Protein AF-A0A836I2I1-F1 (afdb_monomer)

Mean predicted aligned error: 11.23 Å

Foldseek 3Di:
DPPDDDLVCLQVCLLLLLVLLLQQLVVQLQDDDPDPDDPDDDDDDDDDDDDDDDPDSPHDPDPVSNLVSVVSNLSDQQVLVSLVLNLVSLLQVLLADPNNPVDDPVSSLVSSLVSLVVVLVSVCVSLVHSVSNVLSVVVSVQWDFDDWDQDDPPDDDDPDDDDPRGDTDTDTAGDCVSNNDPVLPPPPDPDDDDPPDPDLPRDDFALVVVQVLLVQCVVQLPPLQRAQHADPSVSVVRNVVQVVCCVVCVPDHHTDDQQQRAKDKDWDDAVVQVRAIAIEIGGSLLVSLQVSQVVCAPVADFLVSSCNNHSHDSVLSCQQCVCCDPPFVQKHWDQPPPPDDDPPDPDRGTGIHGPSVDDGDPVCVNNYHYDRNDCVVVDDDPPDVVVVVSLVVVLVLLLVQLLVVCVPPQKDFQVRSVVSSQVVCSSNHGDDPVSNVVSVVVCVVVVQWDQDPVDNRMIGGGD

pLDDT: mean 77.37, std 18.18, range [32.16, 98.12]

Structure (mmCIF, N/CA/C/O backbone):
data_AF-A0A836I2I1-F1
#
_entry.id   AF-A0A836I2I1-F1
#
loop_
_atom_site.group_PDB
_atom_site.id
_atom_site.type_symbol
_atom_site.label_atom_id
_atom_site.label_alt_id
_atom_site.label_comp_id
_atom_site.label_asym_id
_atom_site.label_entity_id
_atom_site.label_seq_id
_atom_site.pdbx_PDB_ins_code
_atom_site.Cartn_x
_atom_site.Cartn_y
_atom_site.Cartn_z
_atom_site.occupancy
_atom_site.B_iso_or_equiv
_atom_site.auth_seq_id
_atom_site.auth_comp_id
_atom_site.auth_asym_id
_atom_site.auth_atom_id
_atom_site.pdbx_PDB_model_num
ATOM 1 N N . MET A 1 1 ? -18.796 -33.015 8.819 1.00 32.97 1 MET A N 1
ATOM 2 C CA . MET A 1 1 ? -17.852 -32.703 9.919 1.00 32.97 1 MET A CA 1
ATOM 3 C C . MET A 1 1 ? -17.387 -31.254 9.787 1.00 32.97 1 MET A C 1
ATOM 5 O O . MET A 1 1 ? -16.830 -30.912 8.756 1.00 32.97 1 MET A O 1
ATOM 9 N N . LYS A 1 2 ? -17.651 -30.378 10.769 1.00 40.03 2 LYS A N 1
ATOM 10 C CA . LYS A 1 2 ? -17.097 -29.009 10.787 1.00 40.03 2 LYS A CA 1
ATOM 11 C C . LYS A 1 2 ? -15.709 -29.076 11.424 1.00 40.03 2 LYS A C 1
ATOM 13 O O . LYS A 1 2 ? -15.620 -29.159 12.647 1.00 40.03 2 LYS A O 1
ATOM 18 N N . ALA A 1 3 ? -14.649 -29.088 10.618 1.00 42.97 3 ALA A N 1
ATOM 19 C CA . ALA A 1 3 ? -13.285 -28.993 11.131 1.00 42.97 3 ALA A CA 1
ATOM 20 C C . ALA A 1 3 ? -13.151 -27.689 11.936 1.00 42.97 3 ALA A C 1
ATOM 22 O O . ALA A 1 3 ? -13.286 -26.593 11.388 1.00 42.97 3 ALA A O 1
ATOM 23 N N . ARG A 1 4 ? -12.963 -27.794 13.256 1.00 45.66 4 ARG A N 1
ATOM 24 C CA . ARG A 1 4 ? -12.677 -26.637 14.109 1.00 45.66 4 ARG A CA 1
ATOM 25 C C . ARG A 1 4 ? -11.210 -26.279 13.914 1.00 45.66 4 ARG A C 1
ATOM 27 O O . ARG A 1 4 ? -10.341 -26.878 14.534 1.00 45.66 4 ARG A O 1
ATOM 34 N N . TRP A 1 5 ? -10.949 -25.314 13.041 1.00 49.72 5 TRP A N 1
ATOM 35 C CA . TRP A 1 5 ? -9.622 -24.723 12.919 1.00 49.72 5 TRP A CA 1
ATOM 36 C C . TRP A 1 5 ? -9.234 -24.061 14.250 1.00 49.72 5 TRP A C 1
ATOM 38 O O . TRP A 1 5 ? -10.073 -23.369 14.845 1.00 49.72 5 TRP A O 1
ATOM 48 N N . PRO A 1 6 ? -8.001 -24.254 14.751 1.00 56.34 6 PRO A N 1
ATOM 49 C CA . PRO A 1 6 ? -7.569 -23.571 15.957 1.00 56.34 6 PRO A CA 1
ATOM 50 C C . PRO A 1 6 ? -7.585 -22.060 15.706 1.00 56.34 6 PRO A C 1
ATOM 52 O O . PRO A 1 6 ? -7.026 -21.564 14.729 1.00 56.34 6 PRO A O 1
ATOM 55 N N . LYS A 1 7 ? -8.257 -21.319 16.593 1.00 54.75 7 LYS A N 1
ATOM 56 C CA . LYS A 1 7 ? -8.561 -19.886 16.421 1.00 54.75 7 LYS A CA 1
ATOM 57 C C . LYS A 1 7 ? -7.319 -19.002 16.229 1.00 54.75 7 LYS A C 1
ATOM 59 O O . LYS A 1 7 ? -7.450 -17.900 15.718 1.00 54.75 7 LYS A O 1
ATOM 64 N N . GLN A 1 8 ? -6.139 -19.479 16.624 1.00 57.28 8 GLN A N 1
ATOM 65 C CA . GLN A 1 8 ? -4.861 -18.775 16.481 1.00 57.28 8 GLN A CA 1
ATOM 66 C C . GLN A 1 8 ? -4.364 -18.706 15.026 1.00 57.28 8 GLN A C 1
ATOM 68 O O . GLN A 1 8 ? -3.624 -17.789 14.689 1.00 57.28 8 GLN A O 1
ATOM 73 N N . TYR A 1 9 ? -4.803 -19.613 14.144 1.00 62.97 9 TYR A N 1
ATOM 74 C CA . TYR A 1 9 ? -4.377 -19.616 12.737 1.00 62.97 9 TYR A CA 1
ATOM 75 C C . TYR A 1 9 ? -5.192 -18.673 11.849 1.00 62.97 9 TYR A C 1
ATOM 77 O O . TYR A 1 9 ? -4.743 -18.330 10.763 1.00 62.97 9 TYR A O 1
ATOM 85 N N . ALA A 1 10 ? -6.375 -18.233 12.290 1.00 63.91 10 ALA A N 1
ATOM 86 C CA . ALA A 1 10 ? -7.245 -17.389 11.471 1.00 63.91 10 ALA A CA 1
ATOM 87 C C . ALA A 1 10 ? -6.611 -16.027 11.154 1.00 63.91 10 ALA A C 1
ATOM 89 O O . ALA A 1 10 ? -6.730 -15.549 10.030 1.00 63.91 10 ALA A O 1
ATOM 90 N N . ASP A 1 11 ? -5.886 -15.435 12.104 1.00 67.75 11 ASP A N 1
ATOM 91 C CA . ASP A 1 11 ? -5.221 -14.150 11.877 1.00 67.75 11 ASP A CA 1
ATOM 92 C C . ASP A 1 11 ? -4.018 -14.290 10.920 1.00 67.75 11 ASP A C 1
ATOM 94 O O . ASP A 1 11 ? -3.751 -13.368 10.151 1.00 67.75 11 ASP A O 1
ATOM 98 N N . LEU A 1 12 ? -3.366 -15.464 10.877 1.00 74.75 12 LEU A N 1
ATOM 99 C CA . LEU A 1 12 ? -2.294 -15.784 9.916 1.00 74.75 12 LEU A CA 1
ATOM 100 C C . LEU A 1 12 ? -2.808 -15.915 8.473 1.00 74.75 12 LEU A C 1
ATOM 102 O O . LEU A 1 12 ? -2.028 -15.818 7.529 1.00 74.75 12 LEU A O 1
ATOM 106 N N . LEU A 1 13 ? -4.117 -16.116 8.290 1.00 75.31 13 LEU A N 1
ATOM 107 C CA . LEU A 1 13 ? -4.747 -16.171 6.970 1.00 75.31 13 LEU A CA 1
ATOM 108 C C . LEU A 1 13 ? -5.064 -14.783 6.402 1.00 75.31 13 LEU A C 1
ATOM 110 O O . LEU A 1 13 ? -5.432 -14.705 5.233 1.00 75.31 13 LEU A O 1
ATOM 114 N N . THR A 1 14 ? -4.906 -13.705 7.178 1.00 77.69 14 THR A N 1
ATOM 115 C CA . THR A 1 14 ? -5.207 -12.330 6.741 1.00 77.69 14 THR A CA 1
ATOM 116 C C . THR A 1 14 ? -4.463 -11.973 5.455 1.00 77.69 14 THR A C 1
ATOM 118 O O . THR A 1 14 ? -5.098 -11.617 4.463 1.00 77.69 14 THR A O 1
ATOM 121 N N . ASP A 1 15 ? -3.137 -12.127 5.440 1.00 73.06 15 ASP A N 1
ATOM 122 C CA . ASP A 1 15 ? -2.314 -11.716 4.299 1.00 73.06 15 ASP A CA 1
ATOM 123 C C . ASP A 1 15 ? -2.528 -12.618 3.068 1.00 73.06 15 ASP A C 1
ATOM 125 O O . ASP A 1 15 ? -2.756 -12.077 1.982 1.00 73.06 15 ASP A O 1
ATOM 129 N N . PRO A 1 16 ? -2.556 -13.967 3.188 1.00 76.81 16 PRO A N 1
ATOM 130 C CA . PRO A 1 16 ? -2.906 -14.837 2.066 1.00 76.81 16 PRO A CA 1
ATOM 131 C C . PRO A 1 16 ? -4.294 -14.545 1.4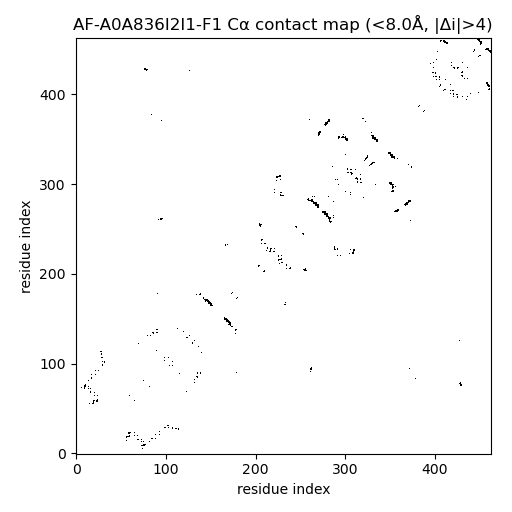89 1.00 76.81 16 PRO A C 1
ATOM 133 O O . PRO A 1 16 ? -4.441 -14.471 0.271 1.00 76.81 16 PRO A O 1
ATOM 136 N N . LEU A 1 17 ? -5.310 -14.335 2.336 1.00 78.38 17 LEU A N 1
ATOM 137 C CA . LEU A 1 17 ? -6.672 -14.032 1.890 1.00 78.38 17 LEU A CA 1
ATOM 138 C C . LEU A 1 17 ? -6.739 -12.706 1.139 1.00 78.38 17 LEU A C 1
ATOM 140 O O . LEU A 1 17 ? -7.288 -12.653 0.039 1.00 78.38 17 LEU A O 1
ATOM 144 N N . LEU A 1 18 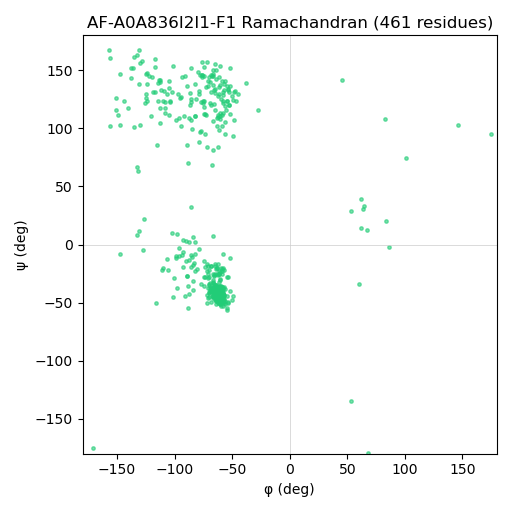? -6.157 -11.647 1.703 1.00 78.31 18 LEU A N 1
ATOM 145 C CA . LEU A 1 18 ? -6.105 -10.338 1.057 1.00 78.31 18 LEU A CA 1
ATOM 146 C C . LEU A 1 18 ? -5.327 -10.386 -0.256 1.00 78.31 18 LEU A C 1
ATOM 148 O O . LEU A 1 18 ? -5.736 -9.757 -1.230 1.00 78.31 18 LEU A O 1
ATOM 152 N N . HIS A 1 19 ? -4.249 -11.169 -0.317 1.00 75.69 19 HIS A N 1
ATOM 153 C CA . HIS A 1 19 ? -3.511 -11.393 -1.551 1.00 75.69 19 HIS A CA 1
ATOM 154 C C . HIS A 1 19 ? -4.366 -12.105 -2.610 1.00 75.69 19 HIS A C 1
ATOM 156 O O . HIS A 1 19 ? -4.422 -11.638 -3.744 1.00 75.69 19 HIS A O 1
ATOM 162 N N . CYS A 1 20 ? -5.088 -13.168 -2.248 1.00 75.31 20 CYS A N 1
ATOM 163 C CA . CYS A 1 20 ? -5.974 -13.881 -3.172 1.00 75.31 20 CYS A CA 1
ATOM 164 C C . CYS A 1 20 ? -7.087 -12.965 -3.710 1.00 75.31 20 CYS A C 1
ATOM 166 O O . CYS A 1 20 ? -7.323 -12.915 -4.918 1.00 75.31 20 CYS A O 1
ATOM 168 N N . VAL A 1 21 ? -7.722 -12.182 -2.828 1.00 76.56 21 VAL A N 1
ATOM 169 C CA . VAL A 1 21 ? -8.733 -11.172 -3.192 1.00 76.56 21 VAL A CA 1
ATOM 170 C C . VAL A 1 21 ? -8.137 -10.124 -4.134 1.00 76.56 21 VAL A C 1
ATOM 172 O O . VAL A 1 21 ? -8.718 -9.813 -5.169 1.00 76.56 21 VAL A O 1
ATOM 175 N N . HIS A 1 22 ? -6.950 -9.609 -3.820 1.00 74.25 22 HIS A N 1
ATOM 176 C CA . HIS A 1 22 ? -6.242 -8.638 -4.649 1.00 74.25 22 HIS A CA 1
ATOM 177 C C . HIS A 1 22 ? -5.940 -9.182 -6.051 1.00 74.25 22 HIS A C 1
ATOM 179 O O . HIS A 1 22 ? -6.235 -8.517 -7.040 1.00 74.25 22 HIS A O 1
ATOM 185 N N . VAL A 1 23 ? -5.391 -10.396 -6.146 1.00 72.06 23 VAL A N 1
ATOM 186 C CA . VAL A 1 23 ? -5.066 -11.042 -7.426 1.00 72.06 23 VAL A CA 1
ATOM 187 C C . VAL A 1 23 ? -6.325 -11.280 -8.258 1.00 72.06 23 VAL A C 1
ATOM 189 O O . VAL A 1 23 ? -6.308 -11.013 -9.459 1.00 72.06 23 VAL A O 1
ATOM 192 N N . TYR A 1 24 ? -7.418 -11.734 -7.637 1.00 77.75 24 TYR A N 1
ATOM 193 C CA . TYR A 1 24 ? -8.709 -11.881 -8.314 1.00 77.75 24 TYR A CA 1
ATOM 194 C C . TYR A 1 24 ? -9.169 -10.563 -8.928 1.00 77.75 24 TYR A C 1
ATOM 196 O O . TYR A 1 24 ? -9.496 -10.506 -10.113 1.00 77.75 24 TYR A O 1
ATOM 204 N N . LEU A 1 25 ? -9.170 -9.496 -8.129 1.00 73.50 25 LEU A N 1
ATOM 205 C CA . LEU A 1 25 ? -9.715 -8.220 -8.564 1.00 73.50 25 LEU A CA 1
ATOM 206 C C . LEU A 1 25 ? -8.840 -7.573 -9.650 1.00 73.50 25 LEU A C 1
ATOM 208 O O . LEU A 1 25 ? -9.388 -7.075 -10.627 1.00 73.50 25 LEU A O 1
ATOM 212 N N . LEU A 1 26 ? -7.508 -7.691 -9.571 1.00 71.12 26 LEU A N 1
ATOM 213 C CA . LEU A 1 26 ? -6.605 -7.264 -10.652 1.00 71.12 26 LEU A CA 1
ATOM 214 C C . LEU A 1 26 ? -6.885 -7.986 -11.978 1.00 71.12 26 LEU A C 1
ATOM 216 O O . LEU A 1 26 ? -6.876 -7.376 -13.046 1.00 71.12 26 LEU A O 1
ATOM 220 N N . ARG A 1 27 ? -7.142 -9.298 -11.931 1.00 73.56 27 ARG A N 1
ATOM 221 C CA . ARG A 1 27 ? -7.476 -10.073 -13.135 1.00 73.56 27 ARG A CA 1
ATOM 222 C C . ARG A 1 27 ? -8.844 -9.687 -13.688 1.00 73.56 27 ARG A C 1
ATOM 224 O O . ARG A 1 27 ? -8.993 -9.573 -14.902 1.00 73.56 27 ARG A O 1
ATOM 231 N N . ALA A 1 28 ? -9.821 -9.472 -12.810 1.00 73.88 28 ALA A N 1
ATOM 232 C CA . ALA A 1 28 ? -11.168 -9.067 -13.192 1.00 73.88 28 ALA A CA 1
ATOM 233 C C . ALA A 1 28 ? -11.191 -7.670 -13.839 1.00 73.88 28 ALA A C 1
ATOM 235 O O . ALA A 1 28 ? -11.919 -7.462 -14.805 1.00 73.88 28 ALA A O 1
ATOM 236 N N . GLU A 1 29 ? -10.358 -6.741 -13.359 1.00 73.31 29 GLU A N 1
ATOM 237 C CA . GLU A 1 29 ? -10.202 -5.396 -13.932 1.00 73.31 29 GLU A CA 1
ATOM 238 C C . GLU A 1 29 ? -9.651 -5.412 -15.358 1.00 73.31 29 GLU A C 1
ATOM 240 O O . GLU A 1 29 ? -10.088 -4.616 -16.192 1.00 73.31 29 GLU A O 1
ATOM 245 N N . GLY A 1 30 ? -8.695 -6.310 -15.624 1.00 62.34 30 GLY A N 1
ATOM 246 C CA . GLY A 1 30 ? -8.033 -6.428 -16.921 1.00 62.34 30 GLY A CA 1
ATOM 247 C C . GLY A 1 30 ? -8.759 -7.303 -17.943 1.00 62.34 30 GLY A C 1
ATOM 248 O O . GLY A 1 30 ? -8.383 -7.324 -19.118 1.00 62.34 30 GLY A O 1
ATOM 249 N N . ALA A 1 31 ? -9.801 -8.022 -17.529 1.00 68.44 31 ALA A N 1
ATOM 250 C CA . ALA A 1 31 ? -10.616 -8.809 -18.435 1.00 68.44 31 ALA A CA 1
ATOM 251 C C . ALA A 1 31 ? -11.566 -7.890 -19.217 1.00 68.44 31 ALA A C 1
ATOM 253 O O . ALA A 1 31 ? -12.407 -7.199 -18.638 1.00 68.44 31 ALA A O 1
ATOM 254 N N . LYS A 1 32 ? -11.487 -7.923 -20.556 1.00 61.00 32 LYS A N 1
ATOM 255 C CA . LYS A 1 32 ? -12.560 -7.371 -21.394 1.00 61.00 32 LYS A CA 1
ATOM 256 C C . LYS A 1 32 ? -13.870 -8.015 -20.971 1.00 61.00 32 LYS A C 1
ATOM 258 O O . LYS A 1 32 ? -13.933 -9.238 -20.820 1.00 61.00 32 LYS A O 1
ATOM 263 N N . ARG A 1 33 ? -14.913 -7.195 -20.803 1.00 55.00 33 ARG A N 1
ATOM 264 C CA . ARG A 1 33 ? -16.261 -7.679 -20.494 1.00 55.00 33 ARG A CA 1
ATOM 265 C C . ARG A 1 33 ? -16.570 -8.841 -21.444 1.00 55.00 33 ARG A C 1
ATOM 267 O O . ARG A 1 33 ? -16.466 -8.630 -22.657 1.00 55.00 33 ARG A O 1
ATOM 274 N N . PRO A 1 34 ? -16.921 -10.041 -20.945 1.00 50.72 34 PRO A N 1
ATOM 275 C CA . PRO A 1 34 ? -17.363 -11.102 -21.828 1.00 50.72 34 PRO A CA 1
ATOM 276 C C . PRO A 1 34 ? -18.525 -10.532 -22.635 1.00 50.72 34 PRO A C 1
ATOM 278 O O . PRO A 1 34 ? -19.533 -10.086 -22.076 1.00 50.72 34 PRO A O 1
ATOM 281 N N . ARG A 1 35 ? -18.321 -10.437 -23.952 1.00 39.00 35 ARG A N 1
ATOM 282 C CA . ARG A 1 35 ? -19.374 -10.051 -24.885 1.00 39.00 35 ARG A CA 1
ATOM 283 C C . ARG A 1 35 ? -20.537 -11.006 -24.590 1.00 39.00 35 ARG A C 1
ATOM 285 O O . ARG A 1 35 ? -20.261 -12.200 -24.440 1.00 39.00 35 ARG A O 1
ATOM 292 N N . PRO A 1 36 ? -21.782 -10.518 -24.417 1.00 49.00 36 PRO A N 1
ATOM 293 C CA . PRO A 1 36 ? -22.917 -11.407 -24.194 1.00 49.00 36 PRO A CA 1
ATOM 294 C C . PRO A 1 36 ? -22.847 -12.526 -25.237 1.00 49.00 36 PRO A C 1
ATOM 296 O O . PRO A 1 36 ? -22.541 -12.219 -26.396 1.00 49.00 36 PRO A O 1
ATOM 299 N N . PRO A 1 37 ? -22.991 -13.796 -24.817 1.00 41.25 37 PRO A N 1
ATOM 300 C CA . PRO A 1 37 ? -22.671 -14.921 -25.675 1.00 41.25 37 PRO A CA 1
ATOM 301 C C . PRO A 1 37 ? -23.451 -14.768 -26.984 1.00 41.25 37 PRO A C 1
ATOM 303 O O . PRO A 1 37 ? -24.677 -14.620 -26.928 1.00 41.25 37 PRO A O 1
ATOM 306 N N . PRO A 1 38 ? -22.782 -14.747 -28.153 1.00 47.78 38 PRO A N 1
ATOM 307 C CA . PRO A 1 38 ? -23.503 -14.930 -29.399 1.00 47.78 38 PRO A CA 1
ATOM 308 C C . PRO A 1 38 ? -24.257 -16.258 -29.297 1.00 47.78 38 PRO A C 1
ATOM 310 O O . PRO A 1 38 ? -23.757 -17.213 -28.695 1.00 47.78 38 PRO A O 1
ATOM 313 N N . ALA A 1 39 ? -25.486 -16.278 -29.814 1.00 51.53 39 ALA A N 1
ATOM 314 C CA . ALA A 1 39 ? -26.339 -17.457 -29.810 1.00 51.53 39 ALA A CA 1
ATOM 315 C C . ALA A 1 39 ? -25.532 -18.700 -30.226 1.00 51.53 39 ALA A C 1
ATOM 317 O O . ALA A 1 39 ? -24.779 -18.664 -31.197 1.00 51.53 39 ALA A O 1
ATOM 318 N N . GLN A 1 40 ? -25.654 -19.739 -29.400 1.00 44.47 40 GLN A N 1
ATOM 319 C CA . GLN A 1 40 ? -24.886 -20.985 -29.369 1.00 44.47 40 GLN A CA 1
ATOM 320 C C . GLN A 1 40 ? -24.291 -21.421 -30.721 1.00 44.47 40 GLN A C 1
ATOM 322 O O . GLN A 1 40 ? -25.016 -21.817 -31.629 1.00 44.47 40 GLN A O 1
ATOM 327 N N . ALA A 1 41 ? -22.960 -21.443 -30.799 1.00 48.91 41 ALA A N 1
ATOM 328 C CA . ALA A 1 41 ? -22.217 -22.288 -31.732 1.00 48.91 41 ALA A CA 1
ATOM 329 C C . ALA A 1 41 ? -21.666 -23.521 -30.974 1.00 48.91 41 ALA A C 1
ATOM 331 O O . ALA A 1 41 ? -21.500 -23.452 -29.749 1.00 48.91 41 ALA A O 1
ATOM 332 N N . PRO A 1 42 ? -21.431 -24.660 -31.652 1.00 52.88 42 PRO A N 1
ATOM 333 C CA . PRO A 1 42 ? -21.218 -25.948 -30.999 1.00 52.88 42 PRO A CA 1
ATOM 334 C C . PRO A 1 42 ? -19.882 -26.028 -30.246 1.00 52.88 42 PRO A C 1
ATOM 336 O O . PRO A 1 42 ? -18.867 -25.495 -30.681 1.00 52.88 42 PRO A O 1
ATOM 339 N N . LYS A 1 43 ? -19.918 -26.728 -29.104 1.00 51.69 43 LYS A N 1
ATOM 340 C CA . LYS A 1 43 ? -18.798 -27.007 -28.190 1.00 51.69 43 LYS A CA 1
ATOM 341 C C . LYS A 1 43 ? -17.621 -27.696 -28.895 1.00 51.69 43 LYS A C 1
ATOM 343 O O . LYS A 1 43 ? -17.757 -28.843 -29.313 1.00 51.69 43 LYS A O 1
ATOM 348 N N . GLU A 1 44 ? -16.456 -27.054 -28.886 1.00 44.34 44 GLU A N 1
ATOM 349 C CA . GLU A 1 44 ? -15.154 -27.717 -29.043 1.00 44.34 44 GLU A CA 1
ATOM 350 C C . GLU A 1 44 ? -14.625 -28.236 -27.686 1.00 44.34 44 GLU A C 1
ATOM 352 O O . GLU A 1 44 ? -14.969 -27.681 -26.634 1.00 44.34 44 GLU A O 1
ATOM 357 N N . PRO A 1 45 ? -13.816 -29.313 -27.679 1.00 46.16 45 PRO A N 1
ATOM 358 C CA . PRO A 1 45 ? -13.332 -29.953 -26.461 1.00 46.16 45 PRO A CA 1
ATOM 359 C C . PRO A 1 45 ? -12.174 -29.180 -25.807 1.00 46.16 45 PRO A C 1
ATOM 361 O O . PRO A 1 45 ? -11.341 -28.566 -26.467 1.00 46.16 45 PRO A O 1
ATOM 364 N N . ALA A 1 46 ? -12.139 -29.227 -24.475 1.00 46.31 46 ALA A N 1
ATOM 365 C CA . ALA A 1 46 ? -11.217 -28.473 -23.629 1.00 46.31 46 ALA A CA 1
ATOM 366 C C . ALA A 1 46 ? -9.739 -28.911 -23.780 1.00 46.31 46 ALA A C 1
ATOM 368 O O . ALA A 1 46 ? -9.477 -30.109 -23.920 1.00 46.31 46 ALA A O 1
ATOM 369 N N . PRO A 1 47 ? -8.760 -27.988 -23.661 1.00 40.56 47 PRO A N 1
ATOM 370 C CA . PRO A 1 47 ? -7.349 -28.347 -23.590 1.00 40.56 47 PRO A CA 1
ATOM 371 C C . PRO A 1 47 ? -6.965 -28.894 -22.205 1.00 40.56 47 PRO A C 1
ATOM 373 O O . PRO A 1 47 ? -7.477 -28.459 -21.173 1.00 40.56 47 PRO A O 1
ATOM 376 N N . CYS A 1 48 ? -6.027 -29.844 -22.209 1.00 32.97 48 CYS A N 1
ATOM 377 C CA . CYS A 1 48 ? -5.459 -30.505 -21.032 1.00 32.97 48 CYS A CA 1
ATOM 378 C C . CYS A 1 48 ? -4.675 -29.541 -20.113 1.00 32.97 48 CYS A C 1
ATOM 380 O O . CYS A 1 48 ? -4.056 -28.597 -20.610 1.00 32.97 48 CYS A O 1
ATOM 382 N N . PRO A 1 49 ? -4.621 -29.796 -18.789 1.00 40.53 49 PRO A N 1
ATOM 383 C CA . PRO A 1 49 ? -3.844 -28.984 -17.860 1.00 40.53 49 PRO A CA 1
ATOM 384 C C . PRO A 1 49 ? -2.356 -29.359 -17.929 1.00 40.53 49 PRO A C 1
ATOM 386 O O . PRO A 1 49 ? -1.990 -30.528 -17.817 1.00 40.53 49 PRO A O 1
ATOM 389 N N . ALA A 1 50 ? -1.491 -28.358 -18.093 1.00 38.88 50 ALA A N 1
ATOM 390 C CA . ALA A 1 50 ? -0.043 -28.520 -18.074 1.00 38.88 50 ALA A CA 1
ATOM 391 C C . ALA A 1 50 ? 0.556 -28.060 -16.735 1.00 38.88 50 ALA A C 1
ATOM 393 O O . ALA A 1 50 ? 0.313 -26.936 -16.309 1.00 38.88 50 ALA A O 1
ATOM 394 N N . GLY A 1 51 ? 1.406 -28.921 -16.164 1.00 34.84 51 GLY A N 1
ATOM 395 C CA . GLY A 1 51 ? 2.666 -28.545 -15.505 1.00 34.84 51 GLY A CA 1
ATOM 396 C C . GLY A 1 51 ? 2.602 -28.061 -14.055 1.00 34.84 51 GLY A C 1
ATOM 397 O O . GLY A 1 51 ? 2.212 -26.936 -13.780 1.00 34.84 51 GLY A O 1
ATOM 398 N N . ALA A 1 52 ? 3.074 -28.911 -13.143 1.00 37.31 52 ALA A N 1
ATOM 399 C CA . ALA A 1 52 ? 3.156 -28.675 -11.709 1.00 37.31 52 ALA A CA 1
ATOM 400 C C . ALA A 1 52 ? 4.304 -27.745 -11.260 1.00 37.31 52 ALA A C 1
ATOM 402 O O . ALA A 1 52 ? 5.371 -27.715 -11.870 1.00 37.31 52 ALA A O 1
ATOM 403 N N . ALA A 1 53 ? 4.072 -27.178 -10.068 1.00 38.12 53 ALA A N 1
ATOM 404 C CA . ALA A 1 53 ? 5.025 -26.801 -9.018 1.00 38.12 53 ALA A CA 1
ATOM 405 C C . ALA A 1 53 ? 5.428 -25.320 -8.919 1.00 38.12 53 ALA A C 1
ATOM 407 O O . ALA A 1 53 ? 6.577 -24.955 -9.135 1.00 38.12 53 ALA A O 1
ATOM 408 N N . GLU A 1 54 ? 4.512 -24.507 -8.395 1.00 40.91 54 GLU A N 1
ATOM 409 C CA . GLU A 1 54 ? 4.858 -23.461 -7.429 1.00 40.91 54 GLU A CA 1
ATOM 410 C C . GLU A 1 54 ? 3.905 -23.571 -6.230 1.00 40.91 54 GLU A C 1
ATOM 412 O O . GLU A 1 54 ? 2.815 -24.138 -6.333 1.00 40.91 54 GLU A O 1
ATOM 417 N N . GLN A 1 55 ? 4.324 -23.076 -5.063 1.00 43.03 55 GLN A N 1
ATOM 418 C CA . GLN A 1 55 ? 3.431 -22.824 -3.928 1.00 43.03 55 GLN A CA 1
ATOM 419 C C . GLN A 1 55 ? 2.491 -21.671 -4.308 1.00 43.03 55 GLN A C 1
ATOM 421 O O . GLN A 1 55 ? 2.615 -20.551 -3.815 1.00 43.03 55 GLN A O 1
ATOM 426 N N . ASP A 1 56 ? 1.605 -21.940 -5.262 1.00 44.12 56 ASP A N 1
ATOM 427 C CA . ASP A 1 56 ? 0.663 -20.988 -5.807 1.00 44.12 56 ASP A CA 1
ATOM 428 C C . ASP A 1 56 ? -0.292 -20.591 -4.693 1.00 44.12 56 ASP A C 1
ATOM 430 O O . ASP A 1 56 ? -1.060 -21.403 -4.166 1.00 44.12 56 ASP A O 1
ATOM 434 N N . ALA A 1 57 ? -0.242 -19.314 -4.318 1.00 54.59 57 ALA A N 1
ATOM 435 C CA . ALA A 1 57 ? -1.339 -18.713 -3.586 1.00 54.59 57 ALA A CA 1
ATOM 436 C C . ALA A 1 57 ? -2.628 -19.059 -4.341 1.00 54.59 57 ALA A C 1
ATOM 438 O O . ALA A 1 57 ? -2.706 -18.815 -5.545 1.00 54.59 57 ALA A O 1
ATOM 439 N N . ALA A 1 58 ? -3.592 -19.670 -3.646 1.00 63.31 58 ALA A N 1
ATOM 440 C CA . ALA A 1 58 ? -4.821 -20.173 -4.245 1.00 63.31 58 ALA A CA 1
ATOM 441 C C . ALA A 1 58 ? -5.446 -19.103 -5.149 1.00 63.31 58 ALA A C 1
ATOM 443 O O . ALA A 1 58 ? -5.957 -18.079 -4.691 1.00 63.31 58 ALA A O 1
ATOM 444 N N . VAL A 1 59 ? -5.347 -19.321 -6.455 1.00 73.50 59 VAL A N 1
ATOM 445 C CA . VAL A 1 59 ? -5.832 -18.373 -7.443 1.00 73.50 59 VAL A CA 1
ATOM 446 C C . VAL A 1 59 ? -7.347 -18.465 -7.455 1.00 73.50 59 VAL A C 1
ATOM 448 O O . VAL A 1 59 ? -7.899 -19.472 -7.885 1.00 73.50 59 VAL A O 1
ATOM 451 N N . LEU A 1 60 ? -8.020 -17.404 -7.013 1.00 76.00 60 LEU A N 1
ATOM 452 C CA . LEU A 1 60 ? -9.468 -17.309 -7.157 1.00 76.00 60 LEU A CA 1
ATOM 453 C C . LEU A 1 60 ? -9.774 -17.011 -8.631 1.00 76.00 60 LEU A C 1
ATOM 455 O O . LEU A 1 60 ? -9.271 -16.044 -9.208 1.00 76.00 60 LEU A O 1
ATOM 459 N N . THR A 1 61 ? -10.578 -17.863 -9.242 1.00 78.38 61 THR A N 1
ATOM 460 C CA . THR A 1 61 ? -10.991 -17.841 -10.647 1.00 78.38 61 THR A CA 1
ATOM 461 C C . THR A 1 61 ? -12.461 -17.470 -10.814 1.00 78.38 61 THR A C 1
ATOM 463 O O . THR A 1 61 ? -12.855 -17.007 -11.883 1.00 78.38 61 THR A O 1
ATOM 466 N N . SER A 1 62 ? -13.272 -17.615 -9.761 1.00 82.19 62 SER A N 1
ATOM 467 C CA . SER A 1 62 ? -14.713 -17.364 -9.808 1.00 82.19 62 SER A CA 1
ATOM 468 C C . SER A 1 62 ? -15.202 -16.429 -8.700 1.00 82.19 62 SER A C 1
ATOM 470 O O . SER A 1 62 ? -14.601 -16.297 -7.630 1.00 82.19 62 SER A O 1
ATOM 472 N N . LYS A 1 63 ? -16.360 -15.801 -8.938 1.00 79.00 63 LYS A N 1
ATOM 473 C CA . LYS A 1 63 ? -17.063 -15.010 -7.918 1.00 79.00 63 LYS A CA 1
ATOM 474 C C . LYS A 1 63 ? -17.402 -15.860 -6.690 1.00 79.00 63 LYS A C 1
ATOM 476 O O . LYS A 1 63 ? -17.327 -15.371 -5.571 1.00 79.00 63 LYS A O 1
ATOM 481 N N . GLU A 1 64 ? -17.744 -17.131 -6.874 1.00 82.94 64 GLU A N 1
ATOM 482 C CA . GLU A 1 64 ? -18.062 -18.050 -5.776 1.00 82.94 64 GLU A CA 1
ATOM 483 C C . GLU A 1 64 ? -16.841 -18.372 -4.908 1.00 82.94 64 GLU A C 1
ATOM 485 O O . GLU A 1 64 ? -16.958 -18.442 -3.681 1.00 82.94 64 GLU A O 1
ATOM 490 N N . GLU A 1 65 ? -15.662 -18.502 -5.518 1.00 81.31 65 GLU A N 1
ATOM 491 C CA . GLU A 1 65 ? -14.390 -18.662 -4.809 1.00 81.31 65 GLU A CA 1
ATOM 492 C C . GLU A 1 65 ? -14.031 -17.406 -4.019 1.00 81.31 65 GLU A C 1
ATOM 494 O O . GLU A 1 65 ? -13.664 -17.520 -2.851 1.00 81.31 65 GLU A O 1
ATOM 499 N N . LEU A 1 66 ? -14.231 -16.210 -4.591 1.00 78.56 66 LEU A N 1
ATOM 500 C CA . LEU A 1 66 ? -14.096 -14.950 -3.855 1.00 78.56 66 LEU A CA 1
ATOM 501 C C . LEU A 1 66 ? -15.029 -14.915 -2.641 1.00 78.56 66 LEU A C 1
ATOM 503 O O . LEU A 1 66 ? -14.584 -14.657 -1.524 1.00 78.56 66 LEU A O 1
ATOM 507 N N . LEU A 1 67 ? -16.312 -15.227 -2.829 1.00 77.50 67 LEU A N 1
ATOM 508 C CA . LEU A 1 67 ? -17.278 -15.274 -1.730 1.00 77.50 67 LEU A CA 1
ATOM 509 C C . LEU A 1 67 ? -16.883 -16.320 -0.676 1.00 77.50 67 LEU A C 1
ATOM 511 O O . LEU A 1 67 ? -17.077 -16.090 0.517 1.00 77.50 67 LEU A O 1
ATOM 515 N N . SER A 1 68 ? -16.314 -17.453 -1.085 1.00 81.12 68 SER A N 1
ATOM 516 C CA . SER A 1 68 ? -15.854 -18.515 -0.183 1.00 81.12 68 SER A CA 1
ATOM 517 C C . SER A 1 68 ? -14.601 -18.114 0.598 1.00 81.12 68 SER A C 1
ATOM 519 O O . SER A 1 68 ? -14.563 -18.298 1.815 1.00 81.12 68 SER A O 1
ATOM 521 N N . ALA A 1 69 ? -13.624 -17.485 -0.055 1.00 77.06 69 ALA A N 1
ATOM 522 C CA . ALA A 1 69 ? -12.449 -16.908 0.592 1.00 77.06 69 ALA A CA 1
ATOM 523 C C . ALA A 1 69 ? -12.863 -15.834 1.608 1.00 77.06 69 ALA A C 1
ATOM 525 O O . ALA A 1 69 ? -12.442 -15.858 2.765 1.00 77.06 69 ALA A O 1
ATOM 526 N N . LEU A 1 70 ? -13.790 -14.956 1.222 1.00 72.75 70 LEU A N 1
ATOM 527 C CA . LEU A 1 70 ? -14.309 -13.922 2.105 1.00 72.75 70 LEU A CA 1
ATOM 528 C C . LEU A 1 70 ? -15.191 -14.480 3.242 1.00 72.75 70 LEU A C 1
ATOM 530 O O . LEU A 1 70 ? -15.302 -13.858 4.297 1.00 72.75 70 LEU A O 1
ATOM 534 N N . ARG A 1 71 ? -15.770 -15.685 3.117 1.00 78.75 71 ARG A N 1
ATOM 535 C CA . ARG A 1 71 ? -16.402 -16.376 4.261 1.00 78.75 71 ARG A CA 1
ATOM 536 C C . ARG A 1 71 ? -15.378 -16.795 5.313 1.00 78.75 71 ARG A C 1
ATOM 538 O O . ARG A 1 71 ? -15.728 -16.773 6.491 1.00 78.75 71 ARG A O 1
ATOM 545 N N . MET A 1 72 ? -14.142 -17.137 4.933 1.00 77.19 72 MET A N 1
ATOM 546 C CA . MET A 1 72 ? -13.085 -17.491 5.897 1.00 77.19 72 MET A CA 1
ATOM 547 C C . MET A 1 72 ? -12.679 -16.300 6.772 1.00 77.19 72 MET A C 1
ATOM 549 O O . MET A 1 72 ? -12.317 -16.486 7.933 1.00 77.19 72 MET A O 1
ATOM 553 N N . VAL A 1 73 ? -12.857 -15.074 6.268 1.00 74.75 73 VAL A N 1
ATOM 554 C CA . VAL A 1 73 ? -12.642 -13.823 7.014 1.00 74.75 73 VAL A CA 1
ATOM 555 C C . VAL A 1 73 ? -13.532 -13.760 8.271 1.00 74.75 73 VAL A C 1
ATOM 557 O O . VAL A 1 73 ? -13.129 -13.184 9.276 1.00 74.75 73 VAL A O 1
ATOM 560 N N . ARG A 1 74 ? -14.683 -14.460 8.313 1.00 77.12 74 ARG A N 1
ATOM 561 C CA . ARG A 1 74 ? -15.536 -14.583 9.523 1.00 77.12 74 ARG A CA 1
ATOM 562 C C . ARG A 1 74 ? -14.827 -15.165 10.739 1.00 77.12 74 ARG A C 1
ATOM 564 O O . ARG A 1 74 ? -15.291 -14.947 11.856 1.00 77.12 74 ARG A O 1
ATOM 571 N N . CYS A 1 75 ? -13.741 -15.898 10.537 1.00 81.12 75 CYS A N 1
ATOM 572 C CA . CYS A 1 75 ? -12.962 -16.481 11.619 1.00 81.12 75 CYS A CA 1
ATOM 573 C C . CYS A 1 75 ? -11.920 -15.508 12.199 1.00 81.12 75 CYS A C 1
ATOM 575 O O . CYS A 1 75 ? -11.352 -15.813 13.247 1.00 81.12 75 CYS A O 1
ATOM 577 N N . ILE A 1 76 ? -11.678 -14.360 11.553 1.00 83.69 76 ILE A N 1
ATOM 578 C CA . ILE A 1 76 ? -10.691 -13.360 11.977 1.00 83.69 76 ILE A CA 1
ATOM 579 C C . ILE A 1 76 ? -11.238 -12.577 13.172 1.00 83.69 76 ILE A C 1
ATOM 581 O O . ILE A 1 76 ? -12.309 -11.965 13.109 1.00 83.69 76 ILE A O 1
ATOM 585 N N . LYS A 1 77 ? -10.485 -12.588 14.274 1.00 82.12 77 LYS A N 1
ATOM 586 C CA . LYS A 1 77 ? -10.833 -11.844 15.494 1.00 82.12 77 LYS A CA 1
ATOM 587 C C . LYS A 1 77 ? -10.367 -10.395 15.424 1.00 82.12 77 LYS A C 1
ATOM 589 O O . LYS A 1 77 ? -11.061 -9.489 15.872 1.00 82.12 77 LYS A O 1
ATOM 594 N N . ASN A 1 78 ? -9.180 -10.194 14.865 1.00 86.00 78 ASN A N 1
ATOM 595 C CA . ASN A 1 78 ? -8.508 -8.906 14.780 1.00 86.00 78 ASN A CA 1
ATOM 596 C C . ASN A 1 78 ? -8.928 -8.169 13.504 1.00 86.00 78 ASN A C 1
ATOM 598 O O . ASN A 1 78 ? -8.167 -8.055 12.542 1.00 86.00 78 ASN A O 1
ATOM 602 N N . ARG A 1 79 ? -10.185 -7.714 13.478 1.00 88.44 79 ARG A N 1
ATOM 603 C CA . ARG A 1 79 ? -10.791 -7.118 12.280 1.00 88.44 79 ARG A CA 1
ATOM 604 C C . ARG A 1 79 ? -10.121 -5.806 11.891 1.00 88.44 79 ARG A C 1
ATOM 606 O O . ARG A 1 79 ? -9.985 -5.534 10.708 1.00 88.44 79 ARG A O 1
ATOM 613 N N . ASP A 1 80 ? -9.666 -5.015 12.854 1.00 87.75 80 ASP A N 1
ATOM 614 C CA . ASP A 1 80 ? -8.894 -3.794 12.603 1.00 87.75 80 ASP A CA 1
ATOM 615 C C . ASP A 1 80 ? -7.595 -4.029 11.833 1.00 87.75 80 ASP A C 1
ATOM 617 O O . ASP A 1 80 ? -7.280 -3.250 10.935 1.00 87.75 80 ASP A O 1
ATOM 621 N N . LEU A 1 81 ? -6.866 -5.104 12.146 1.00 84.75 81 LEU A N 1
ATOM 622 C CA . LEU A 1 81 ? -5.653 -5.475 11.424 1.00 84.75 81 LEU A CA 1
ATOM 623 C C . LEU A 1 81 ? -6.001 -5.833 9.978 1.00 84.75 81 LEU A C 1
ATOM 625 O O . LEU A 1 81 ? -5.377 -5.317 9.052 1.00 84.75 81 LEU A O 1
ATOM 629 N N . PHE A 1 82 ? -7.047 -6.643 9.788 1.00 86.25 82 PHE A N 1
ATOM 630 C CA . PHE A 1 82 ? -7.568 -6.966 8.461 1.00 86.25 82 PHE A CA 1
ATOM 631 C C . PHE A 1 82 ? -7.962 -5.703 7.685 1.00 86.25 82 PHE A C 1
ATOM 633 O O . PHE A 1 82 ? -7.561 -5.545 6.538 1.00 86.25 82 PHE A O 1
ATOM 640 N N . ILE A 1 83 ? -8.694 -4.772 8.303 1.00 87.81 83 ILE A N 1
ATOM 641 C CA . ILE A 1 83 ? -9.120 -3.512 7.675 1.00 87.81 83 ILE A CA 1
ATOM 642 C C . ILE A 1 83 ? -7.916 -2.646 7.311 1.00 87.81 83 ILE A C 1
ATOM 644 O O . ILE A 1 83 ? -7.884 -2.072 6.224 1.00 87.81 83 ILE A O 1
ATOM 648 N N . SER A 1 84 ? -6.924 -2.547 8.198 1.00 85.19 84 SER A N 1
ATOM 649 C CA . SER A 1 84 ? -5.692 -1.796 7.943 1.00 85.19 84 SER A CA 1
ATOM 650 C C . SER A 1 84 ? -4.974 -2.355 6.714 1.00 85.19 84 SER A C 1
ATOM 652 O O . SER A 1 84 ? -4.662 -1.621 5.778 1.00 85.19 84 SER A O 1
ATOM 654 N N . ARG A 1 85 ? -4.813 -3.681 6.656 1.00 83.69 85 ARG A N 1
ATOM 655 C CA . ARG A 1 85 ? -4.177 -4.391 5.538 1.00 83.69 85 ARG A CA 1
ATOM 656 C C . ARG A 1 85 ? -4.985 -4.299 4.246 1.00 83.69 85 ARG A C 1
ATOM 658 O O . ARG A 1 85 ? -4.417 -4.097 3.172 1.00 83.69 85 ARG A O 1
ATOM 665 N N . TYR A 1 86 ? -6.309 -4.390 4.343 1.00 85.62 86 TYR A N 1
ATOM 666 C CA . TYR A 1 86 ? -7.212 -4.171 3.219 1.00 85.62 86 TYR A CA 1
ATOM 667 C C . TYR A 1 86 ? -7.059 -2.748 2.676 1.00 85.62 86 TYR A C 1
ATOM 669 O O . TYR A 1 86 ? -6.900 -2.571 1.476 1.00 85.62 86 TYR A O 1
ATOM 677 N N . THR A 1 87 ? -6.998 -1.742 3.551 1.00 86.12 87 THR A N 1
ATOM 678 C CA . THR A 1 87 ? -6.814 -0.331 3.172 1.00 86.12 87 THR A CA 1
ATOM 679 C C . THR A 1 87 ? -5.487 -0.111 2.438 1.00 86.12 87 THR A C 1
ATOM 681 O O . THR A 1 87 ? -5.470 0.559 1.409 1.00 86.12 87 THR A O 1
ATOM 684 N N . ILE A 1 88 ? -4.392 -0.730 2.900 1.00 82.06 88 ILE A N 1
ATOM 685 C CA . ILE A 1 88 ? -3.094 -0.717 2.197 1.00 82.06 88 ILE A CA 1
ATOM 686 C C . ILE A 1 88 ? -3.221 -1.382 0.821 1.00 82.06 88 ILE A C 1
ATOM 688 O O . ILE A 1 88 ? -2.782 -0.834 -0.184 1.00 82.06 88 ILE A O 1
ATOM 692 N N . THR A 1 89 ? -3.883 -2.537 0.754 1.00 81.19 89 THR A N 1
ATOM 693 C CA . THR A 1 89 ? -4.090 -3.275 -0.502 1.00 81.19 89 THR A CA 1
ATOM 694 C C . THR A 1 89 ? -4.906 -2.464 -1.513 1.00 81.19 89 THR A C 1
ATOM 696 O O . THR A 1 89 ? -4.595 -2.472 -2.703 1.00 81.19 89 THR A O 1
ATOM 699 N N . VAL A 1 90 ? -5.936 -1.753 -1.049 1.00 84.00 90 VAL A N 1
ATOM 700 C CA . VAL A 1 90 ? -6.741 -0.829 -1.859 1.00 84.00 90 VAL A CA 1
ATOM 701 C C . VAL A 1 90 ? -5.883 0.336 -2.346 1.00 84.00 90 VAL A C 1
ATOM 703 O O . VAL A 1 90 ? -5.875 0.618 -3.541 1.00 84.00 90 VAL A O 1
ATOM 706 N N . ARG A 1 91 ? -5.103 0.966 -1.455 1.00 83.88 91 ARG A N 1
ATOM 707 C CA . ARG A 1 91 ? -4.159 2.037 -1.809 1.00 83.88 91 ARG A CA 1
ATOM 708 C C . ARG A 1 91 ? -3.211 1.586 -2.921 1.00 83.88 91 ARG A C 1
ATOM 710 O O . ARG A 1 91 ? -3.105 2.255 -3.945 1.00 83.88 91 ARG A O 1
ATOM 717 N N . GLU A 1 92 ? -2.579 0.426 -2.761 1.00 79.56 92 GLU A N 1
ATOM 718 C CA . GLU A 1 92 ? -1.682 -0.135 -3.771 1.00 79.56 92 GLU A CA 1
ATOM 719 C C . GLU A 1 92 ? -2.401 -0.379 -5.102 1.00 79.56 92 GLU A C 1
ATOM 721 O O . GLU A 1 92 ? -1.846 -0.063 -6.148 1.00 79.56 92 GLU A O 1
ATOM 726 N N . ARG A 1 93 ? -3.637 -0.891 -5.108 1.00 79.69 93 ARG A N 1
ATOM 727 C CA . ARG A 1 93 ? -4.396 -1.139 -6.354 1.00 79.69 93 ARG A CA 1
ATOM 728 C C . ARG A 1 93 ? -4.825 0.126 -7.072 1.00 79.69 93 ARG A C 1
ATOM 730 O O . ARG A 1 93 ? -4.795 0.180 -8.301 1.00 79.69 93 ARG A O 1
ATOM 737 N N . LEU A 1 94 ? -5.231 1.142 -6.323 1.00 80.25 94 LEU A N 1
ATOM 738 C CA . LEU A 1 94 ? -5.599 2.425 -6.908 1.00 80.25 94 LEU A CA 1
ATOM 739 C C . LEU A 1 94 ? -4.374 3.089 -7.557 1.00 80.25 94 LEU A C 1
ATOM 741 O O . LEU A 1 94 ? -4.489 3.644 -8.647 1.00 80.25 94 LEU A O 1
ATOM 745 N N . LEU A 1 95 ? -3.187 2.945 -6.956 1.00 79.56 95 LEU A N 1
ATOM 746 C CA . LEU A 1 95 ? -1.955 3.588 -7.432 1.00 79.56 95 LEU A CA 1
ATOM 747 C C . LEU A 1 95 ? -1.159 2.764 -8.451 1.00 79.56 95 LEU A C 1
ATOM 749 O O . LEU A 1 95 ? -0.470 3.332 -9.295 1.00 79.56 95 LEU A O 1
ATOM 753 N N . THR A 1 96 ? -1.257 1.436 -8.426 1.00 73.69 96 THR A N 1
ATOM 754 C CA . THR A 1 96 ? -0.581 0.576 -9.405 1.00 73.69 96 THR A CA 1
ATOM 755 C C . THR A 1 96 ? -1.437 0.412 -10.663 1.00 73.69 96 THR A C 1
ATOM 757 O O . THR A 1 96 ? -2.617 0.054 -10.622 1.00 73.69 96 THR A O 1
ATOM 760 N N . ARG A 1 97 ? -0.842 0.725 -11.817 1.00 64.69 97 ARG A N 1
ATOM 761 C CA . ARG A 1 97 ? -1.467 0.641 -13.144 1.00 64.69 97 ARG A CA 1
ATOM 762 C C . ARG A 1 97 ? -0.493 -0.011 -14.128 1.00 64.69 97 ARG A C 1
ATOM 764 O O . ARG A 1 97 ? 0.344 0.688 -14.689 1.00 64.69 97 ARG A O 1
ATOM 771 N N . PRO A 1 98 ? -0.638 -1.290 -14.466 1.00 53.34 98 PRO A N 1
ATOM 772 C CA . PRO A 1 98 ? -0.474 -1.696 -15.839 1.00 53.34 98 PRO A CA 1
ATOM 773 C C . PRO A 1 98 ? -1.841 -1.491 -16.499 1.00 53.34 98 PRO A C 1
ATOM 775 O O . PRO A 1 98 ? -2.776 -2.236 -16.188 1.00 53.34 98 PRO A O 1
ATOM 778 N N . PRO A 1 99 ? -2.023 -0.471 -17.357 1.00 51.38 99 PRO A N 1
ATOM 779 C CA . PRO A 1 99 ? -3.130 -0.532 -18.290 1.00 51.38 99 PRO A CA 1
ATOM 780 C C . PRO A 1 99 ? -2.931 -1.819 -19.097 1.00 51.38 99 PRO A C 1
ATOM 782 O O . PRO A 1 99 ? -1.867 -1.990 -19.693 1.00 51.38 99 PRO A O 1
ATOM 785 N N . PRO A 1 100 ? -3.879 -2.768 -19.100 1.00 55.28 100 PRO A N 1
ATOM 786 C CA . PRO A 1 100 ? -3.838 -3.769 -20.145 1.00 55.28 100 PRO A CA 1
ATOM 787 C C . PRO A 1 100 ? -3.991 -2.994 -21.455 1.00 55.28 100 PRO A C 1
ATOM 789 O O . PRO A 1 100 ? -4.941 -2.226 -21.588 1.00 55.28 100 PRO A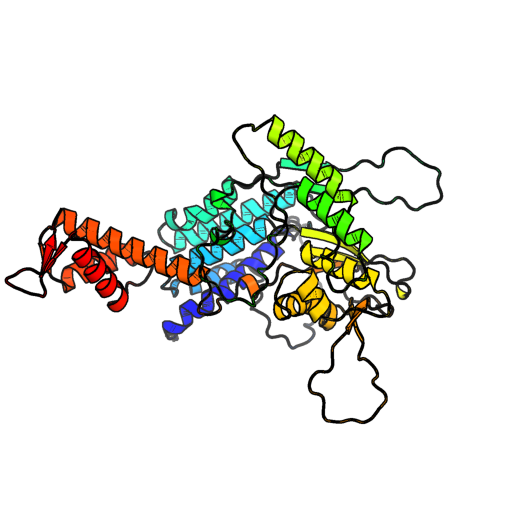 O 1
ATOM 792 N N . ASP A 1 101 ? -3.110 -3.216 -22.434 1.00 57.09 101 ASP A N 1
ATOM 793 C CA . ASP A 1 101 ? -3.151 -2.576 -23.770 1.00 57.09 101 ASP A CA 1
ATOM 794 C C . ASP A 1 101 ? -4.515 -2.691 -24.480 1.00 57.09 101 ASP A C 1
ATOM 796 O O . ASP A 1 101 ? -4.784 -2.098 -25.522 1.00 57.09 101 ASP A O 1
ATOM 800 N N . VAL A 1 102 ? -5.377 -3.530 -23.922 1.00 60.38 102 VAL A N 1
ATOM 801 C CA . VAL A 1 102 ? -6.656 -3.966 -24.434 1.00 60.38 102 VAL A CA 1
ATOM 802 C C . VAL A 1 102 ? -7.818 -3.087 -23.936 1.00 60.38 102 VAL A C 1
ATOM 804 O O . VAL A 1 102 ? -8.877 -3.122 -24.566 1.00 60.38 102 VAL A O 1
ATOM 807 N N . ILE A 1 103 ? -7.651 -2.318 -22.851 1.00 69.94 103 ILE A N 1
ATOM 808 C CA . ILE A 1 103 ? -8.718 -1.541 -22.194 1.00 69.94 103 ILE A CA 1
ATOM 809 C C . ILE A 1 103 ? -8.318 -0.063 -22.126 1.00 69.94 103 ILE A C 1
ATOM 811 O O . ILE A 1 103 ? -7.173 0.266 -21.827 1.00 69.94 103 ILE A O 1
ATOM 815 N N . SER A 1 104 ? -9.263 0.838 -22.402 1.00 75.38 104 SER A N 1
ATOM 816 C CA . SER A 1 104 ? -9.014 2.278 -22.253 1.00 75.38 104 SER A CA 1
ATOM 817 C C . SER A 1 104 ? -8.812 2.658 -20.783 1.00 75.38 104 SER A C 1
ATOM 819 O O . SER A 1 104 ? -9.427 2.064 -19.898 1.00 75.38 104 SER A O 1
ATOM 821 N N . ASP A 1 105 ? -8.021 3.695 -20.507 1.00 72.62 105 ASP A N 1
ATOM 822 C CA . ASP A 1 105 ? -7.830 4.205 -19.142 1.00 72.62 105 ASP A CA 1
ATOM 823 C C . ASP A 1 105 ? -9.161 4.499 -18.428 1.00 72.62 105 ASP A C 1
ATOM 825 O O . ASP A 1 105 ? -9.313 4.180 -17.252 1.00 72.62 105 ASP A O 1
ATOM 829 N N . ALA A 1 106 ? -10.149 5.053 -19.138 1.00 80.06 106 ALA A N 1
ATOM 830 C CA . ALA A 1 106 ? -11.465 5.352 -18.574 1.00 80.06 106 ALA A CA 1
ATOM 831 C C . ALA A 1 106 ? -12.244 4.083 -18.179 1.00 80.06 106 ALA A C 1
ATOM 833 O O . ALA A 1 106 ? -12.893 4.044 -17.132 1.00 80.06 106 ALA A O 1
ATOM 834 N N . GLU A 1 107 ? -12.173 3.033 -18.999 1.00 79.12 107 GLU A N 1
ATOM 835 C CA . GLU A 1 107 ? -12.821 1.751 -18.712 1.00 79.12 107 GLU A CA 1
ATOM 836 C C . GLU A 1 107 ? -12.114 1.013 -17.568 1.00 79.12 107 GLU A C 1
ATOM 838 O O . GLU A 1 107 ? -12.784 0.453 -16.700 1.00 79.12 107 GLU A O 1
ATOM 843 N N . LEU A 1 108 ? -10.781 1.087 -17.496 1.00 77.50 108 LEU A N 1
ATOM 844 C CA . LEU A 1 108 ? -10.014 0.549 -16.374 1.00 77.50 108 LEU A CA 1
ATOM 845 C C . LEU A 1 108 ? -10.411 1.221 -15.052 1.00 77.50 108 LEU A C 1
ATOM 847 O O . LEU A 1 108 ? -10.670 0.525 -14.073 1.00 77.50 108 LEU A O 1
ATOM 851 N N . GLU A 1 109 ? -10.519 2.553 -15.021 1.00 79.06 109 GLU A N 1
ATOM 852 C CA . GLU A 1 109 ? -10.957 3.277 -13.819 1.00 79.06 109 GLU A CA 1
ATOM 853 C C . GLU A 1 109 ? -12.397 2.937 -13.417 1.00 79.06 109 GLU A C 1
ATOM 855 O O . GLU A 1 109 ? -12.700 2.749 -12.235 1.00 79.06 109 GLU A O 1
ATOM 860 N N . SER A 1 110 ? -13.289 2.782 -14.399 1.00 82.06 110 SER A N 1
ATOM 861 C CA . SER A 1 110 ? -14.655 2.316 -14.149 1.00 82.06 110 SER A CA 1
ATOM 862 C C . SER A 1 110 ? -14.669 0.911 -13.533 1.00 82.06 110 SER A C 1
ATOM 864 O O . SER A 1 110 ? -15.366 0.672 -12.541 1.00 82.06 110 SER A O 1
ATOM 866 N N . ASN A 1 111 ? -13.853 -0.005 -14.066 1.00 80.19 111 ASN A N 1
ATOM 867 C CA . ASN A 1 111 ? -13.723 -1.369 -13.559 1.00 80.19 111 ASN A CA 1
ATOM 868 C C . ASN A 1 111 ? -13.158 -1.401 -12.136 1.00 80.19 111 ASN A C 1
ATOM 870 O O . ASN A 1 111 ? -13.730 -2.097 -11.293 1.00 80.19 111 ASN A O 1
ATOM 874 N N . LYS A 1 112 ? -12.105 -0.621 -11.850 1.00 79.62 112 LYS A N 1
ATOM 875 C CA . LYS A 1 112 ? -11.530 -0.472 -10.503 1.00 79.62 112 LYS A CA 1
ATOM 876 C C . LYS A 1 112 ? -12.600 -0.051 -9.507 1.00 79.62 112 LYS A C 1
ATOM 878 O O . LYS A 1 112 ? -12.874 -0.771 -8.547 1.00 79.62 112 LYS A O 1
ATOM 883 N N . LYS A 1 113 ? -13.281 1.066 -9.787 1.00 81.44 113 LYS A N 1
ATOM 884 C CA . LYS A 1 113 ? -14.332 1.609 -8.918 1.00 81.44 113 LYS A CA 1
ATOM 885 C C . LYS A 1 113 ? -15.450 0.596 -8.674 1.00 81.44 113 LYS A C 1
ATOM 887 O O . LYS A 1 113 ? -15.882 0.425 -7.538 1.00 81.44 113 LYS A O 1
ATOM 892 N N . ARG A 1 114 ? -15.899 -0.109 -9.715 1.00 83.69 114 ARG A N 1
ATOM 893 C CA . ARG A 1 114 ? -16.957 -1.124 -9.605 1.00 83.69 114 ARG A CA 1
ATOM 894 C C . ARG A 1 114 ? -16.539 -2.313 -8.737 1.00 83.69 114 ARG A C 1
ATOM 896 O O . ARG A 1 114 ? -17.289 -2.707 -7.849 1.00 83.69 114 ARG A O 1
ATOM 903 N N . HIS A 1 115 ? -15.378 -2.905 -9.007 1.00 80.56 115 HIS A N 1
ATOM 904 C CA . HIS A 1 115 ? -14.909 -4.095 -8.291 1.00 80.56 115 HIS A CA 1
ATOM 905 C C . HIS A 1 115 ? -14.589 -3.805 -6.827 1.00 80.56 115 HIS A C 1
ATOM 907 O O . HIS A 1 115 ? -14.827 -4.637 -5.955 1.00 80.56 115 HIS A O 1
ATOM 913 N N . GLU A 1 116 ? -14.112 -2.600 -6.550 1.00 81.56 116 GLU A N 1
ATOM 914 C CA . GLU A 1 116 ? -13.891 -2.114 -5.197 1.00 81.56 116 GLU A CA 1
ATOM 915 C C . GLU A 1 116 ? -15.192 -1.859 -4.441 1.00 81.56 116 GLU A C 1
ATOM 917 O O . GLU A 1 116 ? -15.320 -2.278 -3.294 1.00 81.56 116 GLU A O 1
ATOM 922 N N . GLN A 1 117 ? -16.198 -1.268 -5.092 1.00 84.69 117 GLN A N 1
ATOM 923 C CA . GLN A 1 117 ? -17.536 -1.143 -4.512 1.00 84.69 117 GLN A CA 1
ATOM 924 C C . GLN A 1 117 ? -18.158 -2.510 -4.206 1.00 84.69 117 GLN A C 1
ATOM 926 O O . GLN A 1 117 ? -18.785 -2.672 -3.162 1.00 84.69 117 GLN A O 1
ATOM 931 N N . GLU A 1 118 ? -17.973 -3.508 -5.074 1.00 82.75 118 GLU A N 1
ATOM 932 C CA . GLU A 1 118 ? -18.446 -4.877 -4.830 1.00 82.75 118 GLU A CA 1
ATOM 933 C C . GLU A 1 118 ? -17.735 -5.515 -3.625 1.00 82.75 118 GLU A C 1
ATOM 935 O O . GLU A 1 118 ? -18.390 -6.088 -2.747 1.00 82.75 118 GLU A O 1
ATOM 940 N N . ALA A 1 119 ? -16.408 -5.369 -3.538 1.00 81.50 119 ALA A N 1
ATOM 941 C CA . ALA A 1 119 ? -15.629 -5.836 -2.395 1.00 81.50 119 ALA A CA 1
ATOM 942 C C . ALA A 1 119 ? -16.047 -5.129 -1.093 1.00 81.50 119 ALA A C 1
ATOM 944 O O . ALA A 1 119 ? -16.236 -5.783 -0.067 1.00 81.50 119 ALA A O 1
ATOM 945 N N . GLU A 1 120 ? -16.271 -3.814 -1.131 1.00 84.44 120 GLU A N 1
ATOM 946 C CA . GLU A 1 120 ? -16.723 -3.023 0.014 1.00 84.44 120 GLU A CA 1
ATOM 947 C C . GLU A 1 120 ? -18.133 -3.421 0.469 1.00 84.44 120 GLU A C 1
ATOM 949 O O . GLU A 1 120 ? -18.368 -3.613 1.663 1.00 84.44 120 GLU A O 1
ATOM 954 N N . GLN A 1 121 ? -19.076 -3.596 -0.463 1.00 85.88 121 GLN A N 1
ATOM 955 C CA . GLN A 1 121 ? -20.430 -4.060 -0.153 1.00 85.88 121 GLN A CA 1
ATOM 956 C C . GLN A 1 121 ? -20.385 -5.414 0.552 1.00 85.88 121 GLN A C 1
ATOM 958 O O . GLN A 1 121 ? -21.014 -5.586 1.598 1.00 85.88 121 GLN A O 1
ATOM 963 N N . PHE A 1 122 ? -19.575 -6.345 0.048 1.00 81.81 122 PHE A N 1
ATOM 964 C CA . PHE A 1 122 ? -19.402 -7.636 0.697 1.00 81.81 122 PHE A CA 1
ATOM 965 C C . PHE A 1 122 ? -18.795 -7.496 2.101 1.00 81.81 122 PHE A C 1
ATOM 967 O O . PHE A 1 122 ? -19.319 -8.054 3.069 1.00 81.81 122 PHE A O 1
ATOM 974 N N . LEU A 1 123 ? -17.691 -6.755 2.230 1.00 84.50 123 LEU A N 1
ATOM 975 C CA . LEU A 1 123 ? -16.998 -6.585 3.505 1.00 84.50 123 LEU A CA 1
ATOM 976 C C . LEU A 1 123 ? -17.864 -5.852 4.533 1.00 84.50 123 LEU A C 1
ATOM 978 O O . LEU A 1 123 ? -17.812 -6.195 5.709 1.00 84.50 123 LEU A O 1
ATOM 982 N N . SER A 1 124 ? -18.690 -4.891 4.117 1.00 87.75 124 SER A N 1
ATOM 983 C CA . SER A 1 124 ? -19.597 -4.162 5.012 1.00 87.75 124 SER A CA 1
ATOM 984 C C . SER A 1 124 ? -20.698 -5.072 5.558 1.00 87.75 124 SER A C 1
ATOM 986 O O . SER A 1 124 ? -20.930 -5.096 6.769 1.00 87.75 124 SER A O 1
ATOM 988 N N . ALA A 1 125 ? -21.303 -5.891 4.690 1.00 84.75 125 ALA A N 1
ATOM 989 C CA . ALA A 1 125 ? -22.265 -6.912 5.085 1.00 84.75 125 ALA A CA 1
ATOM 990 C C . ALA A 1 125 ? -21.629 -7.945 6.031 1.00 84.75 125 ALA A C 1
ATOM 992 O O . ALA A 1 125 ? -22.282 -8.424 6.957 1.00 84.75 125 ALA A O 1
ATOM 993 N N . TRP A 1 126 ? -20.348 -8.272 5.830 1.00 81.75 126 TRP A N 1
ATOM 994 C CA . TRP A 1 126 ? -19.608 -9.185 6.700 1.00 81.75 126 TRP A CA 1
ATOM 995 C C . TRP A 1 126 ? -19.281 -8.586 8.073 1.00 81.75 126 TRP A C 1
ATOM 997 O O . TRP A 1 126 ? -19.533 -9.222 9.099 1.00 81.75 126 TRP A O 1
ATOM 1007 N N . LEU A 1 127 ? -18.707 -7.383 8.099 1.00 82.81 127 LEU A N 1
ATOM 1008 C CA . LEU A 1 127 ? -18.301 -6.705 9.329 1.00 82.81 127 LEU A CA 1
ATOM 1009 C C . LEU A 1 127 ? -19.500 -6.435 10.244 1.00 82.81 127 LEU A C 1
ATOM 1011 O O . LEU A 1 127 ? -19.329 -6.330 11.462 1.00 82.81 127 LEU A O 1
ATOM 1015 N N . GLY A 1 128 ? -20.700 -6.337 9.658 1.00 85.31 128 GLY A N 1
ATOM 1016 C CA . GLY A 1 128 ? -21.908 -5.875 10.338 1.00 85.31 128 GLY A CA 1
ATOM 1017 C C . GLY A 1 128 ? -21.817 -4.398 10.725 1.00 85.31 128 GLY A C 1
ATOM 1018 O O . GLY A 1 128 ? -22.608 -3.922 11.535 1.00 85.31 128 GLY A O 1
ATOM 1019 N N . ASP A 1 129 ? -20.817 -3.696 10.189 1.00 85.44 129 ASP A N 1
ATOM 1020 C CA . ASP A 1 129 ? -20.513 -2.307 10.478 1.00 85.44 129 ASP A CA 1
ATOM 1021 C C . ASP A 1 129 ? -19.737 -1.701 9.301 1.00 85.44 129 ASP A C 1
ATOM 1023 O O . ASP A 1 129 ? -18.536 -1.920 9.128 1.00 85.44 129 ASP A O 1
ATOM 1027 N N . ALA A 1 130 ? -20.436 -0.930 8.472 1.00 88.69 130 ALA A N 1
ATOM 1028 C CA . ALA A 1 130 ? -19.835 -0.255 7.329 1.00 88.69 130 ALA A CA 1
ATOM 1029 C C . ALA A 1 130 ? -18.868 0.872 7.740 1.00 88.69 130 ALA A C 1
ATOM 1031 O O . ALA A 1 130 ? -18.041 1.283 6.926 1.00 88.69 130 ALA A O 1
ATOM 1032 N N . SER A 1 131 ? -18.942 1.375 8.981 1.00 89.69 131 SER A N 1
ATOM 1033 C CA . SER A 1 131 ? -18.066 2.456 9.457 1.00 89.69 131 SER A CA 1
ATOM 1034 C C . SER A 1 131 ? -16.605 2.016 9.554 1.00 89.69 131 SER A C 1
ATOM 1036 O O . SER A 1 131 ? -15.693 2.824 9.389 1.00 89.69 131 SER A O 1
ATOM 1038 N N . LEU A 1 132 ? -16.377 0.714 9.727 1.00 87.38 132 LEU A N 1
ATOM 1039 C CA . LE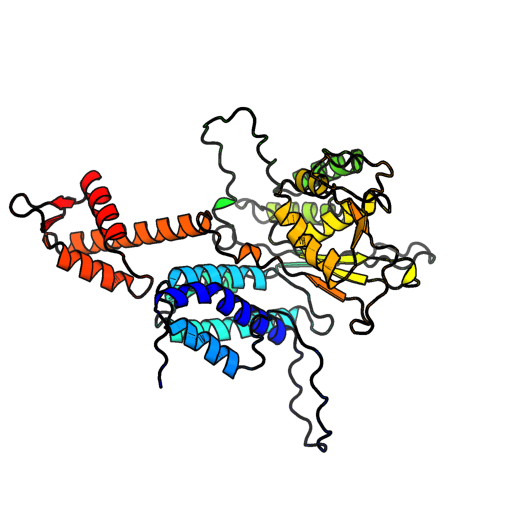U A 1 132 ? -15.053 0.112 9.765 1.00 87.38 132 LEU A CA 1
ATOM 1040 C C . LEU A 1 132 ? -14.311 0.205 8.424 1.00 87.38 132 LEU A C 1
ATOM 1042 O O . LEU A 1 132 ? -13.088 0.289 8.413 1.00 87.38 132 LEU A O 1
ATOM 1046 N N . LEU A 1 133 ? -15.032 0.264 7.301 1.00 90.44 133 LEU A N 1
ATOM 1047 C CA . LEU A 1 133 ? -14.451 0.429 5.961 1.00 90.44 133 LEU A CA 1
ATOM 1048 C C . LEU A 1 133 ? -14.308 1.890 5.538 1.00 90.44 133 LEU A C 1
ATOM 1050 O O . LEU A 1 133 ? -13.870 2.164 4.422 1.00 90.44 133 LEU A O 1
ATOM 1054 N N . ARG A 1 134 ? -14.644 2.837 6.422 1.00 91.81 134 ARG A N 1
ATOM 1055 C CA . ARG A 1 134 ? -14.542 4.270 6.145 1.00 91.81 134 ARG A CA 1
ATOM 1056 C C . ARG A 1 134 ? -13.177 4.683 5.571 1.00 91.81 134 ARG A C 1
ATOM 1058 O O . ARG A 1 134 ? -13.206 5.394 4.574 1.00 91.81 134 ARG A O 1
ATOM 1065 N N . PRO A 1 135 ? -12.017 4.215 6.082 1.00 89.25 135 PRO A N 1
ATOM 1066 C CA . PRO A 1 135 ? -10.724 4.583 5.501 1.00 89.25 135 PRO A CA 1
ATOM 1067 C C . PRO A 1 135 ? -10.576 4.148 4.037 1.00 89.25 135 PRO A C 1
ATOM 1069 O O . PRO A 1 135 ? -10.147 4.935 3.202 1.00 89.25 135 PRO A O 1
ATOM 1072 N N . ALA A 1 136 ? -10.985 2.920 3.700 1.00 88.12 136 ALA A N 1
ATOM 1073 C CA . ALA A 1 136 ? -10.938 2.423 2.324 1.00 88.12 136 ALA A CA 1
ATOM 1074 C C . ALA A 1 136 ? -11.909 3.192 1.410 1.00 88.12 136 ALA A C 1
ATOM 1076 O O . ALA A 1 136 ? -11.554 3.549 0.290 1.00 88.12 136 ALA A O 1
ATOM 1077 N N . ARG A 1 137 ? -13.109 3.516 1.907 1.00 89.50 137 ARG A N 1
ATOM 1078 C CA . ARG A 1 137 ? -14.084 4.340 1.180 1.00 89.50 137 ARG A CA 1
ATOM 1079 C C . ARG A 1 137 ? -13.564 5.757 0.930 1.00 89.50 137 ARG A C 1
ATOM 1081 O O . ARG A 1 137 ? -13.740 6.290 -0.159 1.00 89.50 137 ARG A O 1
ATOM 1088 N N . GLU A 1 138 ? -12.921 6.371 1.920 1.00 90.31 138 GLU A N 1
ATOM 1089 C CA . GLU A 1 138 ? -12.312 7.700 1.791 1.00 90.31 138 GLU A CA 1
ATOM 1090 C C . GLU A 1 138 ? -11.181 7.705 0.750 1.00 90.31 138 GLU A C 1
ATOM 1092 O O . GLU A 1 138 ? -11.084 8.660 -0.022 1.00 90.31 138 GLU A O 1
ATOM 1097 N N . LEU A 1 139 ? -10.389 6.628 0.642 1.00 88.19 139 LEU A N 1
ATOM 1098 C CA . LEU A 1 139 ? -9.430 6.462 -0.460 1.00 88.19 139 LEU A CA 1
ATOM 1099 C C . LEU A 1 139 ? -10.144 6.445 -1.818 1.00 88.19 139 LEU A C 1
ATOM 1101 O O . LEU A 1 139 ? -9.802 7.235 -2.690 1.00 88.19 139 LEU A O 1
ATOM 1105 N N . HIS A 1 140 ? -11.187 5.629 -1.984 1.00 83.44 140 HIS A N 1
ATOM 1106 C CA . HIS A 1 140 ? -11.948 5.566 -3.243 1.00 83.44 140 HIS A CA 1
ATOM 1107 C C . HIS A 1 140 ? -12.565 6.900 -3.650 1.00 83.44 140 HIS A C 1
ATOM 1109 O O . HIS A 1 140 ? -12.546 7.263 -4.822 1.00 83.44 140 HIS A O 1
ATOM 1115 N N . MET A 1 141 ? -13.112 7.635 -2.685 1.00 84.50 141 MET A N 1
ATOM 1116 C CA . MET A 1 141 ? -13.752 8.927 -2.938 1.00 84.50 141 MET A CA 1
ATOM 1117 C C . MET A 1 141 ? -12.746 10.048 -3.216 1.00 84.50 141 MET A C 1
ATOM 1119 O O . MET A 1 141 ? -13.087 11.004 -3.906 1.00 84.50 141 MET A O 1
ATOM 1123 N N . SER A 1 142 ? -11.529 9.948 -2.673 1.00 85.50 142 SER A N 1
ATOM 1124 C CA . SER A 1 142 ? -10.463 10.937 -2.885 1.00 85.50 142 SER A CA 1
ATOM 1125 C C . SER A 1 142 ? -9.578 10.626 -4.093 1.00 85.50 142 SER A C 1
ATOM 1127 O O . SER A 1 142 ? -8.845 11.504 -4.546 1.00 85.50 142 SER A O 1
ATOM 1129 N N . TYR A 1 143 ? -9.649 9.409 -4.637 1.00 84.12 143 TYR A N 1
ATOM 1130 C CA . TYR A 1 143 ? -8.921 9.039 -5.841 1.00 84.12 143 TYR A CA 1
ATOM 1131 C C . TYR A 1 143 ? -9.561 9.674 -7.081 1.00 84.12 143 TYR A C 1
ATOM 1133 O O . TYR A 1 143 ? -10.665 9.320 -7.492 1.00 84.12 143 TYR A O 1
ATOM 1141 N N . SER A 1 144 ? -8.839 10.603 -7.703 1.00 77.00 144 SER A N 1
ATOM 1142 C CA . SER A 1 144 ? -9.186 11.155 -9.009 1.00 77.00 144 SER A CA 1
ATOM 1143 C C . SER A 1 144 ? -7.910 11.420 -9.791 1.00 77.00 144 SER A C 1
ATOM 1145 O O . SER A 1 144 ? -7.053 12.184 -9.348 1.00 77.00 144 SER A O 1
ATOM 1147 N N . VAL A 1 145 ? -7.797 10.825 -10.977 1.00 70.62 145 VAL A N 1
ATOM 1148 C CA . VAL A 1 145 ? -6.711 11.133 -11.914 1.00 70.62 145 VAL A CA 1
ATOM 1149 C C . VAL A 1 145 ? -6.926 12.559 -12.420 1.00 70.62 145 VAL A C 1
ATOM 1151 O O . VAL A 1 145 ? -7.991 12.864 -12.953 1.00 70.62 145 VAL A O 1
ATOM 1154 N N . GLN A 1 146 ? -5.957 13.449 -12.191 1.00 65.69 146 GLN A N 1
ATOM 1155 C CA . GLN A 1 146 ? -6.134 14.881 -12.466 1.00 65.69 146 GLN A CA 1
ATOM 1156 C C . GLN A 1 146 ? -5.496 15.333 -13.777 1.00 65.69 146 GLN A C 1
ATOM 1158 O O . GLN A 1 146 ? -5.976 16.291 -14.379 1.00 65.69 146 GLN A O 1
ATOM 1163 N N . CYS A 1 147 ? -4.422 14.680 -14.228 1.00 62.12 147 CYS A N 1
ATOM 1164 C CA . CYS A 1 147 ? -3.710 15.135 -15.413 1.00 62.12 147 CYS A CA 1
ATOM 1165 C C . CYS A 1 147 ? -3.045 13.975 -16.156 1.00 62.12 147 CYS A C 1
ATOM 1167 O O . CYS A 1 147 ? -2.251 13.223 -15.587 1.00 62.12 147 CYS A O 1
ATOM 1169 N N . GLU A 1 148 ? -3.350 13.864 -17.446 1.00 61.09 148 GLU A N 1
ATOM 1170 C CA . GLU A 1 148 ? -2.578 13.065 -18.388 1.00 61.09 148 GLU A CA 1
ATOM 1171 C C . GLU A 1 148 ? -1.921 14.029 -19.375 1.00 61.09 148 GLU A C 1
ATOM 1173 O O . GLU A 1 148 ? -2.582 14.583 -20.254 1.00 61.09 148 GLU A O 1
ATOM 1178 N N . VAL A 1 149 ? -0.618 14.257 -19.212 1.00 61.88 149 VAL A N 1
ATOM 1179 C CA . VAL A 1 149 ? 0.155 15.035 -20.179 1.00 61.88 149 VAL A CA 1
ATOM 1180 C C . VAL A 1 149 ? 0.731 14.047 -21.181 1.00 61.88 149 VAL A C 1
ATOM 1182 O O . VAL A 1 149 ? 1.605 13.240 -20.857 1.00 61.88 149 VAL A O 1
ATOM 1185 N N . LYS A 1 150 ? 0.227 14.103 -22.412 1.00 60.22 150 LYS A N 1
ATOM 1186 C CA . LYS A 1 150 ? 0.908 13.508 -23.559 1.00 60.22 150 LYS A CA 1
ATOM 1187 C C . LYS A 1 150 ? 1.859 14.568 -24.088 1.00 60.22 150 LYS A C 1
ATOM 1189 O O . LYS A 1 150 ? 1.397 15.569 -24.630 1.00 60.22 150 LYS A O 1
ATOM 1194 N N . ALA A 1 151 ? 3.161 14.373 -23.898 1.00 54.25 151 ALA A N 1
ATOM 1195 C CA . ALA A 1 151 ? 4.133 15.162 -24.636 1.00 54.25 151 ALA A CA 1
ATOM 1196 C C . ALA A 1 151 ? 3.923 14.850 -26.126 1.00 54.25 151 ALA A C 1
ATOM 1198 O O . ALA A 1 151 ? 4.135 13.715 -26.562 1.00 54.25 151 ALA A O 1
ATOM 1199 N N . ALA A 1 152 ? 3.403 15.819 -26.883 1.00 45.75 152 ALA A N 1
ATOM 1200 C CA . ALA A 1 152 ? 3.425 15.733 -28.334 1.00 45.75 152 ALA A CA 1
ATOM 1201 C C . ALA A 1 152 ? 4.897 15.751 -28.776 1.00 45.75 152 ALA A C 1
ATOM 1203 O O . ALA A 1 152 ? 5.691 16.452 -28.146 1.00 45.75 152 ALA A O 1
ATOM 1204 N N . PRO A 1 153 ? 5.288 14.984 -29.806 1.00 49.34 153 PRO A N 1
ATOM 1205 C CA . PRO A 1 153 ? 6.580 15.204 -30.434 1.00 49.34 153 PRO A CA 1
ATOM 1206 C C . PRO A 1 153 ? 6.571 16.635 -30.989 1.00 49.34 153 PRO A C 1
ATOM 1208 O O . PRO A 1 153 ? 5.751 16.951 -31.850 1.00 49.34 153 PRO A O 1
ATOM 1211 N N . GLU A 1 154 ? 7.396 17.516 -30.427 1.00 44.28 154 GLU A N 1
ATOM 1212 C CA . GLU A 1 154 ? 7.626 18.843 -30.997 1.00 44.28 154 GLU A CA 1
ATOM 1213 C C . GLU A 1 154 ? 8.335 18.662 -32.346 1.00 44.28 154 GLU A C 1
ATOM 1215 O O . GLU A 1 154 ? 9.388 18.036 -32.388 1.00 44.28 154 GLU A O 1
ATOM 1220 N N . ASP A 1 155 ? 7.687 19.164 -33.402 1.00 39.47 155 ASP A N 1
ATOM 1221 C CA . ASP A 1 155 ? 8.089 19.335 -34.807 1.00 39.47 155 ASP A CA 1
ATOM 1222 C C . ASP A 1 155 ? 8.810 18.188 -35.566 1.00 39.47 155 ASP A C 1
ATOM 1224 O O . ASP A 1 155 ? 9.668 17.476 -35.048 1.00 39.47 155 ASP A O 1
ATOM 1228 N N . PRO A 1 156 ? 8.481 17.982 -36.861 1.00 38.38 156 PRO A N 1
ATOM 1229 C CA . PRO A 1 156 ? 9.087 16.934 -37.673 1.00 38.38 156 PRO A CA 1
ATOM 1230 C C . PRO A 1 156 ? 10.522 17.329 -38.044 1.00 38.38 156 PRO A C 1
ATOM 1232 O O . PRO A 1 156 ? 10.747 18.031 -39.026 1.00 38.38 156 PRO A O 1
ATOM 1235 N N . VAL A 1 157 ? 11.500 16.868 -37.268 1.00 40.59 157 VAL A N 1
ATOM 1236 C CA . VAL A 1 157 ? 12.903 16.844 -37.696 1.00 40.59 157 VAL A CA 1
ATOM 1237 C C . VAL A 1 157 ? 13.130 15.590 -38.546 1.00 40.59 157 VAL A C 1
ATOM 1239 O O . VAL A 1 157 ? 12.588 14.525 -38.253 1.00 40.59 157 VAL A O 1
ATOM 1242 N N . ASP A 1 158 ? 13.874 15.768 -39.638 1.00 34.12 158 ASP A N 1
ATOM 1243 C CA . ASP A 1 158 ? 13.998 14.888 -40.800 1.00 34.12 158 ASP A CA 1
ATOM 1244 C C . ASP A 1 158 ? 14.004 13.369 -40.549 1.00 34.12 158 ASP A C 1
ATOM 1246 O O . ASP A 1 158 ? 14.649 12.816 -39.656 1.00 34.12 158 ASP A O 1
ATOM 1250 N N . ALA A 1 159 ? 13.291 12.687 -41.446 1.00 40.12 159 ALA A N 1
ATOM 1251 C CA . ALA A 1 159 ? 13.038 11.257 -41.482 1.00 40.12 159 ALA A CA 1
ATOM 1252 C C . ALA A 1 159 ? 14.316 10.412 -41.641 1.00 40.12 159 ALA A C 1
ATOM 1254 O O . ALA A 1 159 ? 14.638 9.959 -42.735 1.00 40.12 159 ALA A O 1
ATOM 1255 N N . THR A 1 160 ? 15.010 10.125 -40.538 1.00 35.97 160 THR A N 1
ATOM 1256 C CA . THR A 1 160 ? 15.941 8.977 -40.486 1.00 35.97 160 THR A CA 1
ATOM 1257 C C . THR A 1 160 ? 16.054 8.287 -39.125 1.00 35.97 160 THR A C 1
ATOM 1259 O O . THR A 1 160 ? 16.611 7.193 -39.056 1.00 35.97 160 THR A O 1
ATOM 1262 N N . GLU A 1 161 ? 15.465 8.835 -38.060 1.00 34.56 161 GLU A N 1
ATOM 1263 C CA . GLU A 1 161 ? 15.402 8.171 -36.756 1.00 34.56 161 GLU A CA 1
ATOM 1264 C C . GLU A 1 161 ? 13.969 7.722 -36.451 1.00 34.56 161 GLU A C 1
ATOM 1266 O O . GLU A 1 161 ? 13.001 8.457 -36.642 1.00 34.56 161 GLU A O 1
ATOM 1271 N N . ALA A 1 162 ? 13.817 6.467 -36.018 1.00 36.03 162 ALA A N 1
ATOM 1272 C CA . ALA A 1 162 ? 12.526 5.917 -35.625 1.00 36.03 162 ALA A CA 1
ATOM 1273 C C . ALA A 1 162 ? 11.877 6.817 -34.553 1.00 36.03 162 ALA A C 1
ATOM 1275 O O . ALA A 1 162 ? 12.570 7.223 -33.620 1.00 36.03 162 ALA A O 1
ATOM 1276 N N . PRO A 1 163 ? 10.568 7.116 -34.638 1.00 36.78 163 PRO A N 1
ATOM 1277 C CA . PRO A 1 163 ? 9.931 8.079 -33.750 1.00 36.78 163 PRO A CA 1
ATOM 1278 C C . PRO A 1 163 ? 10.060 7.621 -32.295 1.00 36.78 163 PRO A C 1
ATOM 1280 O O . PRO A 1 163 ? 9.436 6.637 -31.881 1.00 36.78 163 PRO A O 1
ATOM 1283 N N . ALA A 1 164 ? 10.861 8.344 -31.510 1.00 45.22 164 ALA A N 1
ATOM 1284 C CA . ALA A 1 164 ? 10.857 8.238 -30.062 1.00 45.22 164 ALA A CA 1
ATOM 1285 C C . ALA A 1 164 ? 9.458 8.650 -29.592 1.00 45.22 164 ALA A C 1
ATOM 1287 O O . ALA A 1 164 ? 9.111 9.829 -29.558 1.00 45.22 164 ALA A O 1
ATOM 1288 N N . LYS A 1 165 ? 8.597 7.663 -29.314 1.00 56.66 165 LYS A N 1
ATOM 1289 C CA . LYS A 1 165 ? 7.269 7.916 -28.749 1.00 56.66 165 LYS A CA 1
ATOM 1290 C C . LYS A 1 165 ? 7.449 8.774 -27.497 1.00 56.66 165 LYS A C 1
ATOM 1292 O O . LYS A 1 165 ? 8.134 8.352 -26.567 1.00 56.66 165 LYS A O 1
ATOM 1297 N N . GLY A 1 166 ? 6.836 9.957 -27.507 1.00 66.81 166 GLY A N 1
ATOM 1298 C CA . GLY A 1 166 ? 6.872 10.904 -26.399 1.00 66.81 166 GLY A CA 1
ATOM 1299 C C . GLY A 1 166 ? 6.479 10.255 -25.073 1.00 66.81 166 GLY A C 1
ATOM 1300 O O . GLY A 1 166 ? 5.731 9.272 -25.022 1.00 66.81 166 GLY A O 1
ATOM 1301 N N . ILE A 1 167 ? 7.004 10.802 -23.982 1.00 75.81 167 ILE A N 1
ATOM 1302 C CA . ILE A 1 167 ? 6.720 10.292 -22.645 1.00 75.81 167 ILE A CA 1
ATOM 1303 C C . ILE A 1 167 ? 5.266 10.558 -22.293 1.00 75.81 167 ILE A C 1
ATOM 1305 O O . ILE A 1 167 ? 4.751 11.670 -22.420 1.00 75.81 167 ILE A O 1
ATOM 1309 N N . ARG A 1 168 ? 4.606 9.504 -21.815 1.00 80.06 168 ARG A N 1
ATOM 1310 C CA . ARG A 1 168 ? 3.274 9.582 -21.231 1.00 80.06 168 ARG A CA 1
ATOM 1311 C C . ARG A 1 168 ? 3.426 9.683 -19.721 1.00 80.06 168 ARG A C 1
ATOM 1313 O O . ARG A 1 168 ? 3.786 8.700 -19.073 1.00 80.06 168 ARG A O 1
ATOM 1320 N N . LEU A 1 169 ? 3.141 10.858 -19.170 1.00 81.88 169 LEU A N 1
ATOM 1321 C CA . LEU A 1 169 ? 3.115 11.074 -17.729 1.00 81.88 169 LEU A CA 1
ATOM 1322 C C . LEU A 1 169 ? 1.667 11.242 -17.268 1.00 81.88 169 LEU A C 1
ATOM 1324 O O . LEU A 1 169 ? 0.950 12.131 -17.726 1.00 81.88 169 LEU A O 1
ATOM 1328 N N . ALA A 1 170 ? 1.255 10.391 -16.334 1.00 82.75 170 ALA A N 1
ATOM 1329 C CA . ALA A 1 170 ? -0.003 10.533 -15.617 1.00 82.75 170 ALA A CA 1
ATOM 1330 C C . ALA A 1 170 ? 0.304 10.909 -14.167 1.00 82.75 170 ALA A C 1
ATOM 1332 O O . ALA A 1 170 ? 1.036 10.191 -13.483 1.00 82.75 170 ALA A O 1
ATOM 1333 N N . THR A 1 171 ? -0.245 12.028 -13.699 1.00 84.62 171 THR A N 1
ATOM 1334 C CA . THR A 1 171 ? -0.086 12.478 -12.313 1.00 84.62 171 THR A CA 1
ATOM 1335 C C . THR A 1 171 ? -1.413 12.410 -11.568 1.00 84.62 171 THR A C 1
ATOM 1337 O O . THR A 1 171 ? -2.487 12.717 -12.093 1.00 84.62 171 THR A O 1
ATOM 1340 N N . THR A 1 172 ? -1.335 11.976 -10.311 1.00 86.31 172 THR A N 1
ATOM 1341 C CA . THR A 1 172 ? -2.478 11.906 -9.397 1.00 86.31 172 THR A CA 1
ATOM 1342 C C . THR A 1 172 ? -2.118 12.678 -8.138 1.00 86.31 172 THR A C 1
ATOM 1344 O O . THR A 1 172 ? -1.112 12.376 -7.499 1.00 86.31 172 THR A O 1
ATOM 1347 N N . ILE A 1 173 ? -2.918 13.688 -7.800 1.00 88.75 173 ILE A N 1
ATOM 1348 C CA . ILE A 1 173 ? -2.737 14.493 -6.590 1.00 88.75 173 ILE A CA 1
ATOM 1349 C C . ILE A 1 173 ? -3.638 13.915 -5.504 1.00 88.75 173 ILE A C 1
ATOM 1351 O O . ILE A 1 173 ? -4.841 13.754 -5.709 1.00 88.75 173 ILE A O 1
ATOM 1355 N N . LEU A 1 174 ? -3.046 13.595 -4.357 1.00 89.69 174 LEU A N 1
ATOM 1356 C CA . LEU A 1 174 ? -3.680 12.836 -3.284 1.00 89.69 174 LEU A CA 1
ATOM 1357 C C . LEU A 1 174 ? -3.618 13.614 -1.966 1.00 89.69 174 LEU A C 1
ATOM 1359 O O . LEU A 1 174 ? -2.639 14.310 -1.695 1.00 89.69 174 LEU A O 1
ATOM 1363 N N . ASP A 1 175 ? -4.638 13.471 -1.117 1.00 88.81 175 ASP A N 1
ATOM 1364 C CA . ASP A 1 175 ? -4.601 14.034 0.237 1.00 88.81 175 ASP A CA 1
ATOM 1365 C C . ASP A 1 175 ? -3.637 13.225 1.116 1.00 88.81 175 ASP A C 1
ATOM 1367 O O . ASP A 1 175 ? -3.917 12.080 1.481 1.00 88.81 175 ASP A O 1
ATOM 1371 N N . TRP A 1 176 ? -2.517 13.835 1.506 1.00 86.56 176 TRP A N 1
ATOM 1372 C CA . TRP A 1 176 ? -1.504 13.210 2.359 1.00 86.56 176 TRP A CA 1
ATOM 1373 C C . TRP A 1 176 ? -2.065 12.662 3.682 1.00 86.56 176 TRP A C 1
ATOM 1375 O O . TRP A 1 176 ? -1.550 11.682 4.211 1.00 86.56 176 TRP A O 1
ATOM 1385 N N . ARG A 1 177 ? -3.148 13.229 4.223 1.00 85.38 177 ARG A N 1
ATOM 1386 C CA . ARG A 1 177 ? -3.763 12.742 5.472 1.00 85.38 177 ARG A CA 1
ATOM 1387 C C . ARG A 1 177 ? -4.381 11.354 5.315 1.00 85.38 177 ARG A C 1
ATOM 1389 O O . ARG A 1 177 ? -4.432 10.596 6.284 1.00 85.38 177 ARG A O 1
ATOM 1396 N N . LEU A 1 178 ? -4.855 11.049 4.109 1.00 85.06 178 LEU A N 1
ATOM 1397 C CA . LEU A 1 178 ? -5.493 9.783 3.753 1.00 85.06 178 LEU A CA 1
ATOM 1398 C C . LEU A 1 178 ? -4.508 8.823 3.082 1.00 85.06 178 LEU A C 1
ATOM 1400 O O . LEU A 1 178 ? -4.573 7.618 3.319 1.00 85.06 178 LEU A O 1
ATOM 1404 N N . TRP A 1 179 ? -3.599 9.349 2.257 1.00 85.06 179 TRP A N 1
ATOM 1405 C CA . TRP A 1 179 ? -2.712 8.590 1.369 1.00 85.06 179 TRP A CA 1
ATOM 1406 C C . TRP A 1 179 ? -1.262 8.517 1.834 1.00 85.06 179 TRP A C 1
ATOM 1408 O O . TRP A 1 179 ? -0.554 7.593 1.449 1.00 85.06 179 TRP A O 1
ATOM 1418 N N . GLY A 1 180 ? -0.828 9.442 2.684 1.00 79.12 180 GLY A N 1
ATOM 1419 C CA . GLY A 1 180 ? 0.505 9.414 3.259 1.00 79.12 180 GLY A CA 1
ATOM 1420 C C . GLY A 1 180 ? 0.679 8.220 4.190 1.00 79.12 180 GLY A C 1
ATOM 1421 O O . GLY A 1 180 ? -0.246 7.790 4.893 1.00 79.12 180 GLY A O 1
ATOM 1422 N N . GLU A 1 181 ? 1.879 7.658 4.199 1.00 70.62 181 GLU A N 1
ATOM 1423 C CA . GLU A 1 181 ? 2.326 6.812 5.298 1.00 70.62 181 GLU A CA 1
ATOM 1424 C C . GLU A 1 181 ? 2.668 7.734 6.473 1.00 70.62 181 GLU A C 1
ATOM 1426 O O . GLU A 1 181 ? 3.479 8.652 6.342 1.00 70.62 181 GLU A O 1
ATOM 1431 N N . LYS A 1 182 ? 2.011 7.535 7.625 1.00 59.75 182 LYS A N 1
ATOM 1432 C CA . LYS A 1 182 ? 2.188 8.402 8.807 1.00 59.75 182 LYS A CA 1
ATOM 1433 C C . LYS A 1 182 ? 3.637 8.441 9.313 1.00 59.75 182 LYS A C 1
ATOM 1435 O O . LYS A 1 182 ? 4.006 9.399 9.979 1.00 59.75 182 LYS A O 1
ATOM 1440 N N . GLU A 1 183 ? 4.441 7.443 8.962 1.00 50.44 183 GLU A N 1
ATOM 1441 C CA . GLU A 1 183 ? 5.861 7.327 9.315 1.00 50.44 183 GLU A CA 1
ATOM 1442 C C . GLU A 1 183 ? 6.819 8.003 8.337 1.00 50.44 183 GLU A C 1
ATOM 1444 O O . GLU A 1 183 ? 7.972 8.230 8.681 1.00 50.44 183 GLU A O 1
ATOM 1449 N N . ALA A 1 184 ? 6.359 8.388 7.145 1.00 40.88 184 ALA A N 1
ATOM 1450 C CA . ALA A 1 184 ? 7.180 9.141 6.204 1.00 40.88 184 ALA A CA 1
ATOM 1451 C C . ALA A 1 184 ? 7.167 10.652 6.499 1.00 40.88 184 ALA A C 1
ATOM 1453 O O . ALA A 1 184 ? 7.689 11.442 5.702 1.00 40.88 184 ALA A O 1
ATOM 1454 N N . ALA A 1 185 ? 6.550 11.086 7.607 1.00 35.56 185 ALA A N 1
ATOM 1455 C CA . ALA A 1 185 ? 6.920 12.359 8.209 1.00 35.56 185 ALA A CA 1
ATOM 1456 C C . ALA A 1 185 ? 8.408 12.244 8.564 1.00 35.56 185 ALA A C 1
ATOM 1458 O O . ALA A 1 185 ? 8.773 11.262 9.209 1.00 35.56 185 ALA A O 1
ATOM 1459 N N . PRO A 1 186 ? 9.277 13.163 8.103 1.00 37.50 186 PRO A N 1
ATOM 1460 C CA . PRO A 1 186 ? 10.680 13.100 8.471 1.00 37.50 186 PRO A CA 1
ATOM 1461 C C . PRO A 1 186 ? 10.710 13.026 9.989 1.00 37.50 186 PRO A C 1
ATOM 1463 O O . PRO A 1 186 ? 10.138 13.895 10.649 1.00 37.50 186 PRO A O 1
ATOM 1466 N N . ALA A 1 187 ? 11.287 11.954 10.531 1.00 35.44 187 ALA A N 1
ATOM 1467 C CA . ALA A 1 187 ? 11.640 11.915 11.930 1.00 35.44 187 ALA A CA 1
ATOM 1468 C C . ALA A 1 187 ? 12.546 13.128 12.134 1.00 35.44 187 ALA A C 1
ATOM 1470 O O . ALA A 1 187 ? 13.731 13.100 11.808 1.00 35.44 187 ALA A O 1
ATOM 1471 N N . THR A 1 188 ? 11.964 14.244 12.570 1.00 33.22 188 THR A N 1
ATOM 1472 C CA . THR A 1 188 ? 12.707 15.342 13.157 1.00 33.22 188 THR A CA 1
ATOM 1473 C C . THR A 1 188 ? 13.525 14.673 14.231 1.00 33.22 188 THR A C 1
ATOM 1475 O O . THR A 1 188 ? 12.949 14.085 15.146 1.00 33.22 188 THR A O 1
ATOM 1478 N N . ALA A 1 189 ? 14.835 14.658 14.016 1.00 36.91 189 ALA A N 1
ATOM 1479 C CA . ALA A 1 189 ? 15.813 13.996 14.845 1.00 36.91 189 ALA A CA 1
ATOM 1480 C C . ALA A 1 189 ? 15.592 14.379 16.313 1.00 36.91 189 ALA A C 1
ATOM 1482 O O . ALA A 1 189 ? 16.098 15.390 16.791 1.00 36.91 189 ALA A O 1
ATOM 1483 N N . SER A 1 190 ? 14.820 13.576 17.040 1.00 32.16 190 SER A N 1
ATOM 1484 C CA . SER A 1 190 ? 14.885 13.546 18.488 1.00 32.16 190 SER A CA 1
ATOM 1485 C C . SER A 1 190 ? 16.139 12.749 18.795 1.00 32.16 190 SER A C 1
ATOM 1487 O O . SER A 1 190 ? 16.162 11.525 18.660 1.00 32.16 190 SER A O 1
ATOM 1489 N N . GLY A 1 191 ? 17.210 13.492 19.057 1.00 40.34 191 GLY A N 1
ATOM 1490 C CA . GLY A 1 191 ? 18.550 12.977 19.247 1.00 40.34 191 GLY A CA 1
ATOM 1491 C C . GLY A 1 191 ? 18.613 11.832 20.248 1.00 40.34 191 GLY A C 1
ATOM 1492 O O . GLY A 1 191 ? 18.190 11.966 21.390 1.00 40.34 191 GLY A O 1
ATOM 1493 N N . GLN A 1 192 ? 19.224 10.738 19.813 1.00 34.41 192 GLN A N 1
ATOM 1494 C CA . GLN A 1 192 ? 20.141 9.959 20.631 1.00 34.41 192 GLN A CA 1
ATOM 1495 C C . GLN A 1 192 ? 21.166 9.332 19.687 1.00 34.41 192 GLN A C 1
ATOM 1497 O O . GLN A 1 192 ? 20.835 8.543 18.805 1.00 34.41 192 GLN A O 1
ATOM 1502 N N . GLY A 1 193 ? 22.399 9.821 19.814 1.00 39.66 193 GLY A N 1
ATOM 1503 C CA . GLY A 1 193 ? 23.521 9.507 18.947 1.00 39.66 193 GLY A CA 1
ATOM 1504 C C . GLY A 1 193 ? 23.963 8.051 19.044 1.00 39.66 193 GLY A C 1
ATOM 1505 O O . GLY A 1 193 ? 24.176 7.519 20.130 1.00 39.66 193 GLY A O 1
ATOM 1506 N N . GLY A 1 194 ? 24.158 7.446 17.876 1.00 34.59 194 GLY A N 1
ATOM 1507 C CA . GLY A 1 194 ? 25.141 6.394 17.654 1.00 34.59 194 GLY A CA 1
ATOM 1508 C C . GLY A 1 194 ? 26.094 6.890 16.568 1.00 34.59 194 GLY A C 1
ATOM 1509 O O . GLY A 1 194 ? 25.686 7.049 15.420 1.00 34.59 194 GLY A O 1
ATOM 1510 N N . GLU A 1 195 ? 27.343 7.172 16.934 1.00 40.16 195 GLU A N 1
ATOM 1511 C CA . GLU A 1 195 ? 28.335 7.938 16.153 1.00 40.16 195 GLU A CA 1
ATOM 1512 C C . GLU A 1 195 ? 28.836 7.298 14.842 1.00 40.16 195 GLU A C 1
ATOM 1514 O O . GLU A 1 195 ? 29.706 7.868 14.201 1.00 40.16 195 GLU A O 1
ATOM 1519 N N . ASN A 1 196 ? 28.282 6.178 14.369 1.00 43.28 196 ASN A N 1
ATOM 1520 C CA . ASN A 1 196 ? 28.730 5.551 13.111 1.00 43.28 196 ASN A CA 1
ATOM 1521 C C . ASN A 1 196 ? 27.605 5.182 12.130 1.00 43.28 196 ASN A C 1
ATOM 1523 O O . ASN A 1 196 ? 27.842 4.489 11.142 1.00 43.28 196 ASN A O 1
ATOM 1527 N N . GLY A 1 197 ? 26.378 5.650 12.360 1.00 39.72 197 GLY A N 1
ATOM 1528 C CA . GLY A 1 197 ? 25.272 5.450 11.425 1.00 39.72 197 GLY A CA 1
ATOM 1529 C C . GLY A 1 197 ? 25.122 6.642 10.490 1.00 39.72 197 GLY A C 1
ATOM 1530 O O . GLY A 1 197 ? 24.553 7.654 10.887 1.00 39.72 197 GLY A O 1
ATOM 1531 N N . THR A 1 198 ? 25.583 6.534 9.242 1.00 42.66 198 THR A N 1
ATOM 1532 C CA . THR A 1 198 ? 25.176 7.475 8.190 1.00 42.66 198 THR A CA 1
ATOM 1533 C C . THR A 1 198 ? 23.661 7.363 8.051 1.00 42.66 198 THR A C 1
ATOM 1535 O O . THR A 1 198 ? 23.147 6.344 7.589 1.00 42.66 198 THR A O 1
ATOM 1538 N N . THR A 1 199 ? 22.924 8.375 8.507 1.00 48.84 199 THR A N 1
ATOM 1539 C CA . THR A 1 199 ? 21.475 8.423 8.324 1.00 48.84 199 THR A CA 1
ATOM 1540 C C . THR A 1 199 ? 21.184 8.365 6.823 1.00 48.84 199 THR A C 1
ATOM 1542 O O . THR A 1 199 ? 21.788 9.125 6.059 1.00 48.84 199 THR A O 1
ATOM 1545 N N . PRO A 1 200 ? 20.307 7.453 6.361 1.00 54.84 200 PRO A N 1
ATOM 1546 C CA . PRO A 1 200 ? 19.980 7.362 4.947 1.00 54.84 200 PRO A CA 1
ATOM 1547 C C . PRO A 1 200 ? 19.443 8.720 4.493 1.00 54.84 200 PRO A C 1
ATOM 1549 O O . PRO A 1 200 ? 18.512 9.260 5.093 1.00 54.84 200 PRO A O 1
ATOM 1552 N N . ALA A 1 201 ? 20.078 9.300 3.473 1.00 57.59 201 ALA A N 1
ATOM 1553 C CA . ALA A 1 201 ? 19.714 10.617 2.974 1.00 57.59 201 ALA A CA 1
ATOM 1554 C C . ALA A 1 201 ? 18.222 10.630 2.621 1.00 57.59 201 ALA A C 1
ATOM 1556 O O . ALA A 1 201 ? 17.767 9.813 1.817 1.00 57.59 201 ALA A O 1
ATOM 1557 N N . ALA A 1 202 ? 17.468 11.560 3.215 1.00 64.88 202 ALA A N 1
ATOM 1558 C CA . ALA A 1 202 ? 16.044 11.706 2.944 1.00 64.88 202 ALA A CA 1
ATOM 1559 C C . ALA A 1 202 ? 15.812 11.801 1.429 1.00 64.88 202 ALA A C 1
ATOM 1561 O O . ALA A 1 202 ? 16.576 12.457 0.711 1.00 64.88 202 ALA A O 1
ATOM 1562 N N . PHE A 1 203 ? 14.801 11.101 0.921 1.00 68.50 203 PHE A N 1
ATOM 1563 C CA . PHE A 1 203 ? 14.479 11.145 -0.501 1.00 68.50 203 PHE A CA 1
ATOM 1564 C C . PHE A 1 203 ? 13.961 12.529 -0.893 1.00 68.50 203 PHE A C 1
ATOM 1566 O O . PHE A 1 203 ? 13.291 13.167 -0.082 1.00 68.50 203 PHE A O 1
ATOM 1573 N N . PRO A 1 204 ? 14.272 12.993 -2.115 1.00 78.25 204 PRO A N 1
ATOM 1574 C CA . PRO A 1 204 ? 13.855 14.311 -2.557 1.00 78.25 204 PRO A CA 1
ATOM 1575 C C . PRO A 1 204 ? 12.328 14.365 -2.651 1.00 78.25 204 PRO A C 1
ATOM 1577 O O . PRO A 1 204 ? 11.700 13.447 -3.188 1.00 78.25 204 PRO A O 1
ATOM 1580 N N . THR A 1 205 ? 11.740 15.429 -2.111 1.00 82.25 205 THR A N 1
ATOM 1581 C CA . THR A 1 205 ? 10.278 15.598 -2.026 1.00 82.25 205 THR A CA 1
ATOM 1582 C C . THR A 1 205 ? 9.726 16.633 -3.002 1.00 82.25 205 THR A C 1
ATOM 1584 O O . THR A 1 205 ? 8.516 16.632 -3.234 1.00 82.25 205 THR A O 1
ATOM 1587 N N . SER A 1 206 ? 10.599 17.438 -3.618 1.00 85.62 206 SER A N 1
ATOM 1588 C CA . SER A 1 206 ? 10.283 18.427 -4.658 1.00 85.62 206 SER A CA 1
ATOM 1589 C C . SER A 1 206 ? 10.970 18.097 -5.991 1.00 85.62 206 SER A C 1
ATOM 1591 O O . SER A 1 206 ? 11.972 17.370 -6.038 1.00 85.62 206 SER A O 1
ATOM 1593 N N . ALA A 1 207 ? 10.451 18.645 -7.091 1.00 84.81 207 ALA A N 1
ATOM 1594 C CA . ALA A 1 207 ? 11.058 18.522 -8.415 1.00 84.81 207 ALA A CA 1
ATOM 1595 C C . ALA A 1 207 ? 12.440 19.198 -8.479 1.00 84.81 207 ALA A C 1
ATOM 1597 O O . ALA A 1 207 ? 13.367 18.647 -9.075 1.00 84.81 207 ALA A O 1
ATOM 1598 N N . ALA A 1 208 ? 12.616 20.334 -7.798 1.00 84.81 208 ALA A N 1
ATOM 1599 C CA . ALA A 1 208 ? 13.887 21.055 -7.737 1.00 84.81 208 ALA A CA 1
ATOM 1600 C C . ALA A 1 208 ? 15.003 20.228 -7.068 1.00 84.81 208 ALA A C 1
ATOM 1602 O O . ALA A 1 208 ? 16.123 20.140 -7.582 1.00 84.81 208 ALA A O 1
ATOM 1603 N N . GLU A 1 209 ? 14.697 19.558 -5.950 1.00 85.88 209 GLU A N 1
ATOM 1604 C CA . GLU A 1 209 ? 15.642 18.647 -5.291 1.00 85.88 209 GLU A CA 1
ATOM 1605 C C . GLU A 1 209 ? 16.006 17.464 -6.196 1.00 85.88 209 GLU A C 1
ATOM 1607 O O . GLU A 1 209 ? 17.168 17.048 -6.251 1.00 85.88 209 GLU A O 1
ATOM 1612 N N . LEU A 1 210 ? 15.024 16.926 -6.925 1.00 83.88 210 LEU A N 1
ATOM 1613 C CA . LEU A 1 210 ? 15.245 15.846 -7.882 1.00 83.88 210 LEU A CA 1
ATOM 1614 C C . LEU A 1 210 ? 16.139 16.265 -9.046 1.00 83.88 210 LEU A C 1
ATOM 1616 O O . LEU A 1 210 ? 17.042 15.509 -9.399 1.00 83.88 210 LEU A O 1
ATOM 1620 N N . LEU A 1 211 ? 15.915 17.447 -9.622 1.00 84.81 211 LEU A N 1
ATOM 1621 C CA . LEU A 1 211 ? 16.736 18.004 -10.697 1.00 84.81 211 LEU A CA 1
ATOM 1622 C C . LEU A 1 211 ? 18.200 18.129 -10.264 1.00 84.81 211 LEU A C 1
ATOM 1624 O O . LEU A 1 211 ? 19.095 17.649 -10.964 1.00 84.81 211 LEU A O 1
ATOM 1628 N N . SER A 1 212 ? 18.438 18.682 -9.072 1.00 85.19 212 SER A N 1
ATOM 1629 C CA . SER A 1 212 ? 19.780 18.800 -8.490 1.00 85.19 212 SER A CA 1
ATOM 1630 C C . SER A 1 212 ? 20.450 17.430 -8.306 1.00 85.19 212 SER A C 1
ATOM 1632 O O . SER A 1 212 ? 21.577 17.207 -8.760 1.00 85.19 212 SER A O 1
ATOM 1634 N N . ARG A 1 213 ? 19.731 16.453 -7.731 1.00 83.88 213 ARG A N 1
ATOM 1635 C CA . ARG A 1 213 ? 20.264 15.093 -7.537 1.00 83.88 213 ARG A CA 1
ATOM 1636 C C . ARG A 1 213 ? 20.493 14.348 -8.847 1.00 83.88 213 ARG A C 1
ATOM 1638 O O . ARG A 1 213 ? 21.477 13.621 -8.958 1.00 83.88 213 ARG A O 1
ATOM 1645 N N . ALA A 1 214 ? 19.622 14.515 -9.838 1.00 82.94 214 ALA A N 1
ATOM 1646 C CA . ALA A 1 214 ? 19.772 13.890 -11.148 1.00 82.94 214 ALA A CA 1
ATOM 1647 C C . ALA A 1 214 ? 21.002 14.432 -11.892 1.00 82.94 214 ALA A C 1
ATOM 1649 O O . ALA A 1 214 ? 21.756 13.652 -12.480 1.00 82.94 214 ALA A O 1
ATOM 1650 N N . ALA A 1 215 ? 21.257 15.742 -11.805 1.00 82.75 215 ALA A N 1
ATOM 1651 C CA . ALA A 1 215 ? 22.469 16.357 -12.339 1.00 82.75 215 ALA A CA 1
ATOM 1652 C C . ALA A 1 215 ? 23.734 15.798 -11.657 1.00 82.75 215 ALA A C 1
ATOM 1654 O O . ALA A 1 215 ? 24.678 15.391 -12.338 1.00 82.75 215 ALA A O 1
ATOM 1655 N N . GLN A 1 216 ? 23.724 15.680 -10.325 1.00 82.56 216 GLN A N 1
ATOM 1656 C CA . GLN A 1 216 ? 24.838 15.101 -9.566 1.00 82.56 216 GLN A CA 1
ATOM 1657 C C . GLN A 1 216 ? 25.070 13.615 -9.899 1.00 82.56 216 GLN A C 1
ATOM 1659 O O . GLN A 1 216 ? 26.213 13.180 -10.068 1.00 82.56 216 GLN A O 1
ATOM 1664 N N . ALA A 1 217 ? 23.995 12.831 -10.029 1.00 79.81 217 ALA A N 1
ATOM 1665 C CA . ALA A 1 217 ? 24.061 11.414 -10.381 1.00 79.81 217 ALA A CA 1
ATOM 1666 C C . ALA A 1 217 ? 24.634 11.198 -11.787 1.00 79.81 217 ALA A C 1
ATOM 1668 O O . ALA A 1 217 ? 25.399 10.262 -11.998 1.00 79.81 217 ALA A O 1
ATOM 1669 N N . ARG A 1 218 ? 24.324 12.084 -12.744 1.00 76.06 218 ARG A N 1
ATOM 1670 C CA . ARG A 1 218 ? 24.899 12.043 -14.098 1.00 76.06 218 ARG A CA 1
ATOM 1671 C C . ARG A 1 218 ? 26.408 12.258 -14.093 1.00 76.06 218 ARG A C 1
ATOM 1673 O O . ARG A 1 218 ? 27.123 11.489 -14.728 1.00 76.06 218 ARG A O 1
ATOM 1680 N N . ALA A 1 219 ? 26.889 13.245 -13.339 1.00 77.69 219 ALA A N 1
ATOM 1681 C CA . ALA A 1 219 ? 28.321 13.526 -13.227 1.00 77.69 219 ALA A CA 1
ATOM 1682 C C . ALA A 1 219 ? 29.116 12.371 -12.587 1.00 77.69 219 ALA A C 1
ATOM 1684 O O . ALA A 1 219 ? 30.326 12.280 -12.762 1.00 77.69 219 ALA A O 1
ATOM 1685 N N . THR A 1 220 ? 28.442 11.480 -11.852 1.00 81.31 220 THR A N 1
ATOM 1686 C CA . THR A 1 220 ? 29.073 10.423 -11.051 1.00 81.31 220 THR A CA 1
ATOM 1687 C C . THR A 1 220 ? 28.535 9.021 -11.354 1.00 81.31 220 THR A C 1
ATOM 1689 O O . THR A 1 220 ? 28.700 8.123 -10.538 1.00 81.31 220 THR A O 1
ATOM 1692 N N . ALA A 1 221 ? 27.932 8.788 -12.527 1.00 73.25 221 ALA A N 1
ATOM 1693 C CA . ALA A 1 221 ? 27.118 7.595 -12.818 1.00 73.25 221 ALA A CA 1
ATOM 1694 C C . ALA A 1 221 ? 27.798 6.232 -12.547 1.00 73.25 221 ALA A C 1
ATOM 1696 O O . ALA A 1 221 ? 27.121 5.250 -12.231 1.00 73.25 221 ALA A O 1
ATOM 1697 N N . THR A 1 222 ? 29.129 6.160 -12.637 1.00 73.31 222 THR A N 1
ATOM 1698 C CA . THR A 1 222 ? 29.926 4.950 -12.372 1.00 73.31 222 THR A CA 1
ATOM 1699 C C . THR A 1 222 ? 30.505 4.879 -10.953 1.00 73.31 222 THR A C 1
ATOM 1701 O O . THR A 1 222 ? 30.960 3.813 -10.542 1.00 73.31 222 THR A O 1
ATOM 1704 N N . SER A 1 223 ? 30.434 5.955 -10.163 1.00 79.38 223 SER A N 1
ATOM 1705 C CA . SER A 1 223 ? 30.940 6.014 -8.785 1.00 79.38 223 SER A CA 1
ATOM 1706 C C . SER A 1 223 ? 30.109 5.156 -7.830 1.00 79.38 223 SER A C 1
ATOM 1708 O O . SER A 1 223 ? 28.877 5.151 -7.881 1.00 79.38 223 SER A O 1
ATOM 1710 N N . ALA A 1 224 ? 30.758 4.453 -6.903 1.00 74.06 224 ALA A N 1
ATOM 1711 C CA . ALA A 1 224 ? 30.080 3.633 -5.895 1.00 74.06 224 ALA A CA 1
ATOM 1712 C C . ALA A 1 224 ? 29.161 4.448 -4.959 1.00 74.06 224 ALA A C 1
ATOM 1714 O O . ALA A 1 224 ? 28.223 3.893 -4.392 1.00 74.06 224 ALA A O 1
ATOM 1715 N N . THR A 1 225 ? 29.400 5.757 -4.828 1.00 78.50 225 THR A N 1
ATOM 1716 C CA . THR A 1 225 ? 28.649 6.666 -3.945 1.00 78.50 225 THR A CA 1
ATOM 1717 C C . THR A 1 225 ? 27.532 7.441 -4.645 1.00 78.50 225 THR A C 1
ATOM 1719 O O . THR A 1 225 ? 26.813 8.197 -3.994 1.00 78.50 225 THR A O 1
ATOM 1722 N N . ALA A 1 226 ? 27.370 7.284 -5.961 1.00 81.94 226 ALA A N 1
ATOM 1723 C CA . ALA A 1 226 ? 26.351 8.011 -6.711 1.00 81.94 226 ALA A CA 1
ATOM 1724 C C . ALA A 1 226 ? 24.934 7.563 -6.337 1.00 81.94 226 ALA A C 1
ATOM 1726 O O . ALA A 1 226 ? 24.687 6.389 -6.080 1.00 81.94 226 ALA A O 1
ATOM 1727 N N . THR A 1 227 ? 23.971 8.480 -6.353 1.00 86.38 227 THR A N 1
ATOM 1728 C CA . THR A 1 227 ? 22.560 8.096 -6.197 1.00 86.38 227 THR A CA 1
ATOM 1729 C C . THR A 1 227 ? 22.057 7.380 -7.453 1.00 86.38 227 THR A C 1
ATOM 1731 O O . THR A 1 227 ? 22.620 7.533 -8.539 1.00 86.38 227 THR A O 1
ATOM 1734 N N . LEU A 1 228 ? 21.001 6.567 -7.327 1.00 87.06 228 LEU A N 1
ATOM 1735 C CA . LEU A 1 228 ? 20.406 5.923 -8.502 1.00 87.06 228 LEU A CA 1
ATOM 1736 C C . LEU A 1 228 ? 19.974 6.969 -9.554 1.00 87.06 228 LEU A C 1
ATOM 1738 O O . LEU A 1 228 ? 19.349 7.969 -9.182 1.00 87.06 228 LEU A O 1
ATOM 1742 N N . PRO A 1 229 ? 20.209 6.720 -10.856 1.00 87.81 229 PRO A N 1
ATOM 1743 C CA . PRO A 1 229 ? 19.813 7.639 -11.919 1.00 87.81 229 PRO A CA 1
ATOM 1744 C C . PRO A 1 229 ? 18.294 7.847 -11.930 1.00 87.81 229 PRO A C 1
ATOM 1746 O O . PRO A 1 229 ? 17.538 6.980 -11.485 1.00 87.81 229 PRO A O 1
ATOM 1749 N N . PHE A 1 230 ? 17.847 8.998 -12.430 1.00 86.44 230 PHE A N 1
ATOM 1750 C CA . PHE A 1 230 ? 16.432 9.337 -12.604 1.00 86.44 230 PHE A CA 1
ATOM 1751 C C . PHE A 1 230 ? 16.140 9.597 -14.095 1.00 86.44 230 PHE A C 1
ATOM 1753 O O . PHE A 1 230 ? 17.010 10.144 -14.779 1.00 86.44 230 PHE A O 1
ATOM 1760 N N . PRO A 1 231 ? 14.961 9.219 -14.628 1.00 84.88 231 PRO A N 1
ATOM 1761 C CA . PRO A 1 231 ? 14.588 9.533 -16.010 1.00 84.88 231 PRO A CA 1
ATOM 1762 C C . PRO A 1 231 ? 14.482 11.052 -16.234 1.00 84.88 231 PRO A C 1
ATOM 1764 O O . PRO A 1 231 ? 13.571 11.698 -15.721 1.00 84.88 231 PRO A O 1
ATOM 1767 N N . ASN A 1 232 ? 15.425 11.634 -16.979 1.00 80.06 232 ASN A N 1
ATOM 1768 C CA . ASN A 1 232 ? 15.570 13.097 -17.083 1.00 80.06 232 ASN A CA 1
ATOM 1769 C C . ASN A 1 232 ? 14.378 13.773 -17.748 1.00 80.06 232 ASN A C 1
ATOM 1771 O O . ASN A 1 232 ? 13.936 14.830 -17.316 1.00 80.06 232 ASN A O 1
ATOM 1775 N N . ASP A 1 233 ? 13.837 13.119 -18.761 1.00 80.44 233 ASP A N 1
ATOM 1776 C CA . ASP A 1 233 ? 12.741 13.626 -19.571 1.00 80.44 233 ASP A CA 1
ATOM 1777 C C . ASP A 1 233 ? 11.448 13.805 -18.747 1.00 80.44 233 ASP A C 1
ATOM 1779 O O . ASP A 1 233 ? 10.570 14.585 -19.099 1.00 80.44 233 ASP A O 1
ATOM 1783 N N . VAL A 1 234 ? 11.336 13.116 -17.603 1.00 82.44 234 VAL A N 1
ATOM 1784 C CA . VAL A 1 234 ? 10.216 13.279 -16.668 1.00 82.44 234 VAL A CA 1
ATOM 1785 C C . VAL A 1 234 ? 10.377 14.559 -15.841 1.00 82.44 234 VAL A C 1
ATOM 1787 O O . VAL A 1 234 ? 9.382 15.213 -15.545 1.00 82.44 234 VAL A O 1
ATOM 1790 N N . LEU A 1 235 ? 11.606 14.959 -15.497 1.00 84.56 235 LEU A N 1
ATOM 1791 C CA . LEU A 1 235 ? 11.882 16.028 -14.526 1.00 84.56 235 LEU A CA 1
ATOM 1792 C C . LEU A 1 235 ? 11.296 17.385 -14.933 1.00 84.56 235 LEU A C 1
ATOM 1794 O O . LEU A 1 235 ? 10.722 18.071 -14.091 1.00 84.56 235 LEU A O 1
ATOM 1798 N N . VAL A 1 236 ? 11.376 17.739 -16.218 1.00 83.75 236 VAL A N 1
ATOM 1799 C CA . VAL A 1 236 ? 10.832 19.004 -16.747 1.00 83.75 236 VAL A CA 1
ATOM 1800 C C . VAL A 1 236 ? 9.313 19.071 -16.561 1.00 83.75 236 VAL A C 1
ATOM 1802 O O . VAL A 1 236 ? 8.758 20.106 -16.192 1.00 83.75 236 VAL A O 1
ATOM 1805 N N . HIS A 1 237 ? 8.622 17.949 -16.769 1.00 83.25 237 HIS A N 1
ATOM 1806 C CA . HIS A 1 237 ? 7.176 17.879 -16.579 1.00 83.25 237 HIS A CA 1
ATOM 1807 C C . HIS A 1 237 ? 6.773 17.966 -15.106 1.00 83.25 237 HIS A C 1
ATOM 1809 O O . HIS A 1 237 ? 5.735 18.553 -14.799 1.00 83.25 237 HIS A O 1
ATOM 1815 N N . LEU A 1 238 ? 7.578 17.399 -14.205 1.00 86.31 238 LEU A N 1
ATOM 1816 C CA . LEU A 1 238 ? 7.327 17.470 -12.764 1.00 86.31 238 LEU A CA 1
ATOM 1817 C C . LEU A 1 238 ? 7.465 18.900 -12.251 1.00 86.31 238 LEU A C 1
ATOM 1819 O O . LEU A 1 238 ? 6.584 19.361 -11.535 1.00 86.31 238 LEU A O 1
ATOM 1823 N N . ASP A 1 239 ? 8.512 19.606 -12.675 1.00 87.06 239 ASP A N 1
ATOM 1824 C CA . ASP A 1 239 ? 8.742 21.004 -12.306 1.00 87.06 239 ASP A CA 1
ATOM 1825 C C . ASP A 1 239 ? 7.592 21.905 -12.783 1.00 87.06 239 ASP A C 1
ATOM 1827 O O . ASP A 1 239 ? 6.974 22.622 -11.994 1.00 87.06 239 ASP A O 1
ATOM 1831 N N . LYS A 1 240 ? 7.183 21.758 -14.052 1.00 87.69 240 LYS A N 1
ATOM 1832 C CA . LYS A 1 240 ? 6.021 22.470 -14.607 1.00 87.69 240 LYS A CA 1
ATOM 1833 C C . LYS A 1 240 ? 4.726 22.170 -13.843 1.00 87.69 240 LYS A C 1
ATOM 1835 O O . LYS A 1 240 ? 3.916 23.074 -13.623 1.00 87.69 240 LYS A O 1
ATOM 1840 N N . MET A 1 241 ? 4.503 20.910 -13.465 1.00 87.44 241 MET A N 1
ATOM 1841 C CA . MET A 1 241 ? 3.316 20.491 -12.713 1.00 87.44 241 MET A CA 1
ATOM 1842 C C . MET A 1 241 ? 3.310 21.092 -11.307 1.00 87.44 241 MET A C 1
ATOM 1844 O O . MET A 1 241 ? 2.294 21.647 -10.894 1.00 87.44 241 MET A O 1
ATOM 1848 N N . GLU A 1 242 ? 4.442 21.033 -10.608 1.00 90.12 242 GLU A N 1
ATOM 1849 C CA . GLU A 1 242 ? 4.602 21.590 -9.268 1.00 90.12 242 GLU A CA 1
ATOM 1850 C C . GLU A 1 242 ? 4.393 23.107 -9.271 1.00 90.12 242 GLU A C 1
ATOM 1852 O O . GLU A 1 242 ? 3.628 23.616 -8.452 1.00 90.12 242 GLU A O 1
ATOM 1857 N N . HIS A 1 243 ? 4.962 23.816 -10.250 1.00 89.56 243 HIS A N 1
ATOM 1858 C CA . HIS A 1 243 ? 4.743 25.250 -10.424 1.00 89.56 243 HIS A CA 1
ATOM 1859 C C . HIS A 1 243 ? 3.260 25.576 -10.651 1.00 89.56 243 HIS A C 1
ATOM 1861 O O . HIS A 1 243 ? 2.662 26.328 -9.884 1.00 89.56 243 HIS A O 1
ATOM 1867 N N . THR A 1 244 ? 2.629 24.913 -11.630 1.00 90.81 244 THR A N 1
ATOM 1868 C CA . THR A 1 244 ? 1.203 25.110 -11.956 1.00 90.81 244 THR A CA 1
ATOM 1869 C C . THR A 1 244 ? 0.293 24.806 -10.758 1.00 90.81 244 THR A C 1
ATOM 1871 O O . THR A 1 244 ? -0.743 25.447 -10.570 1.00 90.81 244 THR A O 1
ATOM 1874 N N . TYR A 1 245 ? 0.639 23.798 -9.954 1.00 90.19 245 TYR A N 1
ATOM 1875 C CA . TYR A 1 245 ? -0.123 23.437 -8.763 1.00 90.19 245 TYR A CA 1
ATOM 1876 C C . TYR A 1 245 ? 0.027 24.491 -7.662 1.00 90.19 245 TYR A C 1
ATOM 1878 O O . TYR A 1 245 ? -0.978 24.920 -7.095 1.00 90.19 245 TYR A O 1
ATOM 1886 N N . ASN A 1 246 ? 1.254 24.938 -7.391 1.00 90.31 246 ASN A N 1
ATOM 1887 C CA . ASN A 1 246 ? 1.545 25.924 -6.352 1.00 90.31 246 ASN A CA 1
ATOM 1888 C C . ASN A 1 246 ? 0.937 27.300 -6.672 1.00 90.31 246 ASN A C 1
ATOM 1890 O O . ASN A 1 246 ? 0.434 27.962 -5.766 1.00 90.31 246 ASN A O 1
ATOM 1894 N N . GLU A 1 247 ? 0.885 27.696 -7.949 1.00 92.62 247 GLU A N 1
ATOM 1895 C CA . GLU A 1 247 ? 0.170 28.903 -8.394 1.00 92.62 247 GLU A CA 1
ATOM 1896 C C . GLU A 1 247 ? -1.333 28.839 -8.077 1.00 92.62 247 GLU A C 1
ATOM 1898 O O . GLU A 1 247 ? -1.930 29.822 -7.639 1.00 92.62 247 GLU A O 1
ATOM 1903 N N . LYS A 1 248 ? -1.959 27.671 -8.272 1.00 93.56 248 LYS A N 1
ATOM 1904 C CA . LYS A 1 248 ? -3.401 27.468 -8.039 1.00 93.56 248 LYS A CA 1
ATOM 1905 C C . LYS A 1 248 ? -3.754 27.208 -6.574 1.00 93.56 248 LYS A C 1
ATOM 1907 O O . LYS A 1 248 ? -4.902 27.408 -6.176 1.00 93.56 248 LYS A O 1
ATOM 1912 N N . HIS A 1 249 ? -2.801 26.733 -5.775 1.00 92.06 249 HIS A N 1
ATOM 1913 C CA . HIS A 1 249 ? -3.030 26.259 -4.412 1.00 92.06 249 HIS A CA 1
ATOM 1914 C C . HIS A 1 249 ? -2.007 26.827 -3.421 1.00 92.06 249 HIS A C 1
ATOM 1916 O O . HIS A 1 249 ? -1.244 26.087 -2.808 1.00 92.06 249 HIS A O 1
ATOM 1922 N N . SER A 1 250 ? -2.057 28.141 -3.192 1.00 91.25 250 SER A N 1
ATOM 1923 C CA . SER A 1 250 ? -1.113 28.870 -2.326 1.00 91.25 250 SER A CA 1
ATOM 1924 C C . SER A 1 250 ? -1.066 28.414 -0.859 1.00 91.25 250 SER A C 1
ATOM 1926 O O . SER A 1 250 ? -0.090 28.676 -0.163 1.00 91.25 250 SER A O 1
ATOM 1928 N N . ASN A 1 251 ? -2.102 27.727 -0.367 1.00 93.62 251 ASN A N 1
ATOM 1929 C CA . ASN A 1 251 ? -2.187 27.221 1.007 1.00 93.62 251 ASN A CA 1
ATOM 1930 C C . ASN A 1 251 ? -1.901 25.716 1.139 1.00 93.62 251 ASN A C 1
ATOM 1932 O O . ASN A 1 251 ? -2.164 25.130 2.192 1.00 93.62 251 ASN A O 1
ATOM 1936 N N . ARG A 1 252 ? -1.417 25.068 0.076 1.00 91.19 252 ARG A N 1
ATOM 1937 C CA . A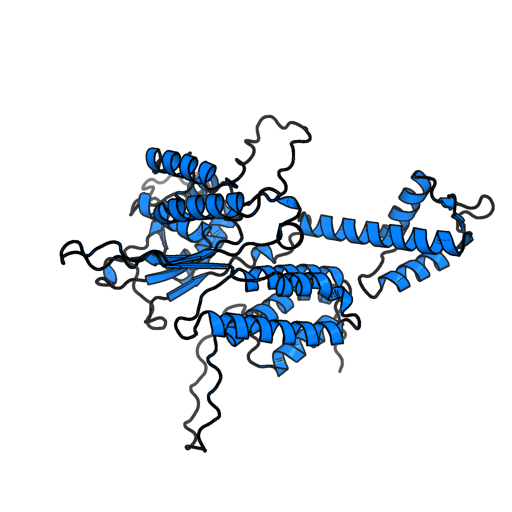RG A 1 252 ? -1.071 23.643 0.068 1.00 91.19 252 ARG A CA 1
ATOM 1938 C C . ARG A 1 252 ? 0.375 23.477 -0.363 1.00 91.19 252 ARG A C 1
ATOM 1940 O O . ARG A 1 252 ? 0.865 24.218 -1.201 1.00 91.19 252 ARG A O 1
ATOM 1947 N N . THR A 1 253 ? 1.031 22.463 0.177 1.00 86.94 253 THR A N 1
ATOM 1948 C CA . THR A 1 253 ? 2.351 22.039 -0.282 1.00 86.94 253 THR A CA 1
ATOM 1949 C C . THR A 1 253 ? 2.211 20.739 -1.055 1.00 86.94 253 THR A C 1
ATOM 1951 O O . THR A 1 253 ? 1.561 19.792 -0.598 1.00 86.94 253 THR A O 1
ATOM 1954 N N . LEU A 1 254 ? 2.782 20.700 -2.258 1.00 88.56 254 LEU A N 1
ATOM 1955 C CA . LEU A 1 254 ? 2.913 19.463 -3.011 1.00 88.56 254 LEU A CA 1
ATOM 1956 C C . LEU A 1 254 ? 4.099 18.678 -2.440 1.00 88.56 254 LEU A C 1
ATOM 1958 O O . LEU A 1 254 ? 5.178 19.224 -2.229 1.00 88.56 254 LEU A O 1
ATOM 1962 N N . ARG A 1 255 ? 3.891 17.388 -2.187 1.00 87.50 255 ARG A N 1
ATOM 1963 C CA . ARG A 1 255 ? 4.960 16.444 -1.876 1.00 87.50 255 ARG A CA 1
ATOM 1964 C C . ARG A 1 255 ? 4.861 15.305 -2.860 1.00 87.50 255 ARG A C 1
ATOM 1966 O O . ARG A 1 255 ? 3.803 14.692 -2.992 1.00 87.50 255 ARG A O 1
ATOM 1973 N N . TRP A 1 256 ? 5.976 14.984 -3.486 1.00 85.94 256 TRP A N 1
ATOM 1974 C CA . TRP A 1 256 ? 6.026 13.843 -4.369 1.00 85.94 256 TRP A CA 1
ATOM 1975 C C . TRP A 1 256 ? 6.404 12.554 -3.634 1.00 85.94 256 TRP A C 1
ATOM 1977 O O . TRP A 1 256 ? 7.328 12.526 -2.818 1.00 85.94 256 TRP A O 1
ATOM 1987 N N . ASP A 1 257 ? 5.693 11.472 -3.951 1.00 82.69 257 ASP A N 1
ATOM 1988 C CA . ASP A 1 257 ? 5.920 10.139 -3.393 1.00 82.69 257 ASP A CA 1
ATOM 1989 C C . ASP A 1 257 ? 6.369 9.156 -4.486 1.00 82.69 257 ASP A C 1
ATOM 1991 O O . ASP A 1 257 ? 5.579 8.461 -5.130 1.00 82.69 257 ASP A O 1
ATOM 1995 N N . TRP A 1 258 ? 7.678 9.155 -4.736 1.00 78.19 258 TRP A N 1
ATOM 1996 C CA . TRP A 1 258 ? 8.294 8.447 -5.861 1.00 78.19 258 TRP A CA 1
ATOM 1997 C C . TRP A 1 258 ? 8.666 7.002 -5.563 1.00 78.19 258 TRP A C 1
ATOM 1999 O O . TRP A 1 258 ? 8.655 6.153 -6.452 1.00 78.19 258 TRP A O 1
ATOM 2009 N N . ASN A 1 259 ? 9.099 6.736 -4.334 1.00 69.06 259 ASN A N 1
ATOM 2010 C CA . ASN A 1 259 ? 9.723 5.460 -4.005 1.00 69.06 259 ASN A CA 1
ATOM 2011 C C . ASN A 1 259 ? 8.713 4.338 -4.019 1.00 69.06 259 ASN A C 1
ATOM 2013 O O . ASN A 1 259 ? 9.011 3.230 -4.475 1.00 69.06 259 ASN A O 1
ATOM 2017 N N . ASP A 1 260 ? 7.537 4.645 -3.481 1.00 69.50 260 ASP A N 1
ATOM 2018 C CA . ASP A 1 260 ? 6.633 3.608 -3.066 1.00 69.50 260 ASP A CA 1
ATOM 2019 C C . ASP A 1 260 ? 5.380 3.515 -3.928 1.00 69.50 260 ASP A C 1
ATOM 2021 O O . ASP A 1 260 ? 4.822 2.420 -4.040 1.00 69.50 260 ASP A O 1
ATOM 2025 N N . HIS A 1 261 ? 5.032 4.602 -4.617 1.00 76.44 261 HIS A N 1
ATOM 2026 C CA . HIS A 1 261 ? 3.776 4.731 -5.346 1.00 76.44 261 HIS A CA 1
ATOM 2027 C C . HIS A 1 261 ? 3.927 5.153 -6.815 1.00 76.44 261 HIS A C 1
ATOM 2029 O O . HIS A 1 261 ? 2.940 5.136 -7.548 1.00 76.44 261 HIS A O 1
ATOM 2035 N N . ALA A 1 262 ? 5.142 5.459 -7.288 1.00 83.75 262 ALA A N 1
ATOM 2036 C CA . ALA A 1 262 ? 5.366 5.724 -8.707 1.00 83.75 262 ALA A CA 1
ATOM 2037 C C . ALA A 1 262 ? 5.507 4.419 -9.504 1.00 83.75 262 ALA A C 1
ATOM 2039 O O . ALA A 1 262 ? 6.360 3.568 -9.220 1.00 83.75 262 ALA A O 1
ATOM 2040 N N . TYR A 1 263 ? 4.679 4.294 -10.538 1.00 85.50 263 TYR A N 1
ATOM 2041 C CA . TYR A 1 263 ? 4.676 3.177 -11.472 1.00 85.50 263 TYR A CA 1
ATOM 2042 C C . TYR A 1 263 ? 5.102 3.652 -12.860 1.00 85.50 263 TYR A C 1
ATOM 2044 O O . TYR A 1 263 ? 4.763 4.754 -13.287 1.00 85.50 263 TYR A O 1
ATOM 2052 N N . THR A 1 264 ? 5.872 2.827 -13.557 1.00 87.50 264 THR A N 1
ATOM 2053 C CA . THR A 1 264 ? 6.557 3.185 -14.798 1.00 87.50 264 THR A CA 1
ATOM 2054 C C . THR A 1 264 ? 6.450 2.052 -15.804 1.00 87.50 264 THR A C 1
ATOM 2056 O O . THR A 1 264 ? 6.334 0.882 -15.438 1.00 87.50 264 THR A O 1
ATOM 2059 N N . SER A 1 265 ? 6.482 2.413 -17.084 1.00 88.62 265 SER A N 1
ATOM 2060 C CA . SER A 1 265 ? 6.610 1.469 -18.191 1.00 88.62 265 SER A CA 1
ATOM 2061 C C . SER A 1 265 ? 7.828 1.872 -19.007 1.00 88.62 265 SER A C 1
ATOM 2063 O O . SER A 1 265 ? 7.914 3.018 -19.444 1.00 88.62 265 SER A O 1
ATOM 2065 N N . PHE A 1 266 ? 8.780 0.961 -19.179 1.00 90.62 266 PHE A N 1
ATOM 2066 C CA . PHE A 1 266 ? 10.009 1.215 -19.925 1.00 90.62 266 PHE A CA 1
ATOM 2067 C C . PHE A 1 266 ? 10.335 0.043 -20.845 1.00 90.62 266 PHE A C 1
ATOM 2069 O O . PHE A 1 266 ? 9.961 -1.099 -20.584 1.00 90.62 266 PHE A O 1
ATOM 2076 N N . THR A 1 267 ? 11.024 0.331 -21.944 1.00 91.44 267 THR A N 1
ATOM 2077 C CA . THR A 1 267 ? 11.392 -0.669 -22.946 1.00 91.44 267 THR A CA 1
ATOM 2078 C C . THR A 1 267 ? 12.865 -1.029 -22.855 1.00 91.44 267 THR A C 1
ATOM 2080 O O . THR A 1 267 ? 13.720 -0.161 -22.689 1.00 91.44 267 THR A O 1
ATOM 2083 N N . LEU A 1 268 ? 13.159 -2.311 -23.024 1.00 92.31 268 LEU A N 1
ATOM 2084 C CA . LEU A 1 268 ? 14.498 -2.869 -23.125 1.00 92.31 268 LEU A CA 1
ATOM 2085 C C . LEU A 1 268 ? 14.709 -3.390 -24.546 1.00 92.31 268 LEU A C 1
ATOM 2087 O O . LEU A 1 268 ? 13.857 -4.102 -25.082 1.00 92.31 268 LEU A O 1
ATOM 2091 N N . SER A 1 269 ? 15.846 -3.050 -25.145 1.00 91.00 269 SER A N 1
ATOM 2092 C CA . SER A 1 269 ? 16.265 -3.583 -26.441 1.00 91.00 269 SER A CA 1
ATOM 2093 C C . SER A 1 269 ? 17.426 -4.547 -26.228 1.00 91.00 269 SER A C 1
ATOM 2095 O O . SER A 1 269 ? 18.483 -4.152 -25.731 1.00 91.00 269 SER A O 1
ATOM 2097 N N . TYR A 1 270 ? 17.215 -5.819 -26.571 1.00 91.06 270 TYR A N 1
ATOM 2098 C CA . TYR A 1 270 ? 18.233 -6.862 -26.471 1.00 91.06 270 TYR A CA 1
ATOM 2099 C C . TYR A 1 270 ? 18.776 -7.192 -27.867 1.00 91.06 270 TYR A C 1
ATOM 2101 O O . TYR A 1 270 ? 17.980 -7.391 -28.787 1.00 91.06 270 TYR A O 1
ATOM 2109 N N . PRO A 1 271 ? 20.104 -7.319 -28.056 1.00 89.00 271 PRO A N 1
ATOM 2110 C CA . PRO A 1 271 ? 20.682 -7.547 -29.384 1.00 89.00 271 PRO A CA 1
ATOM 2111 C C . PRO A 1 271 ? 20.158 -8.804 -30.094 1.00 89.00 271 PRO A C 1
ATOM 2113 O O . PRO A 1 271 ? 19.931 -8.781 -31.301 1.00 89.00 271 PRO A O 1
ATOM 2116 N N . LYS A 1 272 ? 19.923 -9.895 -29.351 1.00 88.44 272 LYS A N 1
ATOM 2117 C CA . LYS A 1 272 ? 19.448 -11.172 -29.915 1.00 88.44 272 LYS A CA 1
ATOM 2118 C C . LYS A 1 272 ? 17.973 -11.179 -30.319 1.00 88.44 272 LYS A C 1
ATOM 2120 O O . LYS A 1 272 ? 17.559 -12.062 -31.059 1.00 88.44 272 LYS A O 1
ATOM 2125 N N . GLU A 1 273 ? 17.192 -10.193 -29.885 1.00 85.56 273 GLU A N 1
ATOM 2126 C CA . GLU A 1 273 ? 15.776 -10.058 -30.248 1.00 85.56 273 GLU A CA 1
ATOM 2127 C C . GLU A 1 273 ? 15.576 -9.388 -31.624 1.00 85.56 273 GLU A C 1
ATOM 2129 O O . GLU A 1 273 ? 14.438 -9.165 -32.041 1.00 85.56 273 GLU A O 1
ATOM 2134 N N . GLY A 1 274 ? 16.658 -9.051 -32.343 1.00 81.56 274 GLY A N 1
ATOM 2135 C CA . GLY A 1 274 ? 16.584 -8.553 -33.722 1.00 81.56 274 GLY A CA 1
ATOM 2136 C C . GLY A 1 274 ? 15.807 -7.241 -33.859 1.00 81.56 274 GLY A C 1
ATOM 2137 O O . GLY A 1 274 ? 15.013 -7.087 -34.782 1.00 81.56 274 GLY A O 1
ATOM 2138 N N . GLY A 1 275 ? 15.976 -6.322 -32.902 1.00 80.38 275 GLY A N 1
ATOM 2139 C CA . GLY A 1 275 ? 15.287 -5.026 -32.877 1.00 80.38 275 GLY A CA 1
ATOM 2140 C C . GLY A 1 275 ? 13.904 -5.041 -32.214 1.00 80.38 275 GLY A C 1
ATOM 2141 O O . GLY A 1 275 ? 13.289 -3.985 -32.074 1.00 80.38 275 GLY A O 1
ATOM 2142 N N . ARG A 1 276 ? 13.404 -6.199 -31.756 1.00 85.12 276 ARG A N 1
ATOM 2143 C CA . ARG A 1 276 ? 12.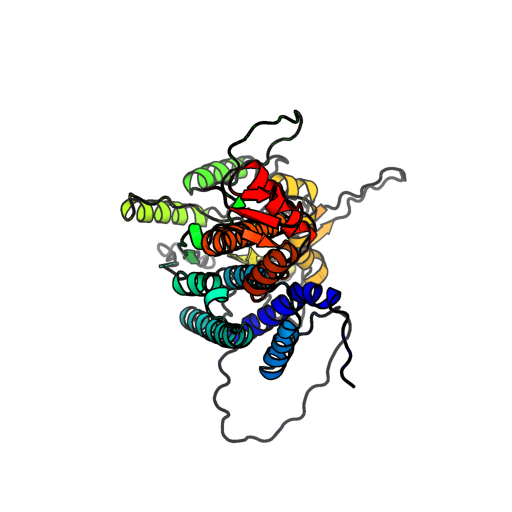173 -6.249 -30.954 1.00 85.12 276 ARG A CA 1
ATOM 2144 C C . ARG A 1 276 ? 12.430 -5.722 -29.544 1.00 85.12 276 ARG A C 1
ATOM 2146 O O . ARG A 1 276 ? 13.392 -6.106 -28.881 1.00 85.12 276 ARG A O 1
ATOM 2153 N N . VAL A 1 277 ? 11.517 -4.883 -29.063 1.00 88.62 277 VAL A N 1
ATOM 2154 C CA . VAL A 1 277 ? 11.562 -4.334 -27.704 1.00 88.62 277 VAL A CA 1
ATOM 2155 C C . VAL A 1 277 ? 10.802 -5.219 -26.722 1.00 88.62 277 VAL A C 1
ATOM 2157 O O . VAL A 1 277 ? 9.791 -5.840 -27.057 1.00 88.62 277 VAL A O 1
ATOM 2160 N N . THR A 1 278 ? 11.318 -5.281 -25.501 1.00 90.62 278 THR A N 1
ATOM 2161 C CA . THR A 1 278 ? 10.690 -5.913 -24.341 1.00 90.62 278 THR A CA 1
ATOM 2162 C C . THR A 1 278 ? 10.146 -4.815 -23.439 1.00 90.62 278 THR A C 1
ATOM 2164 O O . THR A 1 278 ? 10.908 -3.951 -23.013 1.00 90.62 278 THR A O 1
ATOM 2167 N N . THR A 1 279 ? 8.849 -4.826 -23.150 1.00 90.75 279 THR A N 1
ATOM 2168 C CA . THR A 1 279 ? 8.205 -3.811 -22.309 1.00 90.75 279 THR A CA 1
ATOM 2169 C C . THR A 1 279 ? 8.140 -4.302 -20.872 1.00 90.75 279 THR A C 1
ATOM 2171 O O . THR A 1 279 ? 7.631 -5.387 -20.593 1.00 90.75 279 THR A O 1
ATOM 2174 N N . VAL A 1 280 ? 8.644 -3.494 -19.946 1.00 90.94 280 VAL A N 1
ATOM 2175 C CA . VAL A 1 280 ? 8.609 -3.759 -18.512 1.00 90.94 280 VAL A CA 1
ATOM 2176 C C . VAL A 1 280 ? 7.729 -2.721 -17.832 1.00 90.94 280 VAL A C 1
ATOM 2178 O O . VAL A 1 280 ? 7.982 -1.523 -17.915 1.00 90.94 280 VAL A O 1
ATOM 2181 N N . HIS A 1 281 ? 6.718 -3.201 -17.121 1.00 87.69 281 HIS A N 1
ATOM 2182 C CA . HIS A 1 281 ? 5.845 -2.432 -16.250 1.00 87.69 281 HIS A CA 1
ATOM 2183 C C . HIS A 1 281 ? 6.250 -2.705 -14.801 1.00 87.69 281 HIS A C 1
ATOM 2185 O O . HIS A 1 281 ? 6.279 -3.861 -14.370 1.00 87.69 281 HIS A O 1
ATOM 2191 N N . GLY A 1 282 ? 6.582 -1.671 -14.036 1.00 88.12 282 GLY A N 1
ATOM 2192 C CA . GLY A 1 282 ? 7.037 -1.845 -12.660 1.00 88.12 282 GLY A CA 1
ATOM 2193 C C . GLY A 1 282 ? 7.160 -0.548 -11.879 1.00 88.12 282 GLY A C 1
ATOM 2194 O O . GLY A 1 282 ? 6.812 0.529 -12.356 1.00 88.12 282 GLY A O 1
ATOM 2195 N N . THR A 1 283 ? 7.667 -0.641 -10.653 1.00 87.94 283 THR A N 1
ATOM 2196 C CA . THR A 1 283 ? 7.924 0.546 -9.828 1.00 87.94 283 THR A CA 1
ATOM 2197 C C . THR A 1 283 ? 9.006 1.426 -10.449 1.00 87.94 283 THR A C 1
ATOM 2199 O O . THR A 1 283 ? 9.892 0.940 -11.155 1.00 87.94 283 THR A O 1
ATOM 2202 N N . LEU A 1 284 ? 8.993 2.721 -10.133 1.00 88.12 284 LEU A N 1
ATOM 2203 C CA . LEU A 1 284 ? 10.075 3.625 -10.527 1.00 88.12 284 LEU A CA 1
ATOM 2204 C C . LEU A 1 284 ? 11.436 3.140 -10.005 1.00 88.12 284 LEU A C 1
ATOM 2206 O O . LEU A 1 284 ? 12.434 3.235 -10.714 1.00 88.12 284 LEU A O 1
ATOM 2210 N N . LEU A 1 285 ? 11.486 2.558 -8.799 1.00 89.94 285 LEU A N 1
ATOM 2211 C CA . LEU A 1 285 ? 12.702 1.929 -8.277 1.00 89.94 285 LEU A CA 1
ATOM 2212 C C . LEU A 1 285 ? 13.249 0.870 -9.245 1.00 89.94 285 LEU A C 1
ATOM 2214 O O . LEU A 1 285 ? 14.446 0.869 -9.515 1.00 89.94 285 LEU A O 1
ATOM 2218 N N . LEU A 1 286 ? 12.388 0.013 -9.806 1.00 91.88 286 LEU A N 1
ATOM 2219 C CA . LEU A 1 286 ? 12.806 -0.996 -10.776 1.00 91.88 286 LEU A CA 1
ATOM 2220 C C . LEU A 1 286 ? 13.433 -0.348 -12.016 1.00 91.88 286 LEU A C 1
ATOM 2222 O O . LEU A 1 286 ? 14.539 -0.723 -12.394 1.00 91.88 286 LEU A O 1
ATOM 2226 N N . GLN A 1 287 ? 12.788 0.666 -12.602 1.00 92.50 287 GLN A N 1
ATOM 2227 C CA . GLN A 1 287 ? 13.346 1.387 -13.752 1.00 92.50 287 GLN A CA 1
ATOM 2228 C C . GLN A 1 287 ? 14.718 2.000 -13.429 1.00 92.50 287 GLN A C 1
ATOM 2230 O O . GLN A 1 287 ? 15.662 1.858 -14.205 1.00 92.50 287 GLN A O 1
ATOM 2235 N N . ARG A 1 288 ? 14.861 2.642 -12.264 1.00 92.12 288 ARG A N 1
ATOM 2236 C CA . ARG A 1 288 ? 16.126 3.257 -11.826 1.00 92.12 288 ARG A CA 1
ATOM 2237 C C . ARG A 1 288 ? 17.236 2.224 -11.617 1.00 92.12 288 ARG A C 1
ATOM 2239 O O . ARG A 1 288 ? 18.389 2.501 -11.946 1.00 92.12 288 ARG A O 1
ATOM 2246 N N . LEU A 1 289 ? 16.900 1.031 -11.122 1.00 93.88 289 LEU A N 1
ATOM 2247 C CA . LEU A 1 289 ? 17.839 -0.090 -11.022 1.00 93.88 289 LEU A CA 1
ATOM 2248 C C . LEU A 1 289 ? 18.276 -0.573 -12.409 1.00 93.88 289 LEU A C 1
ATOM 2250 O O . LEU A 1 289 ? 19.469 -0.755 -12.628 1.00 93.88 289 LEU A O 1
ATOM 2254 N N . PHE A 1 290 ? 17.350 -0.718 -13.361 1.00 95.12 290 PHE A N 1
ATOM 2255 C CA . PHE A 1 290 ? 17.690 -1.076 -14.743 1.00 95.12 290 PHE A CA 1
ATOM 2256 C C . PHE A 1 290 ? 18.591 -0.033 -15.406 1.00 95.12 290 PHE A C 1
ATOM 2258 O O . PHE A 1 290 ? 19.561 -0.409 -16.055 1.00 95.12 290 PHE A O 1
ATOM 2265 N N . LEU A 1 291 ? 18.329 1.260 -15.199 1.00 92.38 291 LEU A N 1
ATOM 2266 C CA . LEU A 1 291 ? 19.190 2.342 -15.685 1.00 92.38 291 LEU A CA 1
ATOM 2267 C C . LEU A 1 291 ? 20.595 2.276 -15.071 1.00 92.38 291 LEU A C 1
ATOM 2269 O O . LEU A 1 291 ? 21.585 2.423 -15.785 1.00 92.38 291 LEU A O 1
ATOM 2273 N N . ALA A 1 292 ? 20.698 2.016 -13.763 1.00 92.62 292 ALA A N 1
ATOM 2274 C CA . ALA A 1 292 ? 21.989 1.838 -13.105 1.00 92.62 292 ALA A CA 1
ATOM 2275 C C . ALA A 1 292 ? 22.740 0.619 -13.659 1.00 92.62 292 ALA A C 1
ATOM 2277 O O . ALA A 1 292 ? 23.911 0.733 -13.997 1.00 92.62 292 ALA A O 1
ATOM 2278 N N . ILE A 1 293 ? 22.075 -0.530 -13.807 1.00 94.62 293 ILE A N 1
ATOM 2279 C CA . ILE A 1 293 ? 22.682 -1.750 -14.361 1.00 94.62 293 ILE A CA 1
ATOM 2280 C C . ILE A 1 293 ? 23.118 -1.521 -15.817 1.00 94.62 293 ILE A C 1
ATOM 2282 O O . ILE A 1 293 ? 24.226 -1.898 -16.193 1.00 94.62 293 ILE A O 1
ATOM 2286 N N . ALA A 1 294 ? 22.286 -0.854 -16.622 1.00 91.88 294 ALA A N 1
ATOM 2287 C CA . ALA A 1 294 ? 22.588 -0.499 -18.006 1.00 91.88 294 ALA A CA 1
ATOM 2288 C C . ALA A 1 294 ? 23.841 0.380 -18.127 1.00 91.88 294 ALA A C 1
ATOM 2290 O O . ALA A 1 294 ? 24.657 0.140 -19.015 1.00 91.88 294 ALA A O 1
ATOM 2291 N N . ALA A 1 295 ? 24.041 1.337 -17.212 1.00 90.62 295 ALA A N 1
ATOM 2292 C CA . ALA A 1 295 ? 25.227 2.199 -17.197 1.00 90.62 295 ALA A CA 1
ATOM 2293 C C . ALA A 1 295 ? 26.544 1.420 -17.001 1.00 90.62 295 ALA A C 1
ATOM 2295 O O . ALA A 1 295 ? 27.595 1.873 -17.446 1.00 90.62 295 ALA A O 1
ATOM 2296 N N . HIS A 1 296 ? 26.492 0.239 -16.374 1.00 90.56 296 HIS A N 1
ATOM 2297 C CA . HIS A 1 296 ? 27.644 -0.655 -16.205 1.00 90.56 296 HIS A CA 1
ATOM 2298 C C . HIS A 1 296 ? 27.771 -1.715 -17.322 1.00 90.56 296 HIS A C 1
ATOM 2300 O O . HIS A 1 296 ? 28.767 -2.441 -17.384 1.00 90.56 296 HIS A O 1
ATOM 2306 N N . GLY A 1 297 ? 26.789 -1.815 -18.224 1.00 89.25 297 GLY A N 1
ATOM 2307 C CA . GLY A 1 297 ? 26.808 -2.718 -19.376 1.00 89.25 297 GLY A CA 1
ATOM 2308 C C . GLY A 1 297 ? 27.080 -4.185 -19.016 1.00 89.25 297 GLY A C 1
ATOM 2309 O O . GLY A 1 297 ? 26.512 -4.733 -18.070 1.00 89.25 297 GLY A O 1
ATOM 2310 N N . ARG A 1 298 ? 27.972 -4.838 -19.778 1.00 90.81 298 ARG A N 1
ATOM 2311 C CA . ARG A 1 298 ? 28.370 -6.246 -19.566 1.00 90.81 298 ARG A CA 1
ATOM 2312 C C . ARG A 1 298 ? 29.222 -6.476 -18.318 1.00 90.81 298 ARG A C 1
ATOM 2314 O O . ARG A 1 298 ? 29.317 -7.616 -17.884 1.00 90.81 298 ARG A O 1
ATOM 2321 N N . ALA A 1 299 ? 29.844 -5.441 -17.751 1.00 90.94 299 ALA A N 1
ATOM 2322 C CA . ALA A 1 299 ? 30.649 -5.592 -16.535 1.00 90.94 299 ALA A CA 1
ATOM 2323 C C . ALA A 1 299 ? 29.774 -5.866 -15.299 1.00 90.94 299 ALA A C 1
ATOM 2325 O O . ALA A 1 299 ? 30.226 -6.493 -14.337 1.00 90.94 299 ALA A O 1
ATOM 2326 N N . GLY A 1 300 ? 28.515 -5.421 -15.351 1.00 92.19 300 GLY A N 1
ATOM 2327 C CA . GLY A 1 300 ? 27.560 -5.541 -14.262 1.00 92.19 300 GLY A CA 1
ATOM 2328 C C . GLY A 1 300 ? 27.907 -4.682 -13.046 1.00 92.19 300 GLY A C 1
ATOM 2329 O O . GLY A 1 300 ? 28.887 -3.939 -13.017 1.00 92.19 300 GLY A O 1
ATOM 2330 N N . VAL A 1 301 ? 27.064 -4.781 -12.025 1.00 93.50 301 VAL A N 1
ATOM 2331 C CA . VAL A 1 301 ? 27.157 -4.015 -10.779 1.00 93.50 301 VAL A CA 1
ATOM 2332 C C . VAL A 1 301 ? 26.865 -4.919 -9.583 1.00 93.50 301 VAL A C 1
ATOM 2334 O O . VAL A 1 301 ? 26.039 -5.829 -9.663 1.00 93.50 301 VAL A O 1
ATOM 2337 N N . GLU A 1 302 ? 27.575 -4.704 -8.478 1.00 93.88 302 GLU A N 1
ATOM 2338 C CA . GLU A 1 302 ? 27.387 -5.464 -7.237 1.00 93.88 302 GLU A CA 1
ATOM 2339 C C . GLU A 1 302 ? 26.061 -5.083 -6.563 1.00 93.88 302 GLU A C 1
ATOM 2341 O O . GLU A 1 302 ? 25.683 -3.908 -6.532 1.00 93.88 302 GLU A O 1
ATOM 2346 N N . MET A 1 303 ? 25.363 -6.073 -5.995 1.00 91.88 303 MET A N 1
ATOM 2347 C CA . MET A 1 303 ? 24.080 -5.858 -5.311 1.00 91.88 303 MET A CA 1
ATOM 2348 C C . MET A 1 303 ? 24.207 -4.851 -4.156 1.00 91.88 303 MET A C 1
ATOM 2350 O O . MET A 1 303 ? 23.389 -3.940 -4.043 1.00 91.88 303 MET A O 1
ATOM 2354 N N . GLU A 1 304 ? 25.277 -4.953 -3.363 1.00 91.38 304 GLU A N 1
ATOM 2355 C CA . GLU A 1 304 ? 25.597 -4.013 -2.282 1.00 91.38 304 GLU A CA 1
ATOM 2356 C C . GLU A 1 304 ? 25.740 -2.571 -2.799 1.00 91.38 304 GLU A C 1
ATOM 2358 O O . GLU A 1 304 ? 25.259 -1.624 -2.176 1.00 91.38 304 GLU A O 1
ATOM 2363 N N . THR A 1 305 ? 26.351 -2.390 -3.976 1.00 92.31 305 THR A N 1
ATOM 2364 C CA . THR A 1 305 ? 26.480 -1.062 -4.593 1.00 92.31 305 THR A CA 1
ATOM 2365 C C . THR A 1 305 ? 25.102 -0.521 -4.957 1.00 92.31 305 THR A C 1
ATOM 2367 O O . THR A 1 305 ? 24.777 0.604 -4.589 1.00 92.31 305 THR A O 1
ATOM 2370 N N . LEU A 1 306 ? 24.252 -1.323 -5.608 1.00 92.56 306 LEU A N 1
ATOM 2371 C CA . LEU A 1 306 ? 22.878 -0.918 -5.927 1.00 92.56 306 LEU A CA 1
ATOM 2372 C C . LEU A 1 306 ? 22.073 -0.550 -4.672 1.00 92.56 306 LEU A C 1
ATOM 2374 O O . LEU A 1 306 ? 21.364 0.454 -4.689 1.00 92.56 306 LEU A O 1
ATOM 2378 N N . ALA A 1 307 ? 22.213 -1.318 -3.590 1.00 90.75 307 ALA A N 1
ATOM 2379 C CA . ALA A 1 307 ? 21.563 -1.066 -2.305 1.00 90.75 307 ALA A CA 1
ATOM 2380 C C . ALA A 1 307 ? 22.003 0.273 -1.690 1.00 90.75 307 ALA A C 1
ATOM 2382 O O . ALA A 1 307 ? 21.157 1.105 -1.354 1.00 90.75 307 ALA A O 1
ATOM 2383 N N . LYS A 1 308 ? 23.317 0.542 -1.660 1.00 90.31 308 LYS A N 1
ATOM 2384 C CA . LYS A 1 308 ? 23.881 1.827 -1.212 1.00 90.31 308 LYS A CA 1
ATOM 2385 C C . LYS A 1 308 ? 23.387 2.997 -2.060 1.00 90.31 308 LYS A C 1
ATOM 2387 O O . LYS A 1 308 ? 22.901 3.980 -1.507 1.00 90.31 308 LYS A O 1
ATOM 2392 N N . ARG A 1 309 ? 23.427 2.878 -3.394 1.00 89.50 309 ARG A N 1
ATOM 2393 C CA . ARG A 1 309 ? 22.932 3.919 -4.319 1.00 89.50 309 ARG A CA 1
ATOM 2394 C C . ARG A 1 309 ? 21.435 4.194 -4.158 1.00 89.50 309 ARG A C 1
ATOM 2396 O O . ARG A 1 309 ? 20.974 5.311 -4.404 1.00 89.50 309 ARG A O 1
ATOM 2403 N N . ALA A 1 310 ? 20.674 3.161 -3.803 1.00 87.62 310 ALA A N 1
ATOM 2404 C CA . ALA A 1 310 ? 19.239 3.232 -3.578 1.00 87.62 310 ALA A CA 1
ATOM 2405 C C . ALA A 1 310 ? 18.872 3.713 -2.168 1.00 87.62 310 ALA A C 1
ATOM 2407 O O . ALA A 1 310 ? 17.722 4.078 -1.963 1.00 87.62 310 ALA A O 1
ATOM 2408 N N . GLY A 1 311 ? 19.803 3.702 -1.209 1.00 86.12 311 GLY A N 1
ATOM 2409 C CA . GLY A 1 311 ? 19.513 4.002 0.194 1.00 86.12 311 GLY A CA 1
ATOM 2410 C C . GLY A 1 311 ? 18.550 2.999 0.837 1.00 86.12 311 GLY A C 1
ATOM 2411 O O . GLY A 1 311 ? 17.754 3.380 1.692 1.00 86.12 311 GLY A O 1
ATOM 2412 N N . VAL A 1 312 ? 18.568 1.735 0.401 1.00 85.62 312 VAL A N 1
ATOM 2413 C CA . VAL A 1 312 ? 17.709 0.672 0.950 1.00 85.62 312 VAL A CA 1
ATOM 2414 C C . VAL A 1 312 ? 18.512 -0.589 1.243 1.00 85.62 312 VAL A C 1
ATOM 2416 O O . VAL A 1 312 ? 19.609 -0.769 0.724 1.00 85.62 312 VAL A O 1
ATOM 2419 N N . ASP A 1 313 ? 17.941 -1.477 2.056 1.00 85.62 313 ASP A N 1
ATOM 2420 C CA . ASP A 1 313 ? 18.561 -2.756 2.391 1.00 85.62 313 ASP A CA 1
ATOM 2421 C C . ASP A 1 313 ? 18.785 -3.647 1.156 1.00 85.62 313 ASP A C 1
ATOM 2423 O O . ASP A 1 313 ? 17.956 -3.706 0.238 1.00 85.62 313 ASP A O 1
ATOM 2427 N N . GLU A 1 314 ? 19.889 -4.393 1.158 1.00 88.50 314 GLU A N 1
ATOM 2428 C CA . GLU A 1 314 ? 20.265 -5.276 0.053 1.00 88.50 314 GLU A CA 1
ATOM 2429 C C . GLU A 1 314 ? 19.197 -6.341 -0.217 1.00 88.50 314 GLU A C 1
ATOM 2431 O O . GLU A 1 314 ? 18.902 -6.645 -1.376 1.00 88.50 314 GLU A O 1
ATOM 2436 N N . ARG A 1 315 ? 18.528 -6.853 0.829 1.00 87.06 315 ARG A N 1
ATOM 2437 C CA . ARG A 1 315 ? 17.463 -7.856 0.674 1.00 87.06 315 ARG A CA 1
ATOM 2438 C C . ARG A 1 315 ? 16.281 -7.286 -0.100 1.00 87.06 315 ARG A C 1
ATOM 2440 O O . ARG A 1 315 ? 15.687 -8.007 -0.901 1.00 87.06 315 ARG A O 1
ATOM 2447 N N . ARG A 1 316 ? 15.975 -5.994 0.081 1.00 85.44 316 ARG A N 1
ATOM 2448 C CA . ARG A 1 316 ? 14.910 -5.301 -0.662 1.00 85.44 316 ARG A CA 1
ATOM 2449 C C . ARG A 1 316 ? 15.259 -5.204 -2.145 1.00 85.44 316 ARG A C 1
ATOM 2451 O O . ARG A 1 316 ? 14.409 -5.515 -2.976 1.00 85.44 316 ARG A O 1
ATOM 2458 N N . ILE A 1 317 ? 16.494 -4.833 -2.493 1.00 90.19 317 ILE A N 1
ATOM 2459 C CA . ILE A 1 317 ? 16.931 -4.808 -3.902 1.00 90.19 317 ILE A CA 1
ATOM 2460 C C . ILE A 1 317 ? 16.912 -6.214 -4.498 1.00 90.19 317 ILE A C 1
ATOM 2462 O O . ILE A 1 317 ? 16.348 -6.416 -5.576 1.00 90.19 317 ILE A O 1
ATOM 2466 N N . ALA A 1 318 ? 17.454 -7.200 -3.781 1.00 90.38 318 ALA A N 1
ATOM 2467 C CA . ALA A 1 318 ? 17.462 -8.586 -4.222 1.00 90.38 318 ALA A CA 1
ATOM 2468 C C . ALA A 1 318 ? 16.046 -9.094 -4.503 1.00 90.38 318 ALA A C 1
ATOM 2470 O O . ALA A 1 318 ? 15.816 -9.729 -5.528 1.00 90.38 318 ALA A O 1
ATOM 2471 N N . ALA A 1 319 ? 15.081 -8.780 -3.640 1.00 87.44 319 ALA A N 1
ATOM 2472 C CA . ALA A 1 319 ? 13.702 -9.194 -3.827 1.00 87.44 319 ALA A CA 1
ATOM 2473 C C . ALA A 1 319 ? 12.999 -8.474 -4.989 1.00 87.44 319 ALA A C 1
ATOM 2475 O O . ALA A 1 319 ? 12.181 -9.099 -5.663 1.00 87.44 319 ALA A O 1
ATOM 2476 N N . VAL A 1 320 ? 13.321 -7.201 -5.252 1.00 89.25 320 VAL A N 1
ATOM 2477 C CA . VAL A 1 320 ? 12.808 -6.451 -6.416 1.00 89.25 320 VAL A CA 1
ATOM 2478 C C . VAL A 1 320 ? 13.367 -7.014 -7.728 1.00 89.25 320 VAL A C 1
ATOM 2480 O O . VAL A 1 320 ? 12.634 -7.134 -8.708 1.00 89.25 320 VAL A O 1
ATOM 2483 N N . LEU A 1 321 ? 14.647 -7.398 -7.755 1.00 92.94 321 LEU A N 1
ATOM 2484 C CA . LEU A 1 321 ? 15.313 -7.922 -8.954 1.00 92.94 321 LEU A CA 1
ATOM 2485 C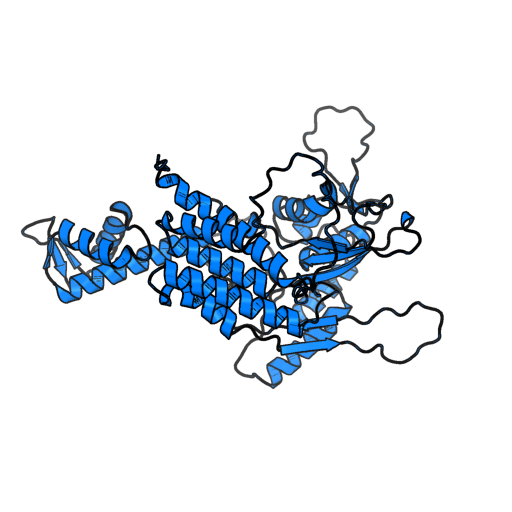 C . LEU A 1 321 ? 15.119 -9.432 -9.161 1.00 92.94 321 LEU A C 1
ATOM 2487 O O . LEU A 1 321 ? 15.287 -9.913 -10.283 1.00 92.94 321 LEU A O 1
ATOM 2491 N N . ARG A 1 322 ? 14.741 -10.188 -8.121 1.00 91.94 322 ARG A N 1
ATOM 2492 C CA . ARG A 1 322 ? 14.569 -11.653 -8.165 1.00 91.94 322 ARG A CA 1
ATOM 2493 C C . ARG A 1 322 ? 13.699 -12.122 -9.338 1.00 91.94 322 ARG A C 1
ATOM 2495 O O . ARG A 1 322 ? 14.155 -13.000 -10.069 1.00 91.94 322 ARG A O 1
ATOM 2502 N N . PRO A 1 323 ? 12.516 -11.538 -9.617 1.00 90.31 323 PRO A N 1
ATOM 2503 C CA . PRO A 1 323 ? 11.711 -11.948 -10.769 1.00 90.31 323 PRO A CA 1
ATOM 2504 C C . PRO A 1 323 ? 12.437 -11.762 -12.113 1.00 90.31 323 PRO A C 1
ATOM 2506 O O . PRO A 1 323 ? 12.323 -12.607 -12.998 1.00 90.31 323 PRO A O 1
ATOM 2509 N N . CYS A 1 324 ? 13.232 -10.697 -12.245 1.00 93.50 324 CYS A N 1
ATOM 2510 C CA . CYS A 1 324 ? 14.004 -10.398 -13.452 1.00 93.50 324 CYS A CA 1
ATOM 2511 C C . CYS A 1 324 ? 15.218 -11.332 -13.628 1.00 93.50 324 CYS A C 1
ATOM 2513 O O . CYS A 1 324 ? 15.641 -11.567 -14.757 1.00 93.50 324 CYS A O 1
ATOM 2515 N N . LEU A 1 325 ? 15.774 -11.861 -12.532 1.00 92.94 325 LEU A N 1
ATOM 2516 C CA . LEU A 1 325 ? 16.931 -12.771 -12.518 1.00 92.94 325 LEU A CA 1
ATOM 2517 C C . LEU A 1 325 ? 16.538 -14.247 -12.661 1.00 92.94 325 LEU A C 1
ATOM 2519 O O . LEU A 1 325 ? 17.194 -15.019 -13.361 1.00 92.94 325 LEU A O 1
ATOM 2523 N N . ASP A 1 326 ? 15.486 -14.664 -11.961 1.00 90.88 326 ASP A N 1
ATOM 2524 C CA . ASP A 1 326 ? 15.179 -16.081 -11.776 1.00 90.88 326 ASP A CA 1
ATOM 2525 C C . ASP A 1 326 ? 14.070 -16.551 -12.709 1.00 90.88 326 ASP A C 1
ATOM 2527 O O . ASP A 1 326 ? 14.240 -17.578 -13.364 1.00 90.88 326 ASP A O 1
ATOM 2531 N N . ARG A 1 327 ? 12.987 -15.775 -12.827 1.00 88.25 327 ARG A N 1
ATOM 2532 C CA . ARG A 1 327 ? 11.809 -16.141 -13.624 1.00 88.25 327 ARG A CA 1
ATOM 2533 C C . ARG A 1 327 ? 11.940 -15.704 -15.077 1.00 88.25 327 ARG A C 1
ATOM 2535 O O . ARG A 1 327 ? 11.801 -16.513 -15.984 1.00 88.25 327 ARG A O 1
ATOM 2542 N N . ASP A 1 328 ? 12.200 -14.418 -15.287 1.00 90.50 328 ASP A N 1
ATOM 2543 C CA . ASP A 1 328 ? 12.068 -13.795 -16.607 1.00 90.50 328 ASP A CA 1
ATOM 2544 C C . ASP A 1 328 ? 13.404 -13.668 -17.351 1.00 90.50 328 ASP A C 1
ATOM 2546 O O . ASP A 1 328 ? 13.415 -13.378 -18.542 1.00 90.50 328 ASP A O 1
ATOM 2550 N N . LYS A 1 329 ? 14.529 -13.902 -16.661 1.00 93.12 329 LYS A N 1
ATOM 2551 C CA . LYS A 1 329 ? 15.890 -13.887 -17.229 1.00 93.12 329 LYS A CA 1
ATOM 2552 C C . LYS A 1 329 ? 16.241 -12.600 -17.992 1.00 93.12 329 LYS A C 1
ATOM 2554 O O . LYS A 1 329 ? 17.083 -12.629 -18.884 1.00 93.12 329 LYS A O 1
ATOM 2559 N N . LEU A 1 330 ? 15.645 -11.465 -17.627 1.00 94.19 330 LEU A N 1
ATOM 2560 C CA . LEU A 1 330 ? 15.991 -10.140 -18.161 1.00 94.19 330 LEU A CA 1
ATOM 2561 C C . LEU A 1 330 ? 17.370 -9.668 -17.667 1.00 94.19 330 LEU A C 1
ATOM 2563 O O . LEU A 1 330 ? 18.062 -8.895 -18.337 1.00 94.19 330 LEU A O 1
ATOM 2567 N N . LEU A 1 331 ? 17.769 -10.148 -16.488 1.00 96.25 331 LEU A N 1
ATOM 2568 C CA . LEU A 1 331 ? 19.055 -9.891 -15.852 1.00 96.25 331 LEU A CA 1
ATOM 2569 C C . LEU A 1 331 ? 19.837 -11.199 -15.694 1.00 96.25 331 LEU A C 1
ATOM 2571 O O . LEU A 1 331 ? 19.248 -12.272 -15.557 1.00 96.25 331 LEU A O 1
ATOM 2575 N N . ALA A 1 332 ? 21.163 -11.099 -15.670 1.00 94.94 332 ALA A N 1
ATOM 2576 C CA . ALA A 1 332 ? 22.073 -12.222 -15.479 1.00 94.94 332 ALA A CA 1
ATOM 2577 C C . ALA A 1 332 ? 22.977 -11.997 -14.260 1.00 94.94 332 ALA A C 1
ATOM 2579 O O . ALA A 1 332 ? 23.398 -10.870 -13.982 1.00 94.94 332 ALA A O 1
ATOM 2580 N N . ARG A 1 333 ? 23.289 -13.085 -13.544 1.00 94.25 333 ARG A N 1
ATOM 2581 C CA . ARG A 1 333 ? 24.330 -13.096 -12.509 1.00 94.25 333 ARG A CA 1
ATOM 2582 C C . ARG A 1 333 ? 25.669 -13.361 -13.184 1.00 94.25 333 ARG A C 1
ATOM 2584 O O . ARG A 1 333 ? 25.828 -14.386 -13.839 1.00 94.25 333 ARG A O 1
ATOM 2591 N N . ILE A 1 334 ? 26.614 -12.449 -13.009 1.00 90.62 334 ILE A N 1
ATOM 2592 C CA . ILE A 1 334 ? 27.994 -12.622 -13.446 1.00 90.62 334 ILE A CA 1
ATOM 2593 C C . ILE A 1 334 ? 28.780 -13.068 -12.220 1.00 90.62 334 ILE A C 1
ATOM 2595 O O . ILE A 1 334 ? 29.023 -12.280 -11.303 1.00 90.62 334 ILE A O 1
ATOM 2599 N N . SER A 1 335 ? 29.153 -14.344 -12.190 1.00 79.19 335 SER A N 1
ATOM 2600 C CA . SER A 1 335 ? 30.146 -14.819 -11.234 1.00 79.19 335 SER A CA 1
ATOM 2601 C C . SER A 1 335 ? 31.485 -14.222 -11.639 1.00 79.19 335 SER A C 1
ATOM 2603 O O . SER A 1 335 ? 31.937 -14.420 -12.768 1.00 79.19 335 SER A O 1
ATOM 2605 N N . GLY A 1 336 ? 32.114 -13.469 -10.737 1.00 62.16 336 GLY A N 1
ATOM 2606 C CA . GLY A 1 336 ? 33.512 -13.112 -10.914 1.00 62.16 336 GLY A CA 1
ATOM 2607 C C . GLY A 1 336 ? 34.307 -14.407 -11.005 1.00 62.16 336 GLY A C 1
ATOM 2608 O O . GLY A 1 336 ? 34.380 -15.147 -10.030 1.00 62.16 336 GLY A O 1
ATOM 2609 N N . SER A 1 337 ? 34.851 -14.711 -12.180 1.00 46.03 337 SER A N 1
ATOM 2610 C CA . SER A 1 337 ? 35.862 -15.751 -12.328 1.00 46.03 337 SER A CA 1
ATOM 2611 C C . SER A 1 337 ? 37.114 -15.276 -11.593 1.00 46.03 337 SER A C 1
ATOM 2613 O O . SER A 1 337 ? 38.030 -14.739 -12.214 1.00 46.03 337 SER A O 1
ATOM 2615 N N . SER A 1 338 ? 37.166 -15.433 -10.270 1.00 45.59 338 SER A N 1
ATOM 2616 C CA . SER A 1 338 ? 38.446 -15.490 -9.574 1.00 45.59 338 SER A CA 1
ATOM 2617 C C . SER A 1 338 ? 39.069 -16.838 -9.928 1.00 45.59 338 SER A C 1
ATOM 2619 O O . SER A 1 338 ? 38.888 -17.837 -9.235 1.0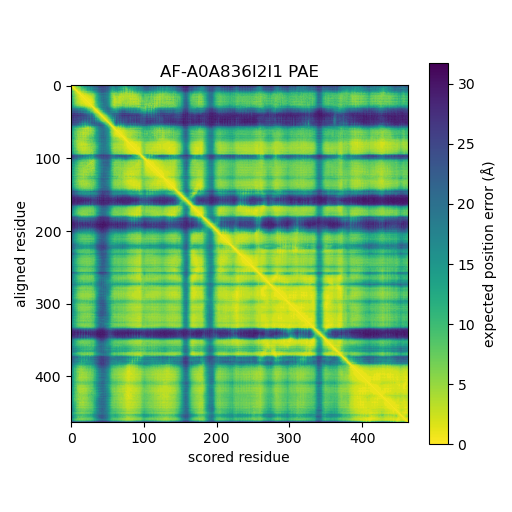0 45.59 338 SER A O 1
ATOM 2621 N N . GLY A 1 339 ? 39.739 -16.885 -11.080 1.00 43.16 339 GLY A N 1
ATOM 2622 C CA . GLY A 1 339 ? 40.721 -17.922 -11.348 1.00 43.16 339 GLY A CA 1
ATOM 2623 C C . GLY A 1 339 ? 41.827 -17.766 -10.311 1.00 43.16 339 GLY A C 1
ATOM 2624 O O . GLY A 1 339 ? 42.523 -16.755 -10.310 1.00 43.16 339 GLY A O 1
ATOM 2625 N N . GLY A 1 340 ? 41.925 -18.723 -9.397 1.00 43.50 340 GLY A N 1
ATOM 2626 C CA . GLY A 1 340 ? 42.899 -18.712 -8.312 1.00 43.50 340 GLY A CA 1
ATOM 2627 C C . GLY A 1 340 ? 42.309 -19.362 -7.074 1.00 43.50 340 GLY A C 1
ATOM 2628 O O . GLY A 1 340 ? 41.472 -18.773 -6.400 1.00 43.50 340 GLY A O 1
ATOM 2629 N N . ALA A 1 341 ? 42.720 -20.601 -6.834 1.00 45.97 341 ALA A N 1
ATOM 2630 C CA . ALA A 1 341 ? 42.417 -21.366 -5.642 1.00 45.97 341 ALA A CA 1
ATOM 2631 C C . ALA A 1 341 ? 42.881 -20.605 -4.390 1.00 45.97 341 ALA A C 1
ATOM 2633 O O . ALA A 1 341 ? 44.073 -20.551 -4.120 1.00 45.97 341 ALA A O 1
ATOM 2634 N N . ASP A 1 342 ? 41.946 -20.024 -3.642 1.00 43.78 342 ASP A N 1
ATOM 2635 C CA . ASP A 1 342 ? 42.139 -19.760 -2.219 1.00 43.78 342 ASP A CA 1
ATOM 2636 C C . ASP A 1 342 ? 40.787 -19.878 -1.506 1.00 43.78 342 ASP A C 1
ATOM 2638 O O . ASP A 1 342 ? 39.887 -19.043 -1.612 1.00 43.78 342 ASP A O 1
ATOM 2642 N N . GLU A 1 343 ? 40.619 -21.013 -0.839 1.00 47.56 343 GLU A N 1
ATOM 2643 C CA . GLU A 1 343 ? 39.354 -21.587 -0.377 1.00 47.56 343 GLU A CA 1
ATOM 2644 C C . GLU A 1 343 ? 38.909 -21.037 0.994 1.00 47.56 343 GLU A C 1
ATOM 2646 O O . GLU A 1 343 ? 38.309 -21.745 1.798 1.00 47.56 343 GLU A O 1
ATOM 2651 N N . THR A 1 344 ? 39.220 -19.771 1.307 1.00 51.69 344 THR A N 1
ATOM 2652 C CA . THR A 1 344 ? 39.013 -19.221 2.667 1.00 51.69 344 THR A CA 1
ATOM 2653 C C . THR A 1 344 ? 38.319 -17.855 2.758 1.00 51.69 344 THR A C 1
ATOM 2655 O O . THR A 1 344 ? 38.164 -17.335 3.862 1.00 51.69 344 THR A O 1
ATOM 2658 N N . ALA A 1 345 ? 37.790 -17.289 1.665 1.00 46.00 345 ALA A N 1
ATOM 2659 C CA . ALA A 1 345 ? 37.005 -16.044 1.720 1.00 46.00 345 ALA A CA 1
ATOM 2660 C C . ALA A 1 345 ? 35.482 -16.283 1.561 1.00 46.00 345 ALA A C 1
ATOM 2662 O O . ALA A 1 345 ? 35.017 -16.609 0.465 1.00 46.00 345 ALA A O 1
ATOM 2663 N N . PRO A 1 346 ? 34.656 -16.074 2.609 1.00 49.97 346 PRO A N 1
ATOM 2664 C CA . PRO A 1 346 ? 33.215 -16.267 2.539 1.00 49.97 346 PRO A CA 1
ATOM 2665 C C . PRO A 1 346 ? 32.529 -14.971 2.083 1.00 49.97 346 PRO A C 1
ATOM 2667 O O . PRO A 1 346 ? 32.125 -14.144 2.892 1.00 49.97 346 PRO A O 1
ATOM 2670 N N . SER A 1 347 ? 32.427 -14.754 0.774 1.00 55.88 347 SER A N 1
ATOM 2671 C CA . SER A 1 347 ? 31.317 -14.026 0.128 1.00 55.88 347 SER A CA 1
ATOM 2672 C C . SER A 1 347 ? 31.615 -13.873 -1.360 1.00 55.88 347 SER A C 1
ATOM 2674 O O . SER A 1 347 ? 32.284 -12.940 -1.798 1.00 55.88 347 SER A O 1
ATOM 2676 N N . VAL A 1 348 ? 31.098 -14.795 -2.173 1.00 61.94 348 VAL A N 1
ATOM 2677 C CA . VAL A 1 348 ? 31.087 -14.611 -3.628 1.00 61.94 348 VAL A CA 1
ATOM 2678 C C . VAL A 1 348 ? 30.215 -13.389 -3.919 1.00 61.94 348 VAL A C 1
ATOM 2680 O O . VAL A 1 348 ? 28.988 -13.457 -3.843 1.00 61.94 348 VAL A O 1
ATOM 2683 N N . ARG A 1 349 ? 30.846 -12.244 -4.200 1.00 78.31 349 ARG A N 1
ATOM 2684 C CA . ARG A 1 349 ? 30.141 -11.005 -4.542 1.00 78.31 349 ARG A CA 1
ATOM 2685 C C . ARG A 1 349 ? 29.437 -11.190 -5.879 1.00 78.31 349 ARG A C 1
ATOM 2687 O O . ARG A 1 349 ? 30.067 -11.226 -6.935 1.00 78.31 349 ARG A O 1
ATOM 2694 N N . VAL A 1 350 ? 28.117 -11.330 -5.830 1.00 85.00 350 VAL A N 1
ATOM 2695 C CA . VAL A 1 350 ? 27.289 -11.505 -7.023 1.00 85.00 350 VAL A CA 1
ATOM 2696 C C . VAL A 1 350 ? 27.173 -10.167 -7.750 1.00 85.00 350 VAL A C 1
ATOM 2698 O O . VAL A 1 350 ? 26.624 -9.201 -7.213 1.00 85.00 350 VAL A O 1
ATOM 2701 N N . ARG A 1 351 ? 27.659 -10.120 -8.994 1.00 92.62 351 ARG A N 1
ATOM 2702 C CA . ARG A 1 351 ? 27.425 -8.997 -9.909 1.00 92.62 351 ARG A CA 1
ATOM 2703 C C . ARG A 1 351 ? 26.210 -9.267 -10.777 1.00 92.62 351 ARG A C 1
ATOM 2705 O O . ARG A 1 351 ? 25.955 -10.401 -11.179 1.00 92.62 351 ARG A O 1
ATOM 2712 N N . ILE A 1 352 ? 25.463 -8.214 -11.070 1.00 94.88 352 ILE A N 1
ATOM 2713 C CA . ILE A 1 352 ? 24.241 -8.259 -11.869 1.00 94.88 352 ILE A CA 1
ATOM 2714 C C . ILE A 1 352 ? 24.452 -7.427 -13.122 1.00 94.88 352 ILE A C 1
ATOM 2716 O O . ILE A 1 352 ? 24.871 -6.276 -13.033 1.00 94.88 352 ILE A O 1
ATOM 2720 N N . ALA A 1 353 ? 24.122 -7.989 -14.277 1.00 95.94 353 ALA A N 1
ATOM 2721 C CA . ALA A 1 353 ? 24.144 -7.288 -15.555 1.00 95.94 353 ALA A CA 1
ATOM 2722 C C . ALA A 1 353 ? 22.841 -7.503 -16.328 1.00 95.94 353 ALA A C 1
ATOM 2724 O O . ALA A 1 353 ? 22.045 -8.391 -16.009 1.00 95.94 353 ALA A O 1
ATOM 2725 N N . LEU A 1 354 ? 22.641 -6.704 -17.379 1.00 95.31 354 LEU A N 1
ATOM 2726 C CA . LEU A 1 354 ? 21.634 -7.007 -18.393 1.00 95.31 354 LEU A CA 1
ATOM 2727 C C . LEU A 1 354 ? 21.969 -8.347 -19.057 1.00 95.31 354 LEU A C 1
ATOM 2729 O O . LEU A 1 354 ? 23.125 -8.610 -19.393 1.00 95.31 354 LEU A O 1
ATOM 2733 N N . ASN A 1 355 ? 20.959 -9.186 -19.277 1.00 94.88 355 ASN A N 1
ATOM 2734 C CA . ASN A 1 355 ? 21.152 -10.436 -19.999 1.00 94.88 355 ASN A CA 1
ATOM 2735 C C . ASN A 1 355 ? 21.213 -10.176 -21.513 1.00 94.88 355 ASN A C 1
ATOM 2737 O O . ASN A 1 355 ? 20.201 -10.238 -22.201 1.00 94.88 355 ASN A O 1
ATOM 2741 N N . TYR A 1 356 ? 22.399 -9.889 -22.050 1.00 91.75 356 TYR A N 1
ATOM 2742 C CA . TYR A 1 356 ? 22.589 -9.681 -23.494 1.00 91.75 356 TYR A CA 1
ATOM 2743 C C . TYR A 1 356 ? 22.256 -10.920 -24.343 1.00 91.75 356 TYR A C 1
ATOM 2745 O O . TYR A 1 356 ? 22.048 -10.789 -25.550 1.00 91.75 356 TYR A O 1
ATOM 2753 N N . ASP A 1 357 ? 22.181 -12.097 -23.718 1.00 91.56 357 ASP A N 1
ATOM 2754 C CA . ASP A 1 357 ? 21.794 -13.357 -24.348 1.00 91.56 357 ASP A CA 1
ATOM 2755 C C . ASP A 1 357 ? 20.293 -13.656 -24.234 1.00 91.56 357 ASP A C 1
ATOM 2757 O O . ASP A 1 357 ? 19.851 -14.724 -24.665 1.00 91.56 357 ASP A O 1
ATOM 2761 N N . TYR A 1 358 ? 19.508 -12.732 -23.670 1.00 92.56 358 TYR A N 1
ATOM 2762 C CA . TYR A 1 358 ? 18.070 -12.892 -23.508 1.00 92.56 358 TYR A CA 1
ATOM 2763 C C . TYR A 1 358 ? 17.378 -13.146 -24.850 1.00 92.56 358 TYR A C 1
ATOM 2765 O O . TYR A 1 358 ? 17.593 -12.437 -25.835 1.00 92.56 358 TYR A O 1
ATOM 2773 N N . THR A 1 359 ? 16.515 -14.159 -24.842 1.00 88.75 359 THR A N 1
ATOM 2774 C CA . THR A 1 359 ? 15.571 -14.472 -25.911 1.00 88.75 359 THR A CA 1
ATOM 2775 C C . THR A 1 359 ? 14.198 -14.676 -25.289 1.00 88.75 359 THR A C 1
ATOM 2777 O O . THR A 1 359 ? 14.059 -15.258 -24.208 1.00 88.75 359 THR A O 1
ATOM 2780 N N . ARG A 1 360 ? 13.175 -14.140 -25.945 1.00 85.88 360 ARG A N 1
ATOM 2781 C CA . ARG A 1 360 ? 11.809 -14.109 -25.440 1.00 85.88 360 ARG A CA 1
ATOM 2782 C C . ARG A 1 360 ? 11.243 -15.525 -25.310 1.00 85.88 360 ARG A C 1
ATOM 2784 O O . ARG A 1 360 ? 11.273 -16.284 -26.281 1.00 85.88 360 ARG A O 1
ATOM 2791 N N . PRO A 1 361 ? 10.659 -15.875 -24.153 1.00 83.94 361 PRO A N 1
ATOM 2792 C CA . PRO A 1 361 ? 9.989 -17.155 -23.985 1.00 83.94 361 PRO A CA 1
ATOM 2793 C C . PRO A 1 361 ? 8.842 -17.336 -24.997 1.00 83.94 361 PRO A C 1
ATOM 2795 O O . PRO A 1 361 ? 8.079 -16.390 -25.231 1.00 83.94 361 PRO A O 1
ATOM 2798 N N . PRO A 1 362 ? 8.640 -18.545 -25.555 1.00 80.00 362 PRO A N 1
ATOM 2799 C CA . PRO A 1 362 ? 7.598 -18.796 -26.555 1.00 80.00 362 PRO A CA 1
ATOM 2800 C C . PRO A 1 362 ? 6.177 -18.555 -26.019 1.00 80.00 362 PRO A C 1
ATOM 2802 O O . PRO A 1 362 ? 5.280 -18.186 -26.771 1.00 80.00 362 PRO A O 1
ATOM 2805 N N . ASN A 1 363 ? 5.971 -18.692 -24.707 1.00 77.00 363 ASN A N 1
ATOM 2806 C CA . ASN A 1 363 ? 4.699 -18.423 -24.032 1.00 77.00 363 ASN A CA 1
ATOM 2807 C C . ASN A 1 363 ? 4.421 -16.925 -23.788 1.00 77.00 363 ASN A C 1
ATOM 2809 O O . ASN A 1 363 ? 3.348 -16.583 -23.292 1.00 77.00 363 ASN A O 1
ATOM 2813 N N . ARG A 1 364 ? 5.352 -16.020 -24.120 1.00 79.88 364 ARG A N 1
ATOM 2814 C CA . ARG A 1 364 ? 5.174 -14.564 -23.989 1.00 79.88 364 ARG A CA 1
ATOM 2815 C C . ARG A 1 364 ? 5.591 -13.831 -25.262 1.00 79.88 364 ARG A C 1
ATOM 2817 O O . ARG A 1 364 ? 6.488 -12.993 -25.211 1.00 79.88 364 ARG A O 1
ATOM 2824 N N . PRO A 1 365 ? 4.917 -14.058 -26.403 1.00 72.19 365 PRO A N 1
ATOM 2825 C CA . PRO A 1 365 ? 5.332 -13.523 -27.700 1.00 72.19 365 PRO A CA 1
ATOM 2826 C C . PRO A 1 365 ? 5.321 -11.991 -27.774 1.00 72.19 365 PRO A C 1
ATOM 2828 O O . PRO A 1 365 ? 6.017 -11.433 -28.617 1.00 72.19 365 PRO A O 1
ATOM 2831 N N . ARG A 1 366 ? 4.593 -11.297 -26.886 1.00 78.50 366 ARG A N 1
ATOM 2832 C CA . ARG A 1 366 ? 4.578 -9.826 -26.802 1.00 78.50 366 ARG A CA 1
ATOM 2833 C C . ARG A 1 366 ? 5.765 -9.223 -26.051 1.00 78.50 366 ARG A C 1
ATOM 2835 O O . ARG A 1 366 ? 6.119 -8.082 -26.320 1.00 78.50 366 ARG A O 1
ATOM 2842 N N . GLY A 1 367 ? 6.444 -10.004 -25.205 1.00 81.62 367 GLY A N 1
ATOM 2843 C CA . GLY A 1 367 ? 7.578 -9.511 -24.418 1.00 81.62 367 GLY A CA 1
ATOM 2844 C C . GLY A 1 367 ? 7.170 -8.440 -23.408 1.00 81.62 367 GLY A C 1
ATOM 2845 O O . GLY A 1 367 ? 7.934 -7.517 -23.162 1.00 81.62 367 GLY A O 1
ATOM 2846 N N . GLU A 1 368 ? 5.959 -8.542 -22.865 1.00 85.62 368 GLU A N 1
ATOM 2847 C CA . GLU A 1 368 ? 5.449 -7.667 -21.811 1.00 85.62 368 GLU A CA 1
ATOM 2848 C C . GLU A 1 368 ? 5.639 -8.345 -20.452 1.00 85.62 368 GLU A C 1
ATOM 2850 O O . GLU A 1 368 ? 5.261 -9.504 -20.251 1.00 85.62 368 GLU A O 1
ATOM 2855 N N . PHE A 1 369 ? 6.236 -7.615 -19.514 1.00 87.31 369 PHE A N 1
ATOM 2856 C CA . PHE A 1 369 ? 6.505 -8.074 -18.159 1.00 87.31 369 PHE A CA 1
ATOM 2857 C C . PHE A 1 369 ? 5.898 -7.102 -17.165 1.00 87.31 369 PHE A C 1
ATOM 2859 O O . PHE A 1 369 ? 6.198 -5.914 -17.190 1.00 87.31 369 PHE A O 1
ATOM 2866 N N . THR A 1 370 ? 5.071 -7.611 -16.258 1.00 85.12 370 THR A N 1
ATOM 2867 C CA . THR A 1 370 ? 4.467 -6.808 -15.197 1.00 85.12 370 THR A CA 1
ATOM 2868 C C . THR A 1 370 ? 5.013 -7.246 -13.848 1.00 85.12 370 THR A C 1
ATOM 2870 O O . THR A 1 370 ? 4.817 -8.384 -13.413 1.00 85.12 370 THR A O 1
ATOM 2873 N N . TYR A 1 371 ? 5.686 -6.318 -13.178 1.00 84.12 371 TYR A N 1
ATOM 2874 C CA . TYR A 1 371 ? 6.181 -6.459 -11.820 1.00 84.12 371 TYR A CA 1
ATOM 2875 C C . TYR A 1 371 ? 5.347 -5.578 -10.904 1.00 84.12 371 TYR A C 1
ATOM 2877 O O . TYR A 1 371 ? 5.349 -4.349 -10.998 1.00 84.12 371 TYR A O 1
ATOM 2885 N N . TRP A 1 372 ? 4.600 -6.220 -10.019 1.00 74.88 372 TRP A N 1
ATOM 2886 C CA . TRP A 1 372 ? 3.852 -5.526 -8.982 1.00 74.88 372 TRP A CA 1
ATOM 2887 C C . TRP A 1 372 ? 4.798 -5.149 -7.839 1.00 74.88 372 TRP A C 1
ATOM 2889 O O . TRP A 1 372 ? 5.761 -5.885 -7.598 1.00 74.88 372 TRP A O 1
ATOM 2899 N N . PRO A 1 373 ? 4.558 -4.031 -7.128 1.00 69.00 373 PRO A N 1
ATOM 2900 C CA . PRO A 1 373 ? 5.273 -3.747 -5.890 1.00 69.00 373 PRO A CA 1
ATOM 2901 C C . PRO A 1 373 ? 5.239 -4.983 -4.990 1.00 69.00 373 PRO A C 1
ATOM 2903 O O . PRO A 1 373 ? 4.194 -5.621 -4.840 1.00 69.00 373 PRO A O 1
ATOM 2906 N N . ASN A 1 374 ? 6.406 -5.369 -4.475 1.00 58.25 374 ASN A N 1
ATOM 2907 C CA . ASN A 1 374 ? 6.582 -6.654 -3.815 1.00 58.25 374 ASN A CA 1
ATOM 2908 C C . ASN A 1 374 ? 5.557 -6.855 -2.692 1.00 58.25 374 ASN A C 1
ATOM 2910 O O . ASN A 1 374 ? 5.425 -6.021 -1.796 1.00 58.25 374 ASN A O 1
ATOM 2914 N N . ALA A 1 375 ? 4.942 -8.040 -2.673 1.00 51.97 375 ALA A N 1
ATOM 2915 C CA . ALA A 1 375 ? 4.113 -8.523 -1.571 1.00 51.97 375 ALA A CA 1
ATOM 2916 C C . ALA A 1 375 ? 4.865 -8.581 -0.222 1.00 51.97 375 ALA A C 1
ATOM 2918 O O . ALA A 1 375 ? 4.240 -8.805 0.807 1.00 51.97 375 ALA A O 1
ATOM 2919 N N . GLU A 1 376 ? 6.186 -8.362 -0.191 1.00 50.16 376 GLU A N 1
ATOM 2920 C CA . GLU A 1 376 ? 6.942 -8.137 1.049 1.00 50.16 376 GLU A CA 1
ATOM 2921 C C . GLU A 1 376 ? 6.471 -6.902 1.822 1.00 50.16 376 GLU A C 1
ATOM 2923 O O . GLU A 1 376 ? 6.479 -6.970 3.045 1.00 50.16 376 GLU A O 1
ATOM 2928 N N . ARG A 1 377 ? 5.942 -5.846 1.173 1.00 54.34 377 ARG A N 1
ATOM 2929 C CA . ARG A 1 377 ? 5.244 -4.763 1.905 1.00 54.34 377 ARG A CA 1
ATOM 2930 C C . ARG A 1 377 ? 4.025 -5.258 2.677 1.00 54.34 377 ARG A C 1
ATOM 2932 O O . ARG A 1 377 ? 3.593 -4.635 3.637 1.00 54.34 377 ARG A O 1
ATOM 2939 N N . ARG A 1 378 ? 3.461 -6.389 2.254 1.00 54.56 378 ARG A N 1
ATOM 2940 C CA . ARG A 1 378 ? 2.290 -7.008 2.877 1.00 54.56 378 ARG A CA 1
ATOM 2941 C C . ARG A 1 378 ? 2.664 -8.054 3.919 1.00 54.56 378 ARG A C 1
ATOM 2943 O O . ARG A 1 378 ? 1.770 -8.524 4.607 1.00 54.56 378 ARG A O 1
ATOM 2950 N N . ARG A 1 379 ? 3.942 -8.440 4.038 1.00 52.69 379 ARG A N 1
ATOM 2951 C CA . ARG A 1 379 ? 4.367 -9.432 5.030 1.00 52.69 379 ARG A CA 1
ATOM 2952 C C . ARG A 1 379 ? 4.563 -8.743 6.373 1.00 52.69 379 ARG A C 1
ATOM 2954 O O . ARG A 1 379 ? 5.518 -7.992 6.557 1.00 52.69 379 ARG A O 1
ATOM 2961 N N . VAL A 1 380 ? 3.680 -9.051 7.325 1.00 47.06 380 VAL A N 1
ATOM 2962 C CA . VAL A 1 380 ? 3.874 -8.709 8.739 1.00 47.06 380 VAL A CA 1
ATOM 2963 C C . VAL A 1 380 ? 5.173 -9.356 9.214 1.00 47.06 380 VAL A C 1
ATOM 2965 O O . VAL A 1 380 ? 5.225 -10.553 9.491 1.00 47.06 380 VAL A O 1
ATOM 2968 N N . THR A 1 381 ? 6.234 -8.562 9.318 1.00 52.62 381 THR A N 1
ATOM 2969 C CA . THR A 1 381 ? 7.377 -8.944 10.146 1.00 52.62 381 THR A CA 1
ATOM 2970 C C . THR A 1 381 ? 7.060 -8.465 11.559 1.00 52.62 381 THR A C 1
ATOM 2972 O O . THR A 1 381 ? 6.602 -7.334 11.745 1.00 52.62 381 THR A O 1
ATOM 2975 N N . VAL A 1 382 ? 7.214 -9.342 12.551 1.00 53.34 382 VAL A N 1
ATOM 2976 C CA . VAL A 1 382 ? 6.997 -8.983 13.959 1.00 53.34 382 VAL A CA 1
ATOM 2977 C C . VAL A 1 382 ? 7.930 -7.826 14.323 1.00 53.34 382 VAL A C 1
ATOM 2979 O O . VAL A 1 382 ? 9.119 -7.894 14.021 1.00 53.34 382 VAL A O 1
ATOM 2982 N N . GLY A 1 383 ? 7.391 -6.776 14.948 1.00 55.09 383 GLY A N 1
ATOM 2983 C CA . GLY A 1 383 ? 8.149 -5.561 15.285 1.00 55.09 383 GLY A CA 1
ATOM 2984 C C . GLY A 1 383 ? 8.260 -4.551 14.139 1.00 55.09 383 GLY A C 1
ATOM 2985 O O . GLY A 1 383 ? 9.159 -3.717 14.132 1.00 55.09 383 GLY A O 1
ATOM 2986 N N . THR A 1 384 ? 7.370 -4.636 13.146 1.00 64.50 384 THR A N 1
ATOM 2987 C CA . THR A 1 384 ? 7.206 -3.566 12.155 1.00 64.50 384 THR A CA 1
ATOM 2988 C C . THR A 1 384 ? 6.442 -2.401 12.759 1.00 64.50 384 THR A C 1
ATOM 2990 O O . THR A 1 384 ? 5.510 -2.580 13.544 1.00 64.50 384 THR A O 1
ATOM 2993 N N . ALA A 1 385 ? 6.793 -1.197 12.337 1.00 66.62 385 ALA A N 1
ATOM 2994 C CA . ALA A 1 385 ? 6.236 0.022 12.894 1.00 66.62 385 ALA A CA 1
ATOM 2995 C C . ALA A 1 385 ? 4.710 0.164 12.623 1.00 66.62 385 ALA A C 1
ATOM 2997 O O . ALA A 1 385 ? 3.956 0.644 13.469 1.00 66.62 385 ALA A O 1
ATOM 2998 N N . GLU A 1 386 ? 4.186 -0.467 11.560 1.00 67.19 386 GLU A N 1
ATOM 2999 C CA . GLU A 1 386 ? 2.738 -0.653 11.345 1.00 67.19 386 GLU A CA 1
ATOM 3000 C C . GLU A 1 386 ? 2.039 -1.490 12.435 1.00 67.19 386 GLU A C 1
ATOM 3002 O O . GLU A 1 386 ? 0.889 -1.217 12.815 1.00 67.19 386 GLU A O 1
ATOM 3007 N N . GLN A 1 387 ? 2.705 -2.538 12.931 1.00 73.56 387 GLN A N 1
ATOM 3008 C CA . GLN A 1 387 ? 2.194 -3.353 14.031 1.00 73.56 387 GLN A CA 1
ATOM 3009 C C . GLN A 1 387 ? 2.148 -2.513 15.310 1.00 73.56 387 GLN A C 1
ATOM 3011 O O . GLN A 1 387 ? 1.133 -2.529 16.011 1.00 73.56 387 GLN A O 1
ATOM 3016 N N . ASP A 1 388 ? 3.188 -1.724 15.565 1.00 77.31 388 ASP A N 1
ATOM 3017 C CA . ASP A 1 388 ? 3.266 -0.829 16.720 1.00 77.31 388 ASP A CA 1
ATOM 3018 C C . ASP A 1 388 ? 2.219 0.288 16.654 1.00 77.31 388 ASP A C 1
ATOM 3020 O O . ASP A 1 388 ? 1.545 0.574 17.649 1.00 77.31 388 ASP A O 1
ATOM 3024 N N . ALA A 1 389 ? 1.978 0.858 15.471 1.00 80.56 389 ALA A N 1
ATOM 3025 C CA . ALA A 1 389 ? 0.903 1.816 15.237 1.00 80.56 389 ALA A CA 1
ATOM 3026 C C . ALA A 1 389 ? -0.480 1.196 15.506 1.00 80.56 389 ALA A C 1
ATOM 3028 O O . ALA A 1 389 ? -1.341 1.824 16.134 1.00 80.56 389 ALA A O 1
ATOM 3029 N N . THR A 1 390 ? -0.694 -0.058 15.093 1.00 83.12 390 THR A N 1
ATOM 3030 C CA . THR A 1 390 ? -1.939 -0.796 15.359 1.00 83.12 390 THR A CA 1
ATOM 3031 C C . THR A 1 390 ? -2.112 -1.070 16.854 1.00 83.12 390 THR A C 1
ATOM 3033 O O . THR A 1 390 ? -3.184 -0.819 17.407 1.00 83.12 390 THR A O 1
ATOM 3036 N N . ILE A 1 391 ? -1.058 -1.522 17.541 1.00 86.56 391 ILE A N 1
ATOM 3037 C CA . ILE A 1 391 ? -1.061 -1.750 18.994 1.00 86.56 391 ILE A CA 1
ATOM 3038 C C . ILE A 1 391 ? -1.376 -0.447 19.736 1.00 86.56 391 ILE A C 1
ATOM 3040 O O . ILE A 1 391 ? -2.241 -0.431 20.612 1.00 86.56 391 ILE A O 1
ATOM 3044 N N . THR A 1 392 ? -0.736 0.654 19.349 1.00 89.38 392 THR A N 1
ATOM 3045 C CA . THR A 1 392 ? -0.950 1.982 19.938 1.00 89.38 392 THR A CA 1
ATOM 3046 C C . THR A 1 392 ? -2.388 2.456 19.730 1.00 89.38 392 THR A C 1
ATOM 3048 O O . THR A 1 392 ? -3.041 2.913 20.669 1.00 89.38 392 THR A O 1
ATOM 3051 N N . LYS A 1 393 ? -2.942 2.272 18.526 1.00 89.94 393 LYS A N 1
ATOM 3052 C CA . LYS A 1 393 ? -4.349 2.577 18.236 1.00 89.94 393 LYS A CA 1
ATOM 3053 C C . LYS A 1 393 ? -5.300 1.756 19.112 1.00 89.94 393 LYS A C 1
ATOM 3055 O O . LYS A 1 393 ? -6.228 2.328 19.680 1.00 89.94 393 LYS A O 1
ATOM 3060 N N . ARG A 1 394 ? -5.063 0.447 19.265 1.00 93.06 394 ARG A N 1
ATOM 3061 C CA . ARG A 1 394 ? -5.865 -0.426 20.144 1.00 93.06 394 ARG A CA 1
ATOM 3062 C C . ARG A 1 394 ? -5.807 0.029 21.597 1.00 93.06 394 ARG A C 1
ATOM 3064 O O . ARG A 1 394 ? -6.852 0.122 22.233 1.00 93.06 394 ARG A O 1
ATOM 3071 N N . ARG A 1 395 ? -4.615 0.350 22.108 1.00 93.88 395 ARG A N 1
ATOM 3072 C CA . ARG A 1 395 ? -4.422 0.892 23.464 1.00 93.88 395 ARG A CA 1
ATOM 3073 C C . ARG A 1 395 ? -5.235 2.163 23.683 1.00 93.88 395 ARG A C 1
ATOM 3075 O O . ARG A 1 395 ? -6.033 2.220 24.614 1.00 93.88 395 ARG A O 1
ATOM 3082 N N . ASN A 1 396 ? -5.155 3.112 22.751 1.00 95.06 396 ASN A N 1
ATOM 3083 C CA . ASN A 1 396 ? -5.955 4.335 22.800 1.00 95.06 396 ASN A CA 1
ATOM 3084 C C . ASN A 1 396 ? -7.466 4.045 22.793 1.00 95.06 396 ASN A C 1
ATOM 3086 O O . ASN A 1 396 ? -8.200 4.639 23.577 1.00 95.06 396 ASN A O 1
ATOM 3090 N N . MET A 1 397 ? -7.943 3.097 21.976 1.00 95.38 397 MET A N 1
ATOM 3091 C CA . MET A 1 397 ? -9.359 2.695 21.968 1.00 95.38 397 MET A CA 1
ATOM 3092 C C . MET A 1 397 ? -9.806 2.059 23.292 1.00 95.38 397 MET A C 1
ATOM 3094 O O . MET A 1 397 ? -10.896 2.374 23.779 1.00 95.38 397 MET A O 1
ATOM 3098 N N . ILE A 1 398 ? -8.971 1.204 23.897 1.00 97.38 398 ILE A N 1
ATOM 3099 C CA . ILE A 1 398 ? -9.217 0.628 25.230 1.00 97.38 398 ILE A CA 1
ATOM 3100 C C . ILE A 1 398 ? -9.314 1.757 26.258 1.00 97.38 398 ILE A C 1
ATOM 3102 O O . ILE A 1 398 ? -10.311 1.838 26.973 1.00 97.38 398 ILE A O 1
ATOM 3106 N N . LYS A 1 399 ? -8.335 2.667 26.282 1.00 96.62 399 LYS A N 1
ATOM 3107 C CA . LYS A 1 399 ? -8.286 3.814 27.195 1.00 96.62 399 LYS A CA 1
ATOM 3108 C C . LYS A 1 399 ? -9.526 4.702 27.071 1.00 96.62 399 LYS A C 1
ATOM 3110 O O . LYS A 1 399 ? -10.180 4.992 28.070 1.00 96.62 399 LYS A O 1
ATOM 3115 N N . THR A 1 400 ? -9.912 5.075 25.850 1.00 97.31 400 THR A N 1
ATOM 3116 C CA . THR A 1 400 ? -11.140 5.845 25.597 1.00 97.31 400 THR A CA 1
ATOM 3117 C C . THR A 1 400 ? -12.386 5.089 26.058 1.00 97.31 400 THR A C 1
ATOM 3119 O O . THR A 1 400 ? -13.271 5.687 26.666 1.00 97.31 400 THR A O 1
ATOM 3122 N N . SER A 1 401 ? -12.454 3.777 25.821 1.00 97.75 401 SER A N 1
ATOM 3123 C CA . SER A 1 401 ? -13.587 2.950 26.252 1.00 97.75 401 SER A CA 1
ATOM 3124 C C . SER A 1 401 ? -13.701 2.882 27.775 1.00 97.75 401 SER A C 1
ATOM 3126 O O . SER A 1 401 ? -14.809 3.024 28.292 1.00 97.75 401 SER A O 1
ATOM 3128 N N . ILE A 1 402 ? -12.577 2.718 28.485 1.00 97.81 402 ILE A N 1
ATOM 3129 C CA . ILE A 1 402 ? -12.518 2.764 29.954 1.00 97.81 402 ILE A CA 1
ATOM 3130 C C . ILE A 1 402 ? -13.047 4.112 30.441 1.00 97.81 402 ILE A C 1
ATOM 3132 O O . ILE A 1 402 ? -13.996 4.143 31.219 1.00 97.81 402 ILE A O 1
ATOM 3136 N N . MET A 1 403 ? -12.506 5.219 29.924 1.00 97.62 403 MET A N 1
ATOM 3137 C CA . MET A 1 403 ? -12.913 6.571 30.318 1.00 97.62 403 MET A CA 1
ATOM 3138 C C . MET A 1 403 ? -14.405 6.826 30.098 1.00 97.62 403 MET A C 1
ATOM 3140 O O . MET A 1 403 ? -15.066 7.403 30.954 1.00 97.62 403 MET A O 1
ATOM 3144 N N . GLN A 1 404 ? -14.966 6.364 28.979 1.00 97.06 404 GLN A N 1
ATOM 3145 C CA . GLN A 1 404 ? -16.398 6.496 28.709 1.00 97.06 404 GLN A CA 1
ATOM 3146 C C . GLN A 1 404 ? -17.266 5.697 29.688 1.00 97.06 404 GLN A C 1
ATOM 3148 O O . GLN A 1 404 ? -18.330 6.173 30.072 1.00 97.06 404 GLN A O 1
ATOM 3153 N N . VAL A 1 405 ? -16.848 4.482 30.066 1.00 97.50 405 VAL A N 1
ATOM 3154 C CA . VAL A 1 405 ? -17.571 3.680 31.070 1.00 97.50 405 VAL A CA 1
ATOM 3155 C C . VAL A 1 405 ? -17.462 4.338 32.444 1.00 97.50 405 VAL A C 1
ATOM 3157 O O . VAL A 1 405 ? -18.486 4.568 33.083 1.00 97.50 405 VAL A O 1
ATOM 3160 N N . MET A 1 406 ? -16.250 4.709 32.863 1.00 97.31 406 MET A N 1
ATOM 3161 C CA . MET A 1 406 ? -15.994 5.338 34.161 1.00 97.31 406 MET A CA 1
ATOM 3162 C C . MET A 1 406 ? -16.716 6.678 34.311 1.00 97.31 406 MET A C 1
ATOM 3164 O O . MET A 1 406 ? -17.303 6.930 35.356 1.00 97.31 406 MET A O 1
ATOM 3168 N N . LYS A 1 407 ? -16.773 7.497 33.254 1.00 96.88 407 LYS A N 1
ATOM 3169 C CA . LYS A 1 407 ? -17.524 8.761 33.256 1.00 96.88 407 LYS A CA 1
ATOM 3170 C C . LYS A 1 407 ? -19.024 8.562 33.509 1.00 96.88 407 LYS A C 1
ATOM 3172 O O . LYS A 1 407 ? -19.665 9.457 34.050 1.00 96.88 407 LYS A O 1
ATOM 3177 N N . HIS A 1 408 ? -19.593 7.427 33.097 1.00 96.81 408 HIS A N 1
ATOM 3178 C CA . HIS A 1 408 ? -21.024 7.153 33.241 1.00 96.81 408 HIS A CA 1
ATOM 3179 C C . HIS A 1 408 ? -21.369 6.437 34.552 1.00 96.81 408 HIS A C 1
ATOM 3181 O O . HIS A 1 408 ? -22.335 6.806 35.207 1.00 96.81 408 HIS A O 1
ATOM 3187 N N . VAL A 1 409 ? -20.586 5.422 34.926 1.00 96.75 409 VAL A N 1
ATOM 3188 C CA . VAL A 1 409 ? -20.873 4.562 36.086 1.00 96.75 409 VAL A CA 1
ATOM 3189 C C . VAL A 1 409 ? -20.256 5.120 37.375 1.00 96.75 409 VAL A C 1
ATOM 3191 O O . VAL A 1 409 ? -20.785 4.876 38.453 1.00 96.75 409 VAL A O 1
ATOM 3194 N N . GLN A 1 410 ? -19.163 5.888 37.272 1.00 96.38 410 GLN A N 1
ATOM 3195 C CA . GLN A 1 410 ? -18.351 6.473 38.355 1.00 96.38 410 GLN A CA 1
ATOM 3196 C C . GLN A 1 410 ? -17.701 5.474 39.327 1.00 96.38 410 GLN A C 1
ATOM 3198 O O . GLN A 1 410 ? -16.581 5.722 39.767 1.00 96.38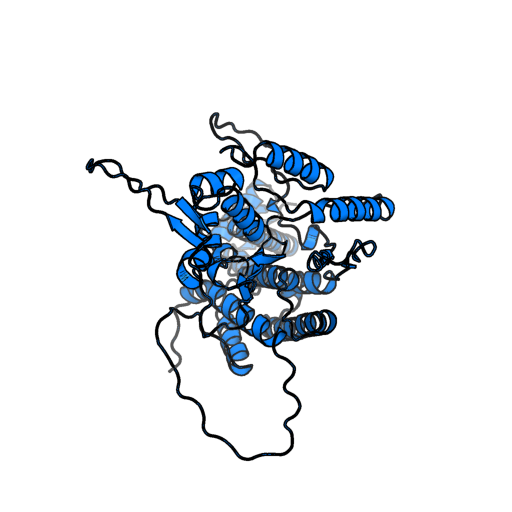 410 GLN A O 1
ATOM 3203 N N . HIS A 1 411 ? -18.340 4.343 39.626 1.00 97.19 411 HIS A N 1
ATOM 3204 C CA . HIS A 1 411 ? -17.850 3.305 40.525 1.00 97.19 411 HIS A CA 1
ATOM 3205 C C . HIS A 1 411 ? -18.167 1.906 39.977 1.00 97.19 411 HIS A C 1
ATOM 3207 O O . HIS A 1 411 ? -19.334 1.551 39.837 1.00 97.19 411 HIS A O 1
ATOM 3213 N N . ILE A 1 412 ? -17.156 1.090 39.671 1.00 98.00 412 ILE A N 1
ATOM 3214 C CA . ILE A 1 412 ? -17.357 -0.202 38.985 1.00 98.00 412 ILE A CA 1
ATOM 3215 C C . ILE A 1 412 ? -16.329 -1.255 39.415 1.00 98.00 412 ILE A C 1
ATOM 3217 O O . ILE A 1 412 ? -15.171 -0.933 39.690 1.00 98.00 412 ILE A O 1
ATOM 3221 N N . LYS A 1 413 ? -16.734 -2.531 39.447 1.00 98.12 413 LYS A N 1
ATOM 3222 C CA . LYS A 1 413 ? -15.823 -3.657 39.712 1.00 98.12 413 LYS A CA 1
ATOM 3223 C C . LYS A 1 413 ? -14.932 -3.954 38.506 1.00 98.12 413 LYS A C 1
ATOM 3225 O O . LYS A 1 413 ? -15.331 -3.748 37.361 1.00 98.12 413 LYS A O 1
ATOM 3230 N N . HIS A 1 414 ? -13.748 -4.512 38.753 1.00 97.62 414 HIS A N 1
ATOM 3231 C CA . HIS A 1 414 ? -12.781 -4.856 37.708 1.00 97.62 414 HIS A CA 1
ATOM 3232 C C . HIS A 1 414 ? -13.371 -5.742 36.607 1.00 97.62 414 HIS A C 1
ATOM 3234 O O . HIS A 1 414 ? -13.246 -5.410 35.429 1.00 97.62 414 HIS A O 1
ATOM 3240 N N . ASP A 1 415 ? -14.044 -6.833 36.979 1.00 97.56 415 ASP A N 1
ATOM 3241 C CA . ASP A 1 415 ? -14.596 -7.789 36.013 1.00 97.56 415 ASP A CA 1
ATOM 3242 C C . ASP A 1 415 ? -15.737 -7.181 35.187 1.00 97.56 415 ASP A C 1
ATOM 3244 O O . ASP A 1 415 ? -15.841 -7.424 33.984 1.00 97.56 415 ASP A O 1
ATOM 3248 N N . GLU A 1 416 ? -16.571 -6.345 35.806 1.00 97.88 416 GLU A N 1
ATOM 3249 C CA . GLU A 1 416 ? -17.660 -5.630 35.132 1.00 97.88 416 GLU A CA 1
ATOM 3250 C C . GLU A 1 416 ? -17.110 -4.602 34.136 1.00 97.88 416 GLU A C 1
ATOM 3252 O O . GLU A 1 416 ? -17.557 -4.546 32.985 1.00 97.88 416 GLU A O 1
ATOM 3257 N N . LEU A 1 417 ? -16.088 -3.838 34.537 1.00 98.00 417 LEU A N 1
ATOM 3258 C CA . LEU A 1 417 ? -15.408 -2.889 33.661 1.00 98.00 417 LEU A CA 1
ATOM 3259 C C . LEU A 1 417 ? -14.715 -3.604 32.500 1.00 98.00 417 LEU A C 1
ATOM 3261 O O . LEU A 1 417 ? -14.869 -3.188 31.351 1.00 98.00 417 LEU A O 1
ATOM 3265 N N . TYR A 1 418 ? -13.997 -4.695 32.778 1.00 98.12 418 TYR A N 1
ATOM 3266 C CA . TYR A 1 418 ? -13.323 -5.486 31.753 1.00 98.12 418 TYR A CA 1
ATOM 3267 C C . TYR A 1 418 ? -14.317 -6.048 30.736 1.00 98.12 418 TYR A C 1
ATOM 3269 O O . TYR A 1 418 ? -14.121 -5.857 29.537 1.00 98.12 418 TYR A O 1
ATOM 3277 N N . ASN A 1 419 ? -15.404 -6.683 31.187 1.00 98.00 419 ASN A N 1
ATOM 3278 C CA . ASN A 1 419 ? -16.424 -7.231 30.292 1.00 98.00 419 ASN A CA 1
ATOM 3279 C C . ASN A 1 419 ? -17.090 -6.126 29.460 1.00 98.00 419 ASN A C 1
ATOM 3281 O O . ASN A 1 419 ? -17.201 -6.269 28.246 1.00 98.00 419 ASN A O 1
ATOM 3285 N N . THR A 1 420 ? -17.420 -4.982 30.068 1.00 97.56 420 THR A N 1
ATOM 3286 C CA . THR A 1 420 ? -18.017 -3.846 29.347 1.00 97.56 420 THR A CA 1
ATOM 3287 C C . THR A 1 420 ? -17.072 -3.289 28.280 1.00 97.56 420 THR A C 1
ATOM 3289 O O . THR A 1 420 ? -17.480 -3.028 27.148 1.00 97.56 420 THR A O 1
ATOM 3292 N N . VAL A 1 421 ? -15.790 -3.111 28.611 1.00 97.69 421 VAL A N 1
ATOM 3293 C CA . VAL A 1 421 ? -14.778 -2.615 27.666 1.00 97.69 421 VAL A CA 1
ATOM 3294 C C . VAL A 1 421 ? -14.505 -3.639 26.566 1.00 97.69 421 VAL A C 1
ATOM 3296 O O . VAL A 1 421 ? -14.389 -3.258 25.398 1.00 97.69 421 VAL A O 1
ATOM 3299 N N . ARG A 1 422 ? -14.445 -4.929 26.907 1.00 96.69 422 ARG A N 1
ATOM 3300 C CA . ARG A 1 422 ? -14.304 -6.020 25.940 1.00 96.69 422 ARG A CA 1
ATOM 3301 C C . ARG A 1 422 ? -15.473 -6.025 24.963 1.00 96.69 422 ARG A C 1
ATOM 3303 O O . ARG A 1 422 ? -15.238 -6.022 23.761 1.00 96.69 422 ARG A O 1
ATOM 3310 N N . ASP A 1 423 ? -16.705 -5.958 25.453 1.00 95.88 423 ASP A N 1
ATOM 3311 C CA . ASP A 1 423 ? -17.906 -6.030 24.620 1.00 95.88 423 ASP A CA 1
ATOM 3312 C C . ASP A 1 423 ? -18.053 -4.784 23.728 1.00 95.88 423 ASP A C 1
ATOM 3314 O O . ASP A 1 423 ? -18.386 -4.909 22.546 1.00 95.88 423 ASP A O 1
ATOM 3318 N N . LYS A 1 424 ? -17.690 -3.591 24.230 1.00 94.62 424 LYS A N 1
ATOM 3319 C CA . LYS A 1 424 ? -17.615 -2.357 23.422 1.00 94.62 424 LYS A CA 1
ATOM 3320 C C . LYS A 1 424 ? -16.629 -2.465 22.253 1.00 94.62 424 LYS A C 1
ATOM 3322 O O . LYS A 1 424 ? -16.896 -1.919 21.185 1.00 94.62 424 LYS A O 1
ATOM 3327 N N . ASN A 1 425 ? -15.506 -3.163 22.435 1.00 94.75 425 ASN A N 1
ATOM 3328 C CA . ASN A 1 425 ? -14.445 -3.269 21.424 1.00 94.75 425 ASN A CA 1
ATOM 3329 C C . ASN A 1 425 ? -14.496 -4.565 20.595 1.00 94.75 425 ASN A C 1
ATOM 3331 O O . ASN A 1 425 ? -13.824 -4.644 19.567 1.00 94.75 425 ASN A O 1
ATOM 3335 N N . ALA A 1 426 ? -15.331 -5.543 20.968 1.00 91.88 426 ALA A N 1
ATOM 3336 C CA . ALA A 1 426 ? -15.397 -6.875 20.353 1.00 91.88 426 ALA A CA 1
ATOM 3337 C C . ALA A 1 426 ? -15.724 -6.864 18.849 1.00 91.88 426 ALA A C 1
ATOM 3339 O O . ALA A 1 426 ? -15.399 -7.810 18.129 1.00 91.88 426 ALA A O 1
ATOM 3340 N N . LYS A 1 427 ? -16.354 -5.792 18.352 1.00 88.31 427 LYS A N 1
ATOM 3341 C CA . LYS A 1 427 ? -16.603 -5.596 16.914 1.00 88.31 427 LYS A CA 1
ATOM 3342 C C . LYS A 1 427 ? -15.344 -5.255 16.117 1.00 88.31 427 LYS A C 1
ATOM 3344 O O . LYS A 1 427 ? -15.388 -5.345 14.895 1.00 88.31 427 LYS A O 1
ATOM 3349 N N . VAL A 1 428 ? -14.264 -4.846 16.780 1.00 88.94 428 VAL A N 1
ATOM 3350 C CA . VAL A 1 428 ? -13.052 -4.300 16.160 1.00 88.94 428 VAL A CA 1
ATOM 3351 C C . VAL A 1 428 ? -11.847 -5.204 16.427 1.00 88.94 428 VAL A C 1
ATOM 3353 O O . VAL A 1 428 ? -11.157 -5.586 15.483 1.00 88.94 428 VAL A O 1
ATOM 3356 N N . PHE A 1 429 ? -11.615 -5.580 17.688 1.00 92.81 429 PHE A N 1
ATOM 3357 C CA . PHE A 1 429 ? -10.538 -6.488 18.097 1.00 92.81 429 PHE A CA 1
ATOM 3358 C C . PHE A 1 429 ? -10.844 -7.160 19.447 1.00 92.81 429 PHE A C 1
ATOM 3360 O O . PHE A 1 429 ? -11.744 -6.750 20.178 1.00 92.81 429 PHE A O 1
ATOM 3367 N N . ASP A 1 430 ? -10.074 -8.197 19.789 1.00 92.12 430 ASP A N 1
ATOM 3368 C CA . ASP A 1 430 ? -10.195 -8.918 21.064 1.00 92.12 430 ASP A CA 1
ATOM 3369 C C . ASP A 1 430 ? -9.356 -8.227 22.158 1.00 92.12 430 ASP A C 1
ATOM 3371 O O . ASP A 1 430 ? -8.135 -8.082 22.025 1.00 92.12 430 ASP A O 1
ATOM 3375 N N . VAL A 1 431 ? -9.995 -7.772 23.241 1.00 94.50 431 VAL A N 1
ATOM 3376 C CA . VAL A 1 431 ? -9.310 -7.063 24.336 1.00 94.50 431 VAL A CA 1
ATOM 3377 C C . VAL A 1 431 ? -8.675 -8.071 25.289 1.00 94.50 431 VAL A C 1
ATOM 3379 O O . VAL A 1 431 ? -9.358 -8.757 26.053 1.00 94.50 431 VAL A O 1
ATOM 3382 N N . THR A 1 432 ? -7.344 -8.133 25.300 1.00 94.06 432 THR A N 1
ATOM 3383 C CA . THR A 1 432 ? -6.614 -8.996 26.236 1.00 94.06 432 THR A CA 1
ATOM 3384 C C . THR A 1 432 ? -6.598 -8.398 27.644 1.00 94.06 432 THR A C 1
ATOM 3386 O O . THR A 1 432 ? -6.462 -7.185 27.819 1.00 94.06 432 THR A O 1
ATOM 3389 N N . VAL A 1 433 ? -6.670 -9.258 28.666 1.00 95.50 433 VAL A N 1
ATOM 3390 C CA . VAL A 1 433 ? -6.586 -8.849 30.083 1.00 95.50 433 VAL A CA 1
ATOM 3391 C C . VAL A 1 433 ? -5.294 -8.074 30.361 1.00 95.50 433 VAL A C 1
ATOM 3393 O O . VAL A 1 433 ? -5.303 -7.092 31.097 1.00 95.50 433 VAL A O 1
ATOM 3396 N N . ARG A 1 434 ? -4.180 -8.479 29.734 1.00 95.31 434 ARG A N 1
ATOM 3397 C CA . ARG A 1 434 ? -2.884 -7.801 29.864 1.00 95.31 434 ARG A CA 1
ATOM 3398 C C . ARG A 1 434 ? -2.951 -6.352 29.386 1.00 95.31 434 ARG A C 1
ATOM 3400 O O . ARG A 1 434 ? -2.543 -5.466 30.129 1.00 95.31 434 ARG A O 1
ATOM 3407 N N . ASN A 1 435 ? -3.462 -6.115 28.177 1.00 94.25 435 ASN A N 1
ATOM 3408 C CA . ASN A 1 435 ? -3.545 -4.763 27.621 1.00 94.25 435 ASN A CA 1
ATOM 3409 C C . ASN A 1 435 ? -4.511 -3.902 28.438 1.00 94.25 435 ASN A C 1
ATOM 3411 O O . ASN A 1 435 ? -4.193 -2.764 28.750 1.00 94.25 435 ASN A O 1
ATOM 3415 N N . PHE A 1 436 ? -5.650 -4.463 28.848 1.00 97.69 436 PHE A N 1
ATOM 3416 C CA . PHE A 1 436 ? -6.605 -3.769 29.708 1.00 97.69 436 PHE A CA 1
ATOM 3417 C C . PHE A 1 436 ? -5.980 -3.315 31.035 1.00 97.69 436 PHE A C 1
ATOM 3419 O O . PHE A 1 436 ? -6.079 -2.143 31.382 1.00 97.69 436 PHE A O 1
ATOM 3426 N N . LYS A 1 437 ? -5.277 -4.211 31.745 1.00 96.88 437 LYS A N 1
ATOM 3427 C CA . LYS A 1 437 ? -4.588 -3.870 32.999 1.00 96.88 437 LYS A CA 1
ATOM 3428 C C . LYS A 1 437 ? -3.538 -2.776 32.800 1.00 96.88 437 LYS A C 1
ATOM 3430 O O . LYS A 1 437 ? -3.480 -1.858 33.604 1.00 96.88 437 LYS A O 1
ATOM 3435 N N . GLN A 1 438 ? -2.752 -2.841 31.722 1.00 96.75 438 GLN A N 1
ATOM 3436 C CA . GLN A 1 438 ? -1.762 -1.804 31.404 1.00 96.75 438 GLN A CA 1
ATOM 3437 C C . GLN A 1 438 ? -2.400 -0.417 31.249 1.00 96.75 438 GLN A C 1
ATOM 3439 O O . GLN A 1 438 ? -1.900 0.548 31.821 1.00 96.75 438 GLN A O 1
ATOM 3444 N N . GLU A 1 439 ? -3.517 -0.319 30.524 1.00 97.50 439 GLU A N 1
ATOM 3445 C CA . GLU A 1 439 ? -4.205 0.964 30.335 1.00 97.50 439 GLU A CA 1
ATOM 3446 C C . GLU A 1 439 ? -4.868 1.476 31.622 1.00 97.50 439 GLU A C 1
ATOM 3448 O O . GLU A 1 439 ? -4.895 2.684 31.846 1.00 97.50 439 GLU A O 1
ATOM 3453 N N . ILE A 1 440 ? -5.356 0.584 32.492 1.00 97.38 440 ILE A N 1
ATOM 3454 C CA . ILE A 1 440 ? -5.874 0.958 33.818 1.00 97.38 440 ILE A CA 1
ATOM 3455 C C . ILE A 1 440 ? -4.773 1.586 34.676 1.00 97.38 440 ILE A C 1
ATOM 3457 O O . ILE A 1 440 ? -4.982 2.671 35.211 1.00 97.38 440 ILE A O 1
ATOM 3461 N N . GLU A 1 441 ? -3.597 0.960 34.779 1.00 97.44 441 GLU A N 1
ATOM 3462 C CA . GLU A 1 441 ? -2.483 1.540 35.545 1.00 97.44 441 GLU A CA 1
ATOM 3463 C C . GLU A 1 441 ? -2.042 2.889 34.959 1.00 97.44 441 GLU A C 1
ATOM 3465 O O . GLU A 1 441 ? -1.780 3.831 35.703 1.00 97.44 441 GLU A O 1
ATOM 3470 N N . GLY A 1 442 ? -2.028 3.014 33.627 1.00 96.44 442 GLY A N 1
ATOM 3471 C CA . GLY A 1 442 ? -1.736 4.279 32.952 1.00 96.44 442 GLY A CA 1
ATOM 3472 C C . GLY A 1 442 ? -2.764 5.377 33.245 1.00 96.44 442 GLY A C 1
ATOM 3473 O O . GLY A 1 442 ? -2.394 6.540 33.376 1.00 96.44 442 GLY A O 1
ATOM 3474 N N . LEU A 1 443 ? -4.047 5.027 33.369 1.00 97.25 443 LEU A N 1
ATOM 3475 C CA . LEU A 1 443 ? -5.114 5.962 33.740 1.00 97.25 443 LEU A CA 1
ATOM 3476 C C . LEU A 1 443 ? -5.083 6.340 35.223 1.00 97.25 443 LEU A C 1
ATOM 3478 O O . LEU A 1 443 ? -5.345 7.496 35.546 1.00 97.25 443 LEU A O 1
ATOM 3482 N N . ILE A 1 444 ? -4.729 5.402 36.106 1.00 97.06 444 ILE A N 1
ATOM 3483 C CA . ILE A 1 444 ? -4.532 5.672 37.536 1.00 97.06 444 ILE A CA 1
ATOM 3484 C C . ILE A 1 444 ? -3.343 6.611 37.744 1.00 97.06 444 ILE A C 1
ATOM 3486 O O . ILE A 1 444 ? -3.459 7.592 38.471 1.00 97.06 444 ILE A O 1
ATOM 3490 N N . GLY A 1 445 ? -2.221 6.365 37.060 1.00 96.62 445 GLY A N 1
ATOM 3491 C CA . GLY A 1 445 ? -1.042 7.234 37.126 1.00 96.62 445 GLY A CA 1
ATOM 3492 C C . GLY A 1 445 ? -1.269 8.643 36.563 1.00 96.62 445 GLY A C 1
ATOM 3493 O O . GLY A 1 445 ? -0.502 9.547 36.868 1.00 96.62 445 GLY A O 1
ATOM 3494 N N . GLN A 1 446 ? -2.316 8.835 35.756 1.00 96.62 446 GLN A N 1
ATOM 3495 C CA . GLN A 1 446 ? -2.757 10.139 35.241 1.00 96.62 446 GLN A CA 1
ATOM 3496 C C . GLN A 1 446 ? -3.911 10.744 36.053 1.00 96.62 446 GLN A C 1
ATOM 3498 O O . GLN A 1 446 ? -4.511 11.719 35.615 1.00 96.62 446 GLN A O 1
ATOM 3503 N N . GLU A 1 447 ? -4.246 10.144 37.197 1.00 95.50 447 GLU A N 1
ATOM 3504 C CA . GLU A 1 447 ? -5.283 10.601 38.128 1.00 95.50 447 GLU A CA 1
ATOM 3505 C C . GLU A 1 447 ? -6.713 10.648 37.561 1.00 95.50 447 GLU A C 1
ATOM 3507 O O . GLU A 1 447 ? -7.607 11.180 38.209 1.00 95.50 447 GLU A O 1
ATOM 3512 N N . PHE A 1 448 ? -6.981 10.021 36.410 1.00 96.69 448 PHE A N 1
ATOM 3513 C CA . PHE A 1 448 ? -8.336 9.939 35.839 1.00 96.69 448 PHE A CA 1
ATOM 3514 C C . PHE A 1 448 ? -9.255 8.955 36.583 1.00 96.69 448 PHE A C 1
ATOM 3516 O O . PHE A 1 448 ? -10.482 8.956 36.432 1.00 96.69 448 PHE A O 1
ATOM 3523 N N . MET A 1 449 ? -8.664 8.035 37.341 1.00 96.38 449 MET A N 1
ATOM 3524 C CA . MET A 1 449 ? -9.370 7.063 38.166 1.00 96.38 449 MET A CA 1
ATOM 3525 C C . MET A 1 449 ? -8.470 6.584 39.304 1.00 96.38 449 MET A C 1
ATOM 3527 O O . MET A 1 449 ? -7.252 6.698 39.236 1.00 96.38 449 MET A O 1
ATOM 3531 N N . ALA A 1 450 ? -9.062 6.016 40.347 1.00 97.25 450 ALA A N 1
ATOM 3532 C CA . ALA A 1 450 ? -8.352 5.432 41.478 1.00 97.25 450 ALA A CA 1
ATOM 3533 C C . ALA A 1 450 ? -8.958 4.075 41.849 1.00 97.25 450 ALA A C 1
ATOM 3535 O O . ALA A 1 450 ? -10.094 3.770 41.485 1.00 97.25 450 ALA A O 1
ATOM 3536 N N . ARG A 1 451 ? -8.210 3.254 42.588 1.00 97.50 451 ARG A N 1
ATOM 3537 C CA . ARG A 1 451 ? -8.789 2.083 43.262 1.00 97.50 451 ARG A CA 1
ATOM 3538 C C . ARG A 1 451 ? -9.590 2.558 44.477 1.00 97.50 451 ARG A C 1
ATOM 3540 O O . ARG A 1 451 ? -9.214 3.547 45.099 1.00 97.50 451 ARG A O 1
ATOM 3547 N N . SER A 1 452 ? -10.690 1.882 44.787 1.00 96.56 452 SER A N 1
ATOM 3548 C CA . SER A 1 452 ? -11.482 2.168 45.985 1.00 96.56 452 SER A CA 1
ATOM 3549 C C . SER A 1 452 ? -10.686 1.819 47.244 1.00 96.56 452 SER A C 1
ATOM 3551 O O . SER A 1 452 ? -10.074 0.753 47.314 1.00 96.56 452 SER A O 1
ATOM 3553 N N . ASP A 1 453 ? -10.742 2.680 48.263 1.00 93.94 453 ASP A N 1
ATOM 3554 C CA . ASP A 1 453 ? -10.061 2.450 49.547 1.00 93.94 453 ASP A CA 1
ATOM 3555 C C . ASP A 1 453 ? -10.602 1.205 50.271 1.00 93.94 453 ASP A C 1
ATOM 3557 O O . ASP A 1 453 ? -9.903 0.572 51.059 1.00 93.94 453 ASP A O 1
ATOM 3561 N N . LYS A 1 454 ? -11.859 0.835 49.988 1.00 94.19 454 LYS A N 1
ATOM 3562 C CA . LYS A 1 454 ? -12.538 -0.315 50.602 1.00 94.19 454 LYS A CA 1
ATOM 3563 C C . LYS A 1 454 ? -12.220 -1.634 49.903 1.00 94.19 454 LYS A C 1
ATOM 3565 O O . LYS A 1 454 ? -12.250 -2.682 50.541 1.00 94.19 454 LYS A O 1
ATOM 3570 N N . ASN A 1 455 ? -11.975 -1.595 48.593 1.00 94.19 455 ASN A N 1
ATOM 3571 C CA . ASN A 1 455 ? -11.807 -2.786 47.771 1.00 94.19 455 ASN A CA 1
ATOM 3572 C C . ASN A 1 455 ? -10.881 -2.498 46.583 1.00 94.19 455 ASN A C 1
ATOM 3574 O O . ASN A 1 455 ? -11.228 -1.748 45.672 1.00 94.19 455 ASN A O 1
ATOM 3578 N N . SER A 1 456 ? -9.726 -3.161 46.545 1.00 91.00 456 SER A N 1
ATOM 3579 C CA . SER A 1 456 ? -8.744 -3.007 45.464 1.00 91.00 456 SER A CA 1
ATOM 3580 C C . SER A 1 456 ? -9.249 -3.482 44.094 1.00 91.00 456 SER A C 1
ATOM 3582 O O . SER A 1 456 ? -8.677 -3.093 43.074 1.00 91.00 456 SER A O 1
ATOM 3584 N N . ASN A 1 457 ? -10.325 -4.279 44.063 1.00 95.00 457 ASN A N 1
ATOM 3585 C CA . ASN A 1 457 ? -10.994 -4.735 42.841 1.00 95.00 457 ASN A CA 1
ATOM 3586 C C . ASN A 1 457 ? -12.078 -3.770 42.335 1.00 95.00 457 ASN A C 1
ATOM 3588 O O . ASN A 1 457 ? -12.752 -4.077 41.350 1.00 95.00 457 ASN A O 1
ATOM 3592 N N . GLU A 1 458 ? -12.270 -2.628 42.990 1.00 96.75 458 GLU A N 1
ATOM 3593 C CA . GLU A 1 458 ? -13.215 -1.593 42.581 1.00 96.75 458 GLU A CA 1
ATOM 3594 C C . GLU A 1 458 ? -12.470 -0.336 42.144 1.00 96.75 458 GLU A C 1
ATOM 3596 O O . GLU A 1 458 ? -11.454 0.051 42.726 1.00 96.75 458 GLU A O 1
ATOM 3601 N N . TYR A 1 459 ? -12.989 0.304 41.103 1.00 97.69 459 TYR A N 1
ATOM 3602 C CA . TYR A 1 459 ? -12.442 1.529 40.547 1.00 97.69 459 TYR A CA 1
ATOM 3603 C C . TYR A 1 459 ? -13.416 2.683 40.727 1.00 97.69 459 TYR A C 1
ATOM 3605 O O . TYR A 1 459 ? -14.614 2.526 40.497 1.00 97.69 459 TYR A O 1
ATOM 3613 N N . VAL A 1 460 ? -12.874 3.848 41.072 1.00 97.19 460 VAL A N 1
ATOM 3614 C CA . VAL A 1 460 ? -13.597 5.105 41.262 1.00 97.19 460 VAL A CA 1
ATOM 3615 C C . VAL A 1 460 ? -13.082 6.127 40.258 1.00 97.19 460 VAL A C 1
ATOM 3617 O O . VAL A 1 460 ? -11.874 6.301 40.103 1.00 97.19 460 VAL A O 1
ATOM 3620 N N . PHE A 1 461 ? -13.987 6.792 39.552 1.00 97.31 461 PHE A N 1
ATOM 3621 C CA . PHE A 1 461 ? -13.654 7.858 38.615 1.00 97.31 461 PHE A CA 1
ATOM 3622 C C . PHE A 1 461 ? -13.186 9.108 39.369 1.00 97.31 461 PHE A C 1
ATOM 3624 O O . PHE A 1 461 ? -13.789 9.484 40.374 1.00 97.31 461 PHE A O 1
ATOM 3631 N N . ARG A 1 462 ? -12.121 9.750 38.884 1.00 90.62 462 ARG A N 1
ATOM 3632 C CA . ARG A 1 462 ? -11.613 11.020 39.411 1.00 90.62 462 ARG A CA 1
ATOM 3633 C C . ARG A 1 462 ? -11.432 11.966 38.226 1.00 90.62 462 ARG A C 1
ATOM 3635 O O . ARG A 1 462 ? -10.528 11.776 37.424 1.00 90.62 462 ARG A O 1
ATOM 3642 N N . ALA A 1 463 ? -12.347 12.911 38.049 1.00 69.50 463 ALA A N 1
ATOM 3643 C CA . ALA A 1 463 ? -12.222 13.978 37.058 1.00 69.50 463 ALA A CA 1
ATOM 3644 C C . ALA A 1 463 ? -12.931 15.235 37.535 1.00 69.50 463 ALA A C 1
ATOM 3646 O O . ALA A 1 463 ? -13.970 15.082 38.222 1.00 69.50 463 ALA A O 1
#

Solvent-accessible surface area (backbone atoms only — not comparable to full-atom values): 27894 Å² total; per-residue (Å²): 134,84,80,81,72,63,73,78,54,36,62,72,43,44,54,61,50,52,48,30,52,49,54,32,50,57,52,58,44,64,48,74,76,77,69,77,78,71,82,85,75,84,88,77,84,83,82,82,91,78,85,90,88,72,95,66,72,70,76,46,86,46,73,67,47,47,55,51,57,58,52,57,55,74,58,40,58,53,43,52,59,48,44,53,52,48,32,51,54,49,53,49,54,75,52,54,70,79,74,48,97,87,52,54,73,71,56,41,52,52,34,48,55,52,55,49,50,52,50,46,54,53,50,25,68,67,64,73,43,56,74,73,48,44,68,47,51,51,50,61,74,57,62,52,84,72,44,75,50,68,50,69,77,79,72,92,70,77,95,79,68,82,82,76,76,51,63,77,49,75,48,68,72,68,58,56,92,80,70,45,61,86,77,74,51,78,77,72,79,77,83,77,90,63,98,82,67,81,72,68,78,79,75,66,43,47,48,68,53,42,52,55,50,38,54,54,14,64,80,29,70,86,47,73,85,26,51,57,50,61,73,66,85,54,49,64,56,44,41,54,49,52,51,58,48,44,75,76,34,79,92,57,82,85,72,57,65,54,80,86,56,33,61,43,74,50,74,46,79,37,77,69,46,75,81,47,60,32,40,39,33,27,38,37,55,55,54,25,49,50,52,48,25,55,77,40,37,89,77,25,42,44,52,65,45,53,13,60,22,63,66,47,59,50,68,59,50,50,61,70,44,40,54,36,47,72,75,67,38,56,28,35,78,47,74,72,82,69,85,70,96,68,98,79,75,96,68,86,70,56,20,37,18,61,27,63,82,36,70,77,55,85,94,42,84,75,34,73,43,81,48,71,81,61,68,66,84,63,53,87,54,90,90,36,69,70,58,51,52,49,51,51,50,50,51,52,51,52,44,53,42,48,52,58,49,35,73,73,62,38,61,47,44,51,68,61,51,48,51,53,42,31,62,73,37,52,84,40,31,77,70,50,70,68,61,52,52,54,44,49,55,55,35,38,77,65,54,50,26,42,64,35,94,89,38,82,61,27,38,32,53,37,132

Sequence (463 aa):
MKARWPKQYADLLTDPLLHCVHVYLLRAEGAKRPRPPPAQAPKEPAPCPAGAAEQDAAVLTSKEELLSALRMVRCIKNRDLFISRYTITVRERLLTRPPPDVISDAELESNKKRHEQEAEQFLSAWLGDASLLRPARELHMSYSVQCEVKAAPEDPVDATEAPAKGIRLATTILDWRLWGEKEAAPATASGQGGENGTTPAAFPTSAAELLSRAAQARATATSATATLPFPNDVLVHLDKMEHTYNEKHSNRTLRWDWNDHAYTSFTLSYPKEGGRVTTVHGTLLLQRLFLAIAAHGRAGVEMETLAKRAGVDERRIAAVLRPCLDRDKLLARISGSSGGADETAPSVRVRIALNYDYTRPPNRPRGEFTYWPNAERRRVTVGTAEQDATITKRRNMIKTSIMQVMKHVQHIKHDELYNTVRDKNAKVFDVTVRNFKQEIEGLIGQEFMARSDKNSNEYVFRA

Nearest PDB structures (foldseek):
  6v9i-assembly1_C  TM=6.372E-01  e=1.711E-12  Streptococcus sp. 'group G'
  3rtr-assembly2_A  TM=5.754E-01  e=3.421E-12  Homo sapiens
  8or2-assembly1_A  TM=6.250E-01  e=2.031E-11  Homo sapiens
  8wqf-assembly1_B  TM=6.356E-01  e=3.763E-10  Homo sapiens
  7oni-assembly1_C  TM=4.437E-01  e=2.601E-11  Homo sapiens

Radius of gyration: 27.14 Å; Cα contacts (8 Å, |Δi|>4): 472; chains: 1; bounding box: 69×62×92 Å

Secondary structure (DSSP, 8-state):
------TTSTGGGHHHHHHHHHHHHHHHHHSPPPPPPPS-PPPPPPPPPP-----------SHHHHHHHHHHGGG-S-HHHHHHHHHHHHHHHHH-----TTS-HHHHHHHHHHHHHHHHHHHHHHHT-GGGGHHHHHHHHH----EEEE----S---TTS---PPPEEEE----HHHHS-GGGS---------TT--PPPPPP-SHHHHHHHHHHHHHTTTSTTPPPP--HHHHHHHHHHHHHHHHH-TT------HHHH-EEEEEEE-GGGTT-EEEEEEEHHHHHHHHHHHHHGGG-EEHHHHHHHHTS-HHHHHHHHHIIIIIS-SEEEE-----S--TT------EEEE-TT----TT-TT-EEE-PSPGGGGS--TT-HHHHHHHHHHHHHHHHHHHHHHHHHSEEEHHHHHHHHHHHHTTT----HHHHHHHHHHHHHTTSEEE-SS-TTEEEE--